Protein AF-V5BML7-F1 (afdb_monomer)

Organism: NCBI:txid1416333

Foldseek 3Di:
DQDPVNFDLVCVVVLLVVLVVCQLQVPLVPQQPPVLLVLLVCQLPCPPPDDPPDDPDDDCVVVVVLVVVLVVCVPDLALLVLLSQCLHLDPVSVLSSLVSLLVQLVCLLVVDPDLLNSLRSLVSSLSSLSVSLSSNLSHADAPPDPSNLLSLLSSLLSSLLSLLSSLVSNVVSVVVVVVVVVVVVDDDDCPSVVDDSCSSNLSSLSSSVVSLLPHDYDPPPDDDDDDDDDPLDPPVVSLVSLLVSQVSLQCCLDDVHPDPPNVSSLSSLVSNLVNLLVLLLSLQLALVVDDPVSVVVSLVSLLSSQSNLLNHADRDDPDPPDDDDDDDPPDQPDSNQSLNSLVVNVVCLCPSLVLVLLLVQLVDPDDDPVSLSSLVSSLRSLLSSLLSSCSNRVVSLLDPSVLVSLVVCVVSLVSSLVSNLVPDPCNVSSCSSCCSVVVSVVSPVDDPDPPDPDDDDDDDDDDDPVVCVSCVVNPDDPDDDD

Secondary structure (DSSP, 8-state):
---TTT--GGGHHHHHHHHHHHHHT--TTS---HHHHHHHHHHHH--------------HHHHHHHHHHHHHHHH-S--HHHHHHTT-SSHHHHHHHHHHHHHHHHHHHTS-SSHHHHHHHHHHHHHHHHHHHHHHTT---EE-SHHHHHHHHHHHHHHHHHHHHHHHHHHHHHHHHHHHHHHTT-----GGGG--TTHHHHHHHHHHHHHHHTPEEP------------TT---HHHHHHHHHHHHHHHHHTTTT--SSSHHHHHHHHHHHHHHHHHHHHHHHHHTTTS-HHHHHHHHHHHHHHHHHHHHSPPPPPS--SS---SS---PPPPGGGTHHHHHHHHHHHHHHTTHHHHHHHHH-SS--HHHHHHHHHHHHHHHHHHHHHHHH-HHHHHSHHHHHHHHHHHHHHHHHHHHHHTTSS-HHHHHHHHHHHHHHHHHHHS-------SS---------HHHHHHHHHHH-------

Mean predicted aligned error: 13.34 Å

Radius of gyration: 25.53 Å; Cα contacts (8 Å, |Δi|>4): 462; chains: 1; bounding box: 66×63×85 Å

Structure (mmCIF, N/CA/C/O backbone):
data_AF-V5BML7-F1
#
_entry.id   AF-V5BML7-F1
#
loop_
_atom_site.group_PDB
_atom_site.id
_atom_site.type_symbol
_atom_site.label_atom_id
_atom_site.label_alt_id
_atom_site.label_comp_id
_atom_site.label_asym_id
_atom_site.label_entity_id
_atom_site.label_seq_id
_atom_site.pdbx_PDB_ins_code
_atom_site.Cartn_x
_atom_site.Cartn_y
_atom_site.Cartn_z
_atom_site.occupancy
_atom_site.B_iso_or_equiv
_atom_site.auth_seq_id
_atom_site.auth_comp_id
_atom_site.auth_asym_id
_atom_site.auth_atom_id
_atom_site.pdbx_PDB_model_num
ATOM 1 N N . MET A 1 1 ? 10.055 -6.968 23.353 1.00 54.53 1 MET A N 1
ATOM 2 C CA . MET A 1 1 ? 8.935 -6.036 23.084 1.00 54.53 1 MET A CA 1
ATOM 3 C C . MET A 1 1 ? 9.506 -4.640 22.907 1.00 54.53 1 MET A C 1
ATOM 5 O O . MET A 1 1 ? 10.453 -4.321 23.611 1.00 54.53 1 MET A O 1
ATOM 9 N N . LEU A 1 2 ? 8.996 -3.845 21.961 1.00 60.62 2 LEU A N 1
ATOM 10 C CA . LEU A 1 2 ? 9.418 -2.448 21.792 1.00 60.62 2 LEU A CA 1
ATOM 11 C C . LEU A 1 2 ? 8.754 -1.593 22.875 1.00 60.62 2 LEU A C 1
ATOM 13 O O . LEU A 1 2 ? 7.525 -1.538 22.932 1.00 60.62 2 LEU A O 1
ATOM 17 N N . SER A 1 3 ? 9.559 -0.949 23.717 1.00 69.62 3 SER A N 1
ATOM 18 C CA . SER A 1 3 ? 9.106 -0.077 24.805 1.00 69.62 3 SER A CA 1
ATOM 19 C C . SER A 1 3 ? 9.696 1.330 24.656 1.00 69.62 3 SER A C 1
ATOM 21 O O . SER A 1 3 ? 10.729 1.480 23.998 1.00 69.62 3 SER A O 1
ATOM 23 N N . PRO A 1 4 ? 9.112 2.358 25.302 1.00 64.75 4 PRO A N 1
ATOM 24 C CA . PRO A 1 4 ? 9.673 3.712 25.294 1.00 64.75 4 PRO A CA 1
ATOM 25 C C . PRO A 1 4 ? 11.129 3.772 25.778 1.00 64.75 4 PRO A C 1
ATOM 27 O O . PRO A 1 4 ? 11.915 4.554 25.269 1.00 64.75 4 PRO A O 1
ATOM 30 N N . GLN A 1 5 ? 11.508 2.892 26.709 1.00 61.25 5 GLN A N 1
ATOM 31 C CA . GLN A 1 5 ? 12.860 2.821 27.278 1.00 61.25 5 GLN A CA 1
ATOM 32 C C . GLN A 1 5 ? 13.885 2.146 26.350 1.00 61.25 5 GLN A C 1
ATOM 34 O O . GLN A 1 5 ? 15.084 2.233 26.587 1.00 61.25 5 GLN A O 1
ATOM 39 N N . THR A 1 6 ? 13.433 1.427 25.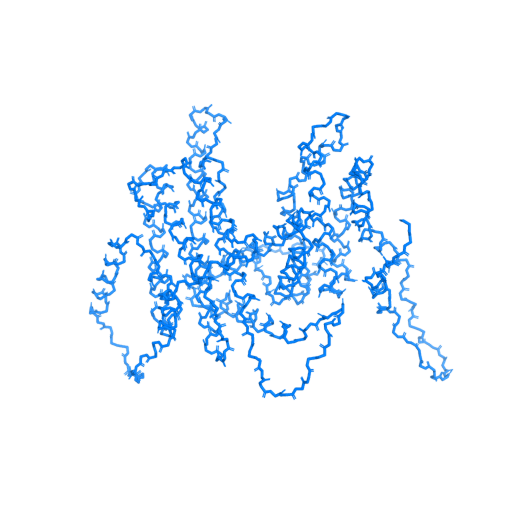318 1.00 68.12 6 THR A N 1
ATOM 40 C CA . THR A 1 6 ? 14.300 0.619 24.438 1.00 68.12 6 THR A CA 1
ATOM 41 C C . THR A 1 6 ? 14.298 1.091 22.986 1.00 68.12 6 THR A C 1
ATOM 43 O O . THR A 1 6 ? 15.045 0.553 22.160 1.00 68.12 6 THR A O 1
ATOM 46 N N . PHE A 1 7 ? 13.460 2.071 22.656 1.0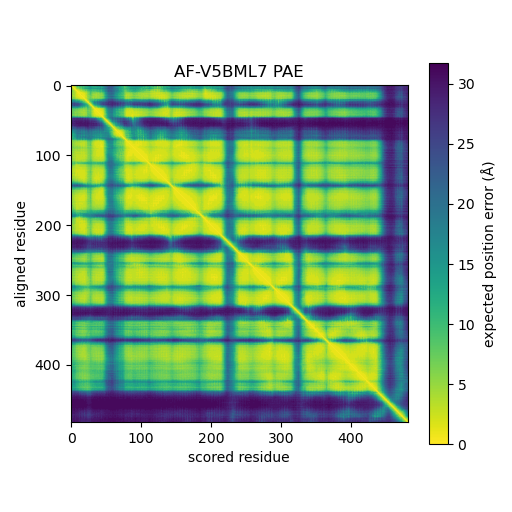0 78.19 7 PHE A N 1
ATOM 47 C CA . PHE A 1 7 ? 13.319 2.601 21.311 1.00 78.19 7 PHE A CA 1
ATOM 48 C C . PHE A 1 7 ? 14.261 3.788 21.084 1.00 78.19 7 PHE A C 1
ATOM 50 O O . PHE A 1 7 ? 14.316 4.710 21.886 1.00 78.19 7 PHE A O 1
ATOM 57 N N . SER A 1 8 ? 14.995 3.749 19.972 1.00 80.81 8 SER A N 1
ATOM 58 C CA . SER A 1 8 ? 15.866 4.824 19.485 1.00 80.81 8 SER A CA 1
ATOM 59 C C . SER A 1 8 ? 15.827 4.821 17.957 1.00 80.81 8 SER A C 1
ATOM 61 O O . SER A 1 8 ? 15.692 3.751 17.349 1.00 80.81 8 SER A O 1
ATOM 63 N N . TYR A 1 9 ? 15.963 5.998 17.339 1.00 82.06 9 TYR A N 1
ATOM 64 C CA . TYR A 1 9 ? 15.979 6.149 15.882 1.00 82.06 9 TYR A CA 1
ATOM 65 C C . TYR A 1 9 ? 17.074 5.334 15.201 1.00 82.06 9 TYR A C 1
ATOM 67 O O . TYR A 1 9 ? 16.830 4.763 14.143 1.00 82.06 9 TYR A O 1
ATOM 75 N N . GLU A 1 10 ? 18.227 5.164 15.844 1.00 84.50 10 GLU A N 1
ATOM 76 C CA . GLU A 1 10 ? 19.343 4.365 15.319 1.00 84.50 10 GLU A CA 1
ATOM 77 C C . GLU A 1 10 ? 18.947 2.905 15.049 1.00 84.50 10 GLU A C 1
ATOM 79 O O . GLU A 1 10 ? 19.514 2.230 14.192 1.00 84.50 10 GLU A O 1
ATOM 84 N N . ARG A 1 11 ? 17.928 2.404 15.759 1.00 85.69 11 ARG A N 1
ATOM 85 C CA . ARG A 1 11 ? 17.417 1.039 15.597 1.00 85.69 11 ARG A CA 1
ATOM 86 C C . ARG A 1 11 ? 16.377 0.921 14.483 1.00 85.69 11 ARG A C 1
ATOM 88 O O . ARG A 1 11 ? 16.040 -0.210 14.121 1.00 85.69 11 ARG A O 1
ATOM 95 N N . LEU A 1 12 ? 15.858 2.031 13.945 1.00 87.25 12 LEU A N 1
ATOM 96 C CA . LEU A 1 12 ? 14.792 2.020 12.938 1.00 87.25 12 LEU A CA 1
ATOM 97 C C . LEU A 1 12 ? 15.169 1.220 11.685 1.00 87.25 12 LEU A C 1
ATOM 99 O O . LEU A 1 12 ? 14.406 0.305 11.366 1.00 87.25 12 LEU A O 1
ATOM 103 N N . PRO A 1 13 ? 16.322 1.446 11.018 1.00 89.94 13 PRO A N 1
ATOM 104 C CA . PRO A 1 13 ? 16.667 0.691 9.812 1.00 89.94 13 PRO A CA 1
ATOM 105 C C . PRO A 1 13 ? 16.685 -0.825 10.050 1.00 89.94 13 PRO A C 1
ATOM 107 O O . PRO A 1 13 ? 16.102 -1.593 9.285 1.00 89.94 13 PRO A O 1
ATOM 110 N N . GLY A 1 14 ? 17.281 -1.271 11.162 1.00 88.12 14 GLY A N 1
ATOM 111 C CA . GLY A 1 14 ? 17.351 -2.691 11.518 1.00 88.12 14 GLY A CA 1
ATOM 112 C C . GLY A 1 14 ? 16.005 -3.296 11.937 1.00 88.12 14 GLY A C 1
ATOM 113 O O . GLY A 1 14 ? 15.772 -4.491 11.749 1.00 88.12 14 GLY A O 1
ATOM 114 N N . LEU A 1 15 ? 15.096 -2.507 12.517 1.00 86.69 15 LEU A N 1
ATOM 115 C CA . LEU A 1 15 ? 13.733 -2.956 12.808 1.00 86.69 15 LEU A CA 1
ATOM 116 C C . LEU A 1 15 ? 12.895 -3.066 11.530 1.00 86.69 15 LEU A C 1
ATOM 118 O O . LEU A 1 15 ? 12.221 -4.077 11.348 1.00 86.69 15 LEU A O 1
ATOM 122 N N . VAL A 1 16 ? 12.968 -2.066 10.647 1.00 88.06 16 VAL A N 1
ATOM 123 C CA . VAL A 1 16 ? 12.285 -2.073 9.345 1.00 88.06 16 VAL A CA 1
ATOM 124 C C . VAL A 1 16 ? 12.731 -3.280 8.532 1.00 88.06 16 VAL A C 1
ATOM 126 O O . VAL A 1 16 ? 11.874 -4.051 8.111 1.00 88.06 16 VAL A O 1
ATOM 129 N N . ARG A 1 17 ? 14.047 -3.512 8.424 1.00 86.94 17 ARG A N 1
ATOM 130 C CA . ARG A 1 17 ? 14.617 -4.667 7.717 1.00 86.94 17 ARG A CA 1
ATOM 131 C C . ARG A 1 17 ? 14.061 -5.996 8.234 1.00 86.94 17 ARG A C 1
ATOM 133 O O . ARG A 1 17 ? 13.523 -6.794 7.479 1.00 86.94 17 ARG A O 1
ATOM 140 N N . ARG A 1 18 ? 14.063 -6.196 9.556 1.00 84.06 18 ARG A N 1
ATOM 141 C CA . ARG A 1 18 ? 13.525 -7.424 10.171 1.00 84.06 18 ARG A CA 1
ATOM 142 C C . ARG A 1 18 ? 12.039 -7.651 9.905 1.00 84.06 18 ARG A C 1
ATOM 144 O O . ARG A 1 18 ? 11.596 -8.801 9.930 1.00 84.06 18 ARG A O 1
ATOM 151 N N . ILE A 1 19 ? 11.247 -6.589 9.742 1.00 82.62 19 ILE A N 1
ATOM 152 C CA . ILE A 1 19 ? 9.823 -6.701 9.402 1.00 82.62 19 ILE A CA 1
ATOM 153 C C . ILE A 1 19 ? 9.661 -6.942 7.895 1.00 82.62 19 ILE A C 1
ATOM 155 O O . ILE A 1 19 ? 8.878 -7.815 7.525 1.00 82.62 19 ILE A O 1
ATOM 159 N N . SER A 1 20 ? 10.422 -6.243 7.045 1.00 80.12 20 SER A N 1
ATOM 160 C CA . SER A 1 20 ? 10.369 -6.393 5.584 1.00 80.12 20 SER A CA 1
ATOM 161 C C . SER A 1 20 ? 10.805 -7.768 5.103 1.00 80.12 20 SER A C 1
ATOM 163 O O . SER A 1 20 ? 10.154 -8.320 4.219 1.00 80.12 20 SER A O 1
ATOM 165 N N . ASP A 1 21 ? 11.823 -8.363 5.728 1.00 70.81 21 ASP A N 1
ATOM 166 C CA . ASP A 1 21 ? 12.327 -9.690 5.354 1.00 70.81 21 ASP A CA 1
ATOM 167 C C . ASP A 1 21 ? 11.234 -10.774 5.467 1.00 70.81 21 ASP A C 1
ATOM 169 O O . ASP A 1 21 ? 11.277 -11.773 4.765 1.00 70.81 21 ASP A O 1
ATOM 173 N N . GLY A 1 22 ? 10.194 -10.582 6.289 1.00 61.03 22 GLY A N 1
ATOM 174 C CA . GLY A 1 22 ? 9.057 -11.514 6.359 1.00 61.03 22 GLY A CA 1
ATOM 175 C C . GLY A 1 22 ? 7.993 -11.331 5.266 1.00 61.03 22 GLY A C 1
ATOM 176 O O . GLY A 1 22 ? 7.145 -12.200 5.090 1.00 61.03 22 GLY A O 1
ATOM 177 N N . ILE A 1 23 ? 8.004 -10.197 4.560 1.00 63.56 23 ILE A N 1
ATOM 178 C CA . ILE A 1 23 ? 6.963 -9.778 3.604 1.00 63.56 23 ILE A CA 1
ATOM 179 C C . ILE A 1 23 ? 7.400 -10.052 2.168 1.00 63.56 23 ILE A C 1
ATOM 181 O O . ILE A 1 23 ? 6.586 -10.488 1.353 1.00 63.56 23 ILE A O 1
ATOM 185 N N . VAL A 1 24 ? 8.679 -9.791 1.883 1.00 52.50 24 VAL A N 1
ATOM 186 C CA . VAL A 1 24 ? 9.287 -9.894 0.549 1.00 52.50 24 VAL A CA 1
ATOM 187 C C . VAL A 1 24 ? 9.194 -11.325 0.012 1.00 52.50 24 VAL A C 1
ATOM 189 O O . VAL A 1 24 ? 8.797 -11.521 -1.125 1.00 52.50 24 VAL A O 1
ATOM 192 N N . TRP A 1 25 ? 9.411 -12.339 0.848 1.00 50.97 25 TRP A N 1
ATOM 193 C CA . TRP A 1 25 ? 9.525 -13.729 0.384 1.00 50.97 25 TRP A CA 1
ATOM 194 C C . TRP A 1 25 ? 8.218 -14.523 0.329 1.00 50.97 25 TRP A C 1
ATOM 196 O O . TRP A 1 25 ? 8.252 -15.740 0.166 1.00 50.97 25 TRP A O 1
ATOM 206 N N . GLY A 1 26 ? 7.065 -13.919 0.639 1.00 48.44 26 GLY A N 1
ATOM 207 C CA . GLY A 1 26 ? 5.839 -14.696 0.890 1.00 48.44 26 GLY A CA 1
ATOM 208 C C . GLY A 1 26 ? 5.973 -15.720 2.033 1.00 48.44 26 GLY A C 1
ATOM 209 O O . GLY A 1 26 ? 5.012 -16.422 2.354 1.00 48.44 26 GLY A O 1
ATOM 210 N N . GLN A 1 27 ? 7.135 -15.769 2.700 1.00 44.38 27 GLN A N 1
ATOM 211 C CA . GLN A 1 27 ? 7.444 -16.562 3.877 1.00 44.38 27 GLN A CA 1
ATOM 212 C C . GLN A 1 27 ? 6.825 -15.913 5.119 1.00 44.38 27 GLN A C 1
ATOM 214 O O . GLN A 1 27 ? 7.457 -15.695 6.147 1.00 44.38 27 GLN A O 1
ATOM 219 N N . SER A 1 28 ? 5.501 -15.833 5.096 1.00 44.00 28 SER A N 1
ATOM 220 C CA . SER A 1 28 ? 4.672 -16.126 6.264 1.00 44.00 28 SER A CA 1
ATOM 221 C C . SER A 1 28 ? 4.776 -17.629 6.643 1.00 44.00 28 SER A C 1
ATOM 223 O O . SER A 1 28 ? 3.796 -18.268 7.020 1.00 44.00 28 SER A O 1
ATOM 225 N N . ARG A 1 29 ? 5.965 -18.237 6.522 1.00 44.91 29 ARG A N 1
ATOM 226 C CA . ARG A 1 29 ? 6.282 -19.583 7.023 1.00 44.91 29 ARG A CA 1
ATOM 227 C C . ARG A 1 29 ? 6.894 -19.538 8.423 1.00 44.91 29 ARG A C 1
ATOM 229 O O . ARG A 1 29 ? 7.268 -20.582 8.946 1.00 44.91 29 ARG A O 1
ATOM 236 N N . SER A 1 30 ? 6.950 -18.377 9.086 1.00 49.34 30 SER A N 1
ATOM 237 C CA . SER A 1 30 ? 6.987 -18.420 10.548 1.00 49.34 30 SER A CA 1
ATOM 238 C C . SER A 1 30 ? 5.659 -19.032 10.978 1.00 49.34 30 SER A C 1
ATOM 240 O O . SER A 1 30 ? 4.617 -18.421 10.727 1.00 49.34 30 SER A O 1
ATOM 242 N N . ALA A 1 31 ? 5.684 -20.236 11.554 1.00 55.47 31 ALA A N 1
ATOM 243 C CA . ALA A 1 31 ? 4.490 -20.879 12.080 1.00 55.47 31 ALA A CA 1
ATOM 244 C C . ALA A 1 31 ? 3.683 -19.836 12.863 1.00 55.47 31 ALA A C 1
ATOM 246 O O . ALA A 1 31 ? 4.189 -19.238 13.817 1.00 55.47 31 ALA A O 1
ATOM 247 N N . CYS A 1 32 ? 2.463 -19.544 12.398 1.00 64.31 32 CYS A N 1
ATOM 248 C CA . CYS A 1 32 ? 1.569 -18.657 13.123 1.00 64.31 32 CYS A CA 1
ATOM 249 C C . CYS A 1 32 ? 1.473 -19.201 14.545 1.00 64.31 32 CYS A C 1
ATOM 251 O O . CYS A 1 32 ? 1.124 -20.372 14.722 1.00 64.31 32 CYS A O 1
ATOM 253 N N . SER A 1 33 ? 1.830 -18.382 15.539 1.00 74.69 33 SER A N 1
ATOM 254 C CA . SER A 1 33 ? 1.722 -18.808 16.929 1.00 74.69 33 SER A CA 1
ATOM 255 C C . SER A 1 33 ? 0.302 -19.305 17.156 1.00 74.69 33 SER A C 1
ATOM 257 O O . SER A 1 33 ? -0.660 -18.586 16.866 1.00 74.69 33 SER A O 1
ATOM 259 N N . LEU A 1 34 ? 0.175 -20.529 17.670 1.00 78.56 34 LEU A N 1
ATOM 260 C CA . LEU A 1 34 ? -1.118 -21.139 17.969 1.00 78.56 34 LEU A CA 1
ATOM 261 C C . LEU A 1 34 ? -1.981 -20.196 18.823 1.00 78.56 34 LEU A C 1
ATOM 263 O O . LEU A 1 34 ? -3.186 -20.106 18.621 1.00 78.56 34 LEU A O 1
ATOM 267 N N . VAL A 1 35 ? -1.341 -19.412 19.696 1.00 82.00 35 VAL A N 1
ATOM 268 C CA . VAL A 1 35 ? -1.979 -18.385 20.526 1.00 82.00 35 VAL A CA 1
ATOM 269 C C . VAL A 1 35 ? -2.646 -17.296 19.682 1.00 82.00 35 VAL A C 1
ATOM 271 O O . VAL A 1 35 ? -3.803 -16.970 19.921 1.00 82.00 35 VAL A O 1
ATOM 274 N N . ILE A 1 36 ? -1.953 -16.749 18.678 1.00 81.12 36 ILE A N 1
ATOM 275 C CA . ILE A 1 36 ? -2.487 -15.672 17.825 1.00 81.12 36 ILE A CA 1
ATOM 276 C C . ILE A 1 36 ? -3.615 -16.205 16.941 1.00 81.12 36 ILE A C 1
ATOM 278 O O . ILE A 1 36 ? -4.660 -15.569 16.830 1.00 81.12 36 ILE A O 1
ATOM 282 N N . ARG A 1 37 ? -3.438 -17.401 16.366 1.00 82.75 37 ARG A N 1
ATOM 283 C CA . ARG A 1 37 ? -4.483 -18.071 15.582 1.00 82.75 37 ARG A CA 1
ATOM 284 C C . ARG A 1 37 ? -5.743 -18.305 16.416 1.00 82.75 37 ARG A C 1
ATOM 286 O O . ARG A 1 37 ? -6.836 -17.983 15.959 1.00 82.75 37 ARG A O 1
ATOM 293 N N . ASN A 1 38 ? -5.593 -18.841 17.625 1.00 84.12 38 ASN A N 1
ATOM 294 C CA . ASN A 1 38 ? -6.717 -19.114 18.517 1.00 84.12 38 ASN A CA 1
ATOM 295 C C . ASN A 1 38 ? -7.387 -17.820 18.983 1.00 84.12 38 ASN A C 1
ATOM 297 O O . ASN A 1 38 ? -8.609 -17.758 19.004 1.00 84.12 38 ASN A O 1
ATOM 301 N N . ALA A 1 39 ? -6.611 -16.775 19.284 1.00 85.81 39 ALA A N 1
ATOM 302 C CA . ALA A 1 39 ? -7.151 -15.468 19.639 1.00 85.81 39 ALA A CA 1
ATOM 303 C C . ALA A 1 39 ? -7.959 -14.853 18.488 1.00 85.81 39 ALA A C 1
ATOM 305 O O . ALA A 1 39 ? -9.063 -14.374 18.718 1.00 85.81 39 ALA A O 1
ATOM 306 N N . MET A 1 40 ? -7.456 -14.915 17.250 1.00 86.94 40 MET A N 1
ATOM 307 C CA . MET A 1 40 ? -8.180 -14.421 16.076 1.00 86.94 40 MET A CA 1
ATOM 308 C C . MET A 1 40 ? -9.489 -15.187 15.866 1.00 86.94 40 MET A C 1
ATOM 310 O O . MET A 1 40 ? -10.548 -14.574 15.771 1.00 86.94 40 MET A O 1
ATOM 314 N N . LYS A 1 41 ? -9.439 -16.527 15.874 1.00 84.38 41 LYS A N 1
ATOM 315 C CA . LYS A 1 41 ? 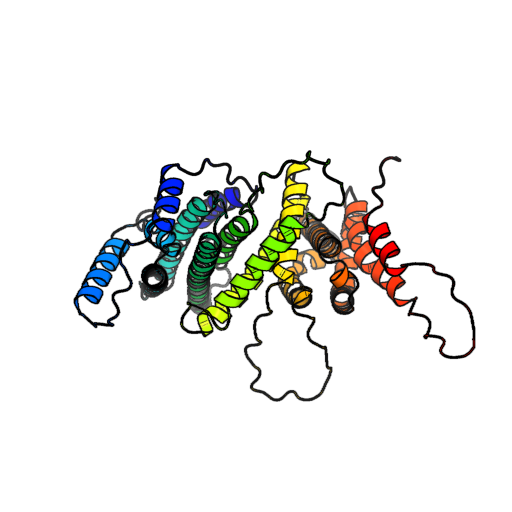-10.643 -17.364 15.757 1.00 84.38 41 LYS A CA 1
ATOM 316 C C . LYS A 1 41 ? -11.645 -17.071 16.869 1.00 84.38 41 LYS A C 1
ATOM 318 O O . LYS A 1 41 ? -12.833 -16.954 16.596 1.00 84.38 41 LYS A O 1
ATOM 323 N N . HIS A 1 42 ? -11.175 -16.921 18.105 1.00 86.00 42 HIS A N 1
ATOM 324 C CA . HIS A 1 42 ? -12.024 -16.595 19.244 1.00 86.00 42 HIS A CA 1
ATOM 325 C C . HIS A 1 42 ? -12.704 -15.232 19.075 1.00 86.00 42 HIS A C 1
ATOM 327 O O . HIS A 1 42 ? -13.922 -15.157 19.145 1.00 86.00 42 HIS A O 1
ATOM 333 N N . VAL A 1 43 ? -11.945 -14.178 18.759 1.00 88.44 43 VAL A N 1
ATOM 334 C CA . VAL A 1 43 ? -12.491 -12.824 18.565 1.00 88.44 43 VAL A CA 1
ATOM 335 C C . VAL A 1 43 ? -13.505 -12.775 17.423 1.00 88.44 43 VAL A C 1
ATOM 337 O O . VAL A 1 43 ? -14.532 -12.119 17.553 1.00 88.44 43 VAL A O 1
ATOM 340 N N . MET A 1 44 ? -13.246 -13.472 16.314 1.00 87.19 44 MET A N 1
ATOM 341 C CA . MET A 1 44 ? -14.168 -13.505 15.173 1.00 87.19 44 MET A CA 1
ATOM 342 C C . MET A 1 44 ? -15.423 -14.351 15.438 1.00 87.19 44 MET A C 1
ATOM 344 O O . MET A 1 44 ? -16.469 -14.086 14.852 1.00 87.19 44 MET A O 1
ATOM 348 N N . SER A 1 45 ? -15.337 -15.351 16.322 1.00 84.88 45 SER A N 1
ATOM 349 C CA . SER A 1 45 ? -16.457 -16.236 16.684 1.00 84.88 45 SER A CA 1
ATOM 350 C C . SER A 1 45 ? -17.235 -15.785 17.920 1.00 84.88 45 SER A C 1
ATOM 352 O O . SER A 1 45 ? -18.201 -16.455 18.287 1.00 84.88 45 SER A O 1
ATOM 354 N N . ASP A 1 46 ? -16.873 -14.651 18.532 1.00 83.25 46 ASP A N 1
ATOM 355 C CA . ASP A 1 46 ? -17.552 -14.071 19.697 1.00 83.25 46 ASP A CA 1
ATOM 356 C C . ASP A 1 46 ? -18.917 -13.468 19.314 1.00 83.25 46 ASP A C 1
ATOM 358 O O . ASP A 1 46 ? -19.171 -12.259 19.345 1.00 83.25 46 ASP A O 1
ATOM 362 N N . ARG A 1 47 ? -19.827 -14.340 18.876 1.00 70.12 47 ARG A N 1
ATOM 363 C CA . ARG A 1 47 ? -21.231 -14.018 18.659 1.00 70.12 47 ARG A CA 1
ATOM 364 C C . ARG A 1 47 ? -21.853 -13.862 20.040 1.00 70.12 47 ARG A C 1
ATOM 366 O O . ARG A 1 47 ? -22.279 -14.838 20.651 1.00 70.12 47 ARG A O 1
ATOM 373 N N . CYS A 1 48 ? -21.894 -12.629 20.543 1.00 54.31 48 CYS A N 1
ATOM 374 C CA . CYS A 1 48 ? -22.640 -12.299 21.755 1.00 54.31 48 CYS A CA 1
ATOM 375 C C . CYS A 1 48 ? -24.023 -12.977 21.717 1.00 54.31 48 CYS A C 1
ATOM 377 O O . CYS A 1 48 ? -24.839 -12.677 20.847 1.00 54.31 48 CYS A O 1
ATOM 379 N N . ALA A 1 49 ? -24.312 -13.840 22.695 1.00 39.03 49 ALA A N 1
ATOM 380 C CA . ALA A 1 49 ? -25.600 -14.513 22.896 1.00 39.03 49 ALA A CA 1
ATOM 381 C C . ALA A 1 49 ? -26.750 -13.554 23.299 1.00 39.03 49 ALA A C 1
ATOM 383 O O . ALA A 1 49 ? -27.698 -13.936 23.985 1.00 39.03 49 ALA A O 1
ATOM 384 N N . GLY A 1 50 ? -26.674 -12.281 22.915 1.00 40.78 50 GLY A N 1
ATOM 385 C CA . GLY A 1 50 ? -27.660 -11.264 23.237 1.00 40.78 50 GLY A CA 1
ATOM 386 C C . GLY A 1 50 ? -28.537 -10.978 22.032 1.00 40.78 50 GLY A C 1
ATOM 387 O O . GLY A 1 50 ? -28.096 -10.320 21.094 1.00 40.78 50 GLY A O 1
ATOM 388 N N . LYS A 1 51 ? -29.804 -11.410 22.083 1.00 31.17 51 LYS A N 1
ATOM 389 C CA . LYS A 1 51 ? -30.871 -10.853 21.235 1.00 31.17 51 LYS A CA 1
ATOM 390 C C . LYS A 1 51 ? -30.739 -9.321 21.192 1.00 31.17 51 LYS A C 1
ATOM 392 O O . LYS A 1 51 ? -30.437 -8.739 22.240 1.00 31.17 51 LYS A O 1
ATOM 397 N N . PRO A 1 52 ? -31.020 -8.659 20.056 1.00 37.16 52 PRO A N 1
ATOM 398 C CA . PRO A 1 52 ? -31.040 -7.207 19.997 1.00 37.16 52 PRO A CA 1
ATOM 399 C C . PRO A 1 52 ? -32.182 -6.731 20.896 1.00 37.16 52 PRO A C 1
ATOM 401 O O . PRO A 1 52 ? -33.343 -6.691 20.495 1.00 37.16 52 PRO A O 1
ATOM 404 N N . ARG A 1 53 ? -31.885 -6.422 22.162 1.00 37.28 53 ARG A N 1
ATOM 405 C CA . ARG A 1 53 ? -32.815 -5.660 22.986 1.00 37.28 53 ARG A CA 1
ATOM 406 C C . ARG A 1 53 ? -32.781 -4.255 22.426 1.00 37.28 53 ARG A C 1
ATOM 408 O O . ARG A 1 53 ? -31.864 -3.485 22.696 1.00 37.28 53 ARG A O 1
ATOM 415 N N . GLY A 1 54 ? -33.777 -3.967 21.595 1.00 38.44 54 GLY A N 1
ATOM 416 C CA . GLY A 1 54 ? -34.159 -2.609 21.281 1.00 38.44 54 GLY A CA 1
ATOM 417 C C . GLY A 1 54 ? -34.286 -1.841 22.588 1.00 38.44 54 GLY A C 1
ATOM 418 O O . GLY A 1 54 ? -35.110 -2.177 23.425 1.00 38.44 54 GLY A O 1
ATOM 419 N N . HIS A 1 55 ? -33.377 -0.897 22.783 1.00 34.31 55 HIS A N 1
ATOM 420 C CA . HIS A 1 55 ? -33.609 0.441 23.302 1.00 34.31 55 HIS A CA 1
ATOM 421 C C . HIS A 1 55 ? -32.248 1.103 23.474 1.00 34.31 55 HIS A C 1
ATOM 423 O O . HIS A 1 55 ? -31.390 0.668 24.239 1.00 34.31 55 HIS A O 1
ATOM 429 N N . CYS A 1 56 ? -32.072 2.173 22.707 1.00 43.16 56 CYS A N 1
ATOM 430 C CA . CYS A 1 56 ? -31.041 3.167 22.900 1.00 43.16 56 CYS A CA 1
ATOM 431 C C . CYS A 1 56 ? -31.269 3.805 24.280 1.00 43.16 56 CYS A C 1
ATOM 433 O O . CYS A 1 56 ? -32.017 4.768 24.409 1.00 43.16 56 CYS A O 1
ATOM 435 N N . THR A 1 57 ? -30.694 3.231 25.335 1.00 33.50 57 THR A N 1
ATOM 436 C CA . THR A 1 57 ? -30.607 3.889 26.640 1.00 33.50 57 THR A CA 1
ATOM 437 C C . THR A 1 57 ? -29.191 4.404 26.809 1.00 33.50 57 THR A C 1
ATOM 439 O O . THR A 1 57 ? -28.278 3.654 27.160 1.00 33.50 57 THR A O 1
ATOM 442 N N . SER A 1 58 ? -29.023 5.699 26.549 1.00 50.38 58 SER A N 1
ATOM 443 C CA . SER A 1 58 ? -27.880 6.485 27.000 1.00 50.38 58 SER A CA 1
ATOM 444 C C . SER A 1 58 ? -27.614 6.200 28.480 1.00 50.38 58 SER A C 1
ATOM 446 O O . SER A 1 58 ? -28.498 6.391 29.317 1.00 50.38 58 SER A O 1
ATOM 448 N N . SER A 1 59 ? -26.413 5.751 28.835 1.00 41.62 59 SER A N 1
ATOM 449 C CA . SER A 1 59 ? -26.039 5.606 30.241 1.00 41.62 59 SER A CA 1
ATOM 450 C C . SER A 1 59 ? -24.548 5.842 30.427 1.00 41.62 59 SER A C 1
ATOM 452 O O . SER A 1 59 ? -23.720 5.206 29.774 1.00 41.62 59 SER A O 1
ATOM 454 N N . MET A 1 60 ? -24.205 6.708 31.385 1.00 39.38 60 MET A N 1
ATOM 455 C CA . MET A 1 60 ? -22.841 6.990 31.865 1.00 39.38 60 MET A CA 1
ATOM 456 C C . MET A 1 60 ? -22.010 5.719 32.176 1.00 39.38 60 MET A C 1
ATOM 458 O O . MET A 1 60 ? -20.780 5.773 32.230 1.00 39.38 60 MET A O 1
ATOM 462 N N . ARG A 1 61 ? -22.649 4.547 32.334 1.00 39.81 61 ARG A N 1
ATOM 463 C CA . ARG A 1 61 ? -21.987 3.236 32.477 1.00 39.81 61 ARG A CA 1
ATOM 464 C C . ARG A 1 61 ? -21.226 2.757 31.231 1.00 39.81 61 ARG A C 1
ATOM 466 O O . ARG A 1 61 ? -20.220 2.066 31.380 1.00 39.81 61 ARG A O 1
ATOM 473 N N . GLN A 1 62 ? -21.650 3.117 30.018 1.00 47.25 62 GLN A N 1
ATOM 474 C CA . GLN A 1 62 ? -20.890 2.791 28.800 1.00 47.25 62 GLN A CA 1
ATOM 475 C C . GLN A 1 62 ? -19.636 3.662 28.683 1.00 47.25 62 GLN A C 1
ATOM 477 O O . GLN A 1 62 ? -18.563 3.133 28.405 1.00 47.25 62 GLN A O 1
ATOM 482 N N . GLY A 1 63 ? -19.744 4.959 28.998 1.00 47.88 63 GLY A N 1
ATOM 483 C CA . GLY A 1 63 ? -18.602 5.881 29.035 1.00 47.88 63 GLY A CA 1
ATOM 484 C C . GLY A 1 63 ? -17.523 5.434 30.024 1.00 47.88 63 GLY A C 1
ATOM 485 O O . GLY A 1 63 ? -16.362 5.307 29.656 1.00 47.88 63 GLY A O 1
ATOM 486 N N . THR A 1 64 ? -17.917 5.055 31.242 1.00 48.41 64 THR A N 1
ATOM 487 C CA . THR A 1 64 ? -16.980 4.561 32.271 1.00 48.41 64 THR A CA 1
ATOM 488 C C . THR A 1 64 ? -16.347 3.206 31.931 1.00 48.41 64 THR A C 1
ATOM 490 O O . THR A 1 64 ? -15.208 2.946 32.315 1.00 48.41 64 THR A O 1
ATOM 493 N N . THR A 1 65 ? -17.039 2.332 31.194 1.00 50.75 65 THR A N 1
ATOM 494 C CA . THR A 1 65 ? -16.472 1.050 30.731 1.00 50.75 65 THR A CA 1
ATOM 495 C C . THR A 1 65 ? -15.482 1.265 29.585 1.00 50.75 65 THR A C 1
ATOM 497 O O . THR A 1 65 ? -14.399 0.685 29.589 1.00 50.75 65 THR A O 1
ATOM 500 N N . VAL A 1 66 ? -15.809 2.163 28.651 1.00 49.88 66 VAL A N 1
ATOM 501 C CA . VAL A 1 66 ? -14.914 2.615 27.577 1.00 49.88 66 VAL A CA 1
ATOM 502 C C . VAL A 1 66 ? -13.663 3.281 28.148 1.00 49.88 66 VAL A C 1
ATOM 504 O O . VAL A 1 66 ? -12.565 2.965 27.707 1.00 49.88 66 VAL A O 1
ATOM 507 N N . GLU A 1 67 ? -13.791 4.133 29.164 1.00 52.22 67 GLU A N 1
ATOM 508 C CA . GLU A 1 67 ? -12.652 4.772 29.833 1.00 52.22 67 GLU A CA 1
ATOM 509 C C . GLU A 1 67 ? -11.757 3.770 30.569 1.00 52.22 67 GLU A C 1
ATOM 511 O O . GLU A 1 67 ? -10.534 3.872 30.488 1.00 52.22 67 GLU A O 1
ATOM 516 N N . LYS A 1 68 ? -12.334 2.758 31.230 1.00 52.91 68 LYS A N 1
ATOM 517 C CA . LYS A 1 68 ? -11.564 1.671 31.858 1.00 52.91 68 LYS A CA 1
ATOM 518 C C . LYS A 1 68 ? -10.835 0.817 30.823 1.00 52.91 68 LYS A C 1
ATOM 520 O O . LYS A 1 68 ? -9.657 0.522 31.003 1.00 52.91 68 LYS A O 1
ATOM 525 N N . LEU A 1 69 ? -11.496 0.463 29.722 1.00 54.38 69 LEU A N 1
ATOM 526 C CA . LEU A 1 69 ? -10.870 -0.262 28.614 1.00 54.38 69 LEU A CA 1
ATOM 527 C C . LEU A 1 69 ? -9.786 0.575 27.924 1.00 54.38 69 LEU A C 1
ATOM 529 O O . LEU A 1 69 ? -8.733 0.045 27.587 1.00 54.38 69 LEU A O 1
ATOM 533 N N . LEU A 1 70 ? -9.996 1.885 27.781 1.00 55.25 70 LEU A N 1
ATOM 534 C CA . LEU A 1 70 ? -8.990 2.830 27.300 1.00 55.25 70 LEU A CA 1
ATOM 535 C C . LEU A 1 70 ? -7.809 2.931 28.265 1.00 55.25 70 LEU A C 1
ATOM 537 O O . LEU A 1 70 ? -6.671 2.972 27.812 1.00 55.25 70 LEU A O 1
ATOM 541 N N . ALA A 1 71 ? -8.041 2.944 29.578 1.00 58.72 71 ALA A N 1
ATOM 542 C CA . ALA A 1 71 ? -6.981 2.953 30.583 1.00 58.72 71 ALA A CA 1
ATOM 543 C C . ALA A 1 71 ? -6.151 1.658 30.551 1.00 58.72 71 ALA A C 1
ATOM 545 O O . ALA A 1 71 ? -4.924 1.723 30.587 1.00 58.72 71 ALA A O 1
ATOM 546 N N . VAL A 1 72 ? -6.797 0.497 30.394 1.00 56.94 72 VAL A N 1
ATOM 547 C CA . VAL A 1 72 ? -6.125 -0.805 30.221 1.00 56.94 72 VAL A CA 1
ATOM 548 C C . VAL A 1 72 ? -5.374 -0.873 28.888 1.00 56.94 72 VAL A C 1
ATOM 550 O O . VAL A 1 72 ? -4.224 -1.305 28.823 1.00 56.94 72 VAL A O 1
ATOM 553 N N . ALA A 1 73 ? -5.982 -0.388 27.806 1.00 56.75 73 ALA A N 1
ATOM 554 C CA . ALA A 1 73 ? -5.306 -0.279 26.525 1.00 56.75 73 ALA A CA 1
ATOM 555 C C . ALA A 1 73 ? -4.072 0.621 26.655 1.00 56.75 73 ALA A C 1
ATOM 557 O O . ALA A 1 73 ? -2.997 0.220 26.233 1.00 56.75 73 ALA A O 1
ATOM 558 N N . ARG A 1 74 ? -4.183 1.783 27.309 1.00 59.09 74 ARG A N 1
ATOM 559 C CA . ARG A 1 74 ? -3.066 2.708 27.563 1.00 59.09 74 ARG A CA 1
ATOM 560 C C . ARG A 1 74 ? -1.962 2.085 28.423 1.00 59.09 74 ARG A C 1
ATOM 562 O O . ARG A 1 74 ? -0.795 2.343 28.138 1.00 59.09 74 ARG A O 1
ATOM 569 N N . SER A 1 75 ? -2.303 1.264 29.421 1.00 55.03 75 SER A N 1
ATOM 570 C CA . SER A 1 75 ? -1.333 0.654 30.343 1.00 55.03 75 SER A CA 1
ATOM 571 C C . SER A 1 75 ? -0.568 -0.529 29.744 1.00 55.03 75 SER A C 1
ATOM 573 O O . SER A 1 75 ? 0.562 -0.804 30.148 1.00 55.03 75 SER A O 1
ATOM 575 N N . THR A 1 76 ? -1.132 -1.212 28.747 1.00 55.19 76 THR A N 1
ATOM 576 C CA . THR A 1 76 ? -0.419 -2.274 28.026 1.00 55.19 76 THR A CA 1
ATOM 577 C C . THR A 1 76 ? 0.528 -1.673 26.981 1.00 55.19 76 THR A C 1
ATOM 579 O O . THR A 1 76 ? 0.153 -0.792 26.216 1.00 55.19 76 THR A O 1
ATOM 582 N N . GLN A 1 77 ? 1.778 -2.142 26.900 1.00 59.78 77 GLN A N 1
ATOM 583 C CA . GLN A 1 77 ? 2.699 -1.755 25.812 1.00 59.78 77 GLN A CA 1
ATOM 584 C C . GLN A 1 77 ? 2.397 -2.496 24.496 1.00 59.78 77 GLN A C 1
ATOM 586 O O . GLN A 1 77 ? 2.948 -2.170 23.447 1.00 59.78 77 GLN A O 1
ATOM 591 N N . TYR A 1 78 ? 1.523 -3.504 24.538 1.00 63.28 78 TYR A N 1
ATOM 592 C CA . TYR A 1 78 ? 1.182 -4.347 23.400 1.00 63.28 78 TYR A CA 1
ATOM 593 C C . TYR A 1 78 ? -0.175 -3.955 22.814 1.00 63.28 78 TYR A C 1
ATOM 595 O O . TYR A 1 78 ? -1.210 -4.117 23.450 1.00 63.28 78 TYR A O 1
ATOM 603 N N . ARG A 1 79 ? -0.173 -3.462 21.570 1.00 75.94 79 ARG A N 1
ATOM 604 C CA . ARG A 1 79 ? -1.379 -2.997 20.859 1.00 75.94 79 ARG A CA 1
ATOM 605 C C . ARG A 1 79 ? -2.147 -4.111 20.137 1.00 75.94 79 ARG A C 1
ATOM 607 O O . ARG A 1 79 ? -3.189 -3.842 19.546 1.00 75.94 79 ARG A O 1
ATOM 614 N N . GLY A 1 80 ? -1.658 -5.352 20.200 1.00 82.56 80 GLY A N 1
ATOM 615 C CA . GLY A 1 80 ? -2.262 -6.507 19.529 1.00 82.56 80 GLY A CA 1
ATOM 616 C C . GLY A 1 80 ? -3.740 -6.755 19.861 1.00 82.56 80 GLY A C 1
ATOM 617 O O . GLY A 1 80 ? -4.489 -7.015 18.925 1.00 82.56 80 GLY A O 1
ATOM 618 N N . PRO A 1 81 ? -4.210 -6.608 21.118 1.00 86.62 81 PRO A N 1
ATOM 619 C CA . PRO A 1 81 ? -5.624 -6.790 21.440 1.00 86.62 81 PRO A CA 1
ATOM 620 C C . PRO A 1 81 ? -6.534 -5.814 20.691 1.00 86.62 81 PRO A C 1
ATOM 622 O O . PRO A 1 81 ? -7.541 -6.232 20.137 1.00 86.62 81 PRO A O 1
ATOM 625 N N . LEU A 1 82 ? -6.159 -4.532 20.594 1.00 89.38 82 LEU A N 1
ATOM 626 C CA . LEU A 1 82 ? -6.929 -3.554 19.817 1.00 89.38 82 LEU A CA 1
ATOM 627 C C . LEU A 1 82 ? -6.954 -3.927 18.330 1.00 89.38 82 LEU A C 1
ATOM 629 O O . LEU A 1 82 ? -8.012 -3.914 17.707 1.00 89.38 82 LEU A O 1
ATOM 633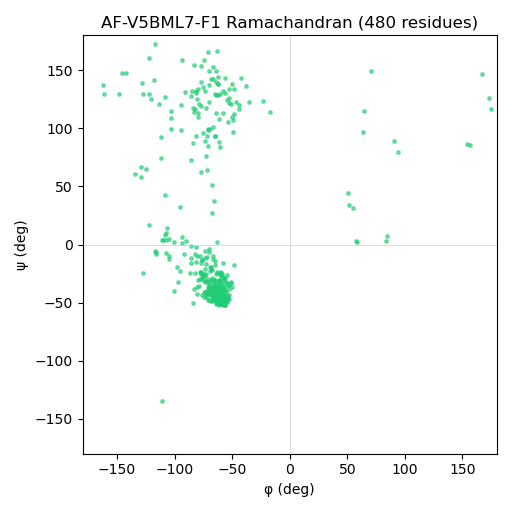 N N . VAL A 1 83 ? -5.809 -4.327 17.770 1.00 92.19 83 VAL A N 1
ATOM 634 C CA . VAL A 1 83 ? -5.734 -4.797 16.377 1.00 92.19 83 VAL A CA 1
ATOM 635 C C . VAL A 1 83 ? -6.673 -5.986 16.150 1.00 92.19 83 VAL A C 1
ATOM 637 O O . VAL A 1 83 ? -7.446 -5.960 15.199 1.00 92.19 83 VAL A O 1
ATOM 640 N N . LEU A 1 84 ? -6.690 -6.979 17.044 1.00 90.69 84 LEU A N 1
ATOM 641 C CA . LEU A 1 84 ? -7.603 -8.125 16.954 1.00 90.69 84 LEU A CA 1
ATOM 642 C C . LEU A 1 84 ? -9.077 -7.702 17.030 1.00 90.69 84 LEU A C 1
ATOM 644 O O . LEU A 1 84 ? -9.888 -8.162 16.233 1.00 90.69 84 LEU A O 1
ATOM 648 N N . LEU A 1 85 ? -9.424 -6.778 17.929 1.00 92.19 85 LEU A N 1
ATOM 649 C CA . LEU A 1 85 ? -10.802 -6.302 18.096 1.00 92.19 85 LEU A CA 1
ATOM 650 C C . LEU A 1 85 ? -11.350 -5.551 16.873 1.00 92.19 85 LEU A C 1
ATOM 652 O O . LEU A 1 85 ? -12.565 -5.394 16.762 1.00 92.19 85 LEU A O 1
ATOM 656 N N . THR A 1 86 ? -10.502 -5.135 15.924 1.00 93.25 86 THR A N 1
ATOM 657 C CA . THR A 1 86 ? -10.984 -4.604 14.634 1.00 93.25 86 THR A CA 1
ATOM 658 C C . THR A 1 86 ? -11.692 -5.657 13.771 1.00 93.25 86 THR A C 1
ATOM 660 O O . THR A 1 86 ? -12.387 -5.282 12.835 1.00 93.25 86 THR A O 1
ATOM 663 N N . PHE A 1 87 ? -11.590 -6.945 14.119 1.00 91.69 87 PHE A N 1
ATOM 664 C CA . PHE A 1 87 ? -12.225 -8.075 13.425 1.00 91.69 87 PHE A CA 1
ATOM 665 C C . PHE A 1 87 ? -13.388 -8.703 14.208 1.00 91.69 87 PHE A C 1
ATOM 667 O O . PHE A 1 87 ? -13.898 -9.755 13.832 1.00 91.69 87 PHE A O 1
ATOM 674 N N . HIS A 1 88 ? -13.804 -8.086 15.313 1.00 90.81 88 HIS A N 1
ATOM 675 C CA . HIS A 1 88 ? -14.871 -8.598 16.172 1.00 90.81 88 HIS A CA 1
ATOM 676 C C . HIS A 1 88 ? -16.248 -8.528 15.472 1.00 90.81 88 HIS A C 1
ATOM 678 O O . HIS A 1 88 ? -16.514 -7.527 14.810 1.00 90.81 88 HIS A O 1
ATOM 684 N N . PRO A 1 89 ? -17.176 -9.495 15.625 1.00 88.38 89 PRO A N 1
ATOM 685 C CA . PRO A 1 89 ? -18.471 -9.495 14.924 1.00 88.38 89 PRO A CA 1
ATOM 686 C C . PRO A 1 89 ? -19.410 -8.345 15.324 1.00 88.38 89 PRO A C 1
ATOM 688 O O . PRO A 1 89 ? -20.163 -7.832 14.496 1.00 88.38 89 PRO A O 1
ATOM 691 N N . ASN A 1 90 ? -19.328 -7.864 16.567 1.00 87.50 90 ASN A N 1
ATOM 692 C CA . ASN A 1 90 ? -20.038 -6.659 17.012 1.00 87.50 90 ASN A CA 1
ATOM 693 C C . ASN A 1 90 ? -19.410 -5.376 16.432 1.00 87.50 90 ASN A C 1
ATOM 695 O O . ASN A 1 90 ? -18.271 -5.032 16.755 1.00 87.50 90 ASN A O 1
ATOM 699 N N . GLU A 1 91 ? -20.184 -4.637 15.636 1.00 87.19 91 GLU A N 1
ATOM 700 C CA . GLU A 1 91 ? -19.766 -3.387 14.993 1.00 87.19 91 GLU A CA 1
ATOM 701 C C . GLU A 1 91 ? -19.320 -2.306 15.985 1.00 87.19 91 GLU A C 1
ATOM 703 O O . GLU A 1 91 ? -18.303 -1.651 15.757 1.00 87.19 91 GLU A O 1
ATOM 708 N N . ALA A 1 92 ? -20.009 -2.156 17.120 1.00 86.44 92 ALA A N 1
ATOM 709 C CA . ALA A 1 92 ? -19.651 -1.156 18.123 1.00 86.44 92 ALA A CA 1
ATOM 710 C C . ALA A 1 92 ? -18.247 -1.403 18.698 1.00 86.44 92 ALA A C 1
ATOM 712 O O . ALA A 1 92 ? -17.511 -0.454 18.964 1.00 86.44 92 ALA A O 1
ATOM 713 N N . VAL A 1 93 ? -17.849 -2.674 18.834 1.00 88.44 93 VAL A N 1
ATOM 714 C CA . VAL A 1 93 ? -16.507 -3.062 19.296 1.00 88.44 93 VAL A CA 1
ATOM 715 C C . VAL A 1 93 ? -15.451 -2.724 18.245 1.00 88.44 93 VAL A C 1
ATOM 717 O O . VAL A 1 93 ? -14.412 -2.160 18.593 1.00 88.44 93 VAL A O 1
ATOM 720 N N . ARG A 1 94 ? -15.724 -2.992 16.959 1.00 89.62 94 ARG A N 1
ATOM 721 C CA . ARG A 1 94 ? -14.806 -2.642 15.860 1.00 89.62 94 ARG A CA 1
ATOM 722 C C . ARG A 1 94 ? -14.596 -1.135 15.766 1.00 89.62 94 ARG A C 1
ATOM 724 O O . ARG A 1 94 ? -13.452 -0.679 15.731 1.00 89.62 94 ARG A O 1
ATOM 731 N N . ILE A 1 95 ? -15.690 -0.367 15.791 1.00 89.25 95 ILE A N 1
ATOM 732 C CA . ILE A 1 95 ? -15.658 1.100 15.783 1.00 89.25 95 ILE A CA 1
ATOM 733 C C . ILE A 1 95 ? -14.874 1.605 16.993 1.00 89.25 95 ILE A C 1
ATOM 735 O O . ILE A 1 95 ? -13.927 2.368 16.824 1.00 89.25 95 ILE A O 1
ATOM 739 N N . TRP A 1 96 ? -15.198 1.137 18.201 1.00 89.69 96 TRP A N 1
ATOM 740 C CA . TRP A 1 96 ? -14.497 1.546 19.418 1.00 89.69 96 TRP A CA 1
ATOM 741 C C . TRP A 1 96 ? -12.993 1.260 19.352 1.00 89.69 96 TRP A C 1
ATOM 743 O O . TRP A 1 96 ? -12.184 2.127 19.693 1.00 89.69 96 TRP A O 1
ATOM 753 N N . SER A 1 97 ? -12.604 0.071 18.883 1.00 91.81 97 SER A N 1
ATOM 754 C CA . SER A 1 97 ? -11.195 -0.300 18.766 1.00 91.81 97 SER A CA 1
ATOM 755 C C . SER A 1 97 ? -10.457 0.588 17.762 1.00 91.81 97 SER A C 1
ATOM 757 O O . SER A 1 97 ? -9.384 1.121 18.062 1.00 91.81 97 SER A O 1
ATOM 759 N N . ARG A 1 98 ? -11.057 0.827 16.590 1.00 93.62 98 ARG A N 1
ATOM 760 C CA . ARG A 1 98 ? -10.506 1.724 15.568 1.00 93.62 98 ARG A CA 1
ATOM 761 C C . ARG A 1 98 ? -10.357 3.153 16.088 1.00 93.62 98 ARG A C 1
ATOM 763 O O . ARG A 1 98 ? -9.277 3.726 15.958 1.00 93.62 98 ARG A O 1
ATOM 770 N N . GLU A 1 99 ? -11.400 3.727 16.685 1.00 91.56 99 GLU A N 1
ATOM 771 C CA . GLU A 1 99 ? -11.347 5.090 17.229 1.00 91.56 99 GLU A CA 1
ATOM 772 C C . GLU A 1 99 ? -10.311 5.203 18.351 1.00 91.56 99 GLU A C 1
ATOM 774 O O . GLU A 1 99 ? -9.578 6.188 18.432 1.00 91.56 99 GLU A O 1
ATOM 779 N N . THR A 1 100 ? -10.172 4.158 19.169 1.00 90.94 100 THR A N 1
ATOM 780 C CA . THR A 1 100 ? -9.120 4.073 20.186 1.00 90.94 100 THR A CA 1
ATOM 781 C C . THR A 1 100 ? -7.730 4.099 19.554 1.00 90.94 100 THR A C 1
ATOM 783 O O . THR A 1 100 ? -6.874 4.868 19.991 1.00 90.94 100 THR A O 1
ATOM 786 N N . LEU A 1 101 ? -7.493 3.307 18.505 1.00 93.50 101 LEU A N 1
ATOM 787 C CA . LEU A 1 101 ? -6.222 3.306 17.776 1.00 93.50 101 LEU A CA 1
ATOM 788 C C . LEU A 1 101 ? -5.929 4.676 17.147 1.00 93.50 101 LEU A C 1
ATOM 790 O O . LEU A 1 101 ? -4.829 5.198 17.319 1.00 93.50 101 LEU A O 1
ATOM 794 N N . LEU A 1 102 ? -6.910 5.298 16.488 1.00 93.50 102 LEU A N 1
ATOM 795 C CA . LEU A 1 102 ? -6.775 6.644 15.916 1.00 93.50 102 LEU A CA 1
ATOM 796 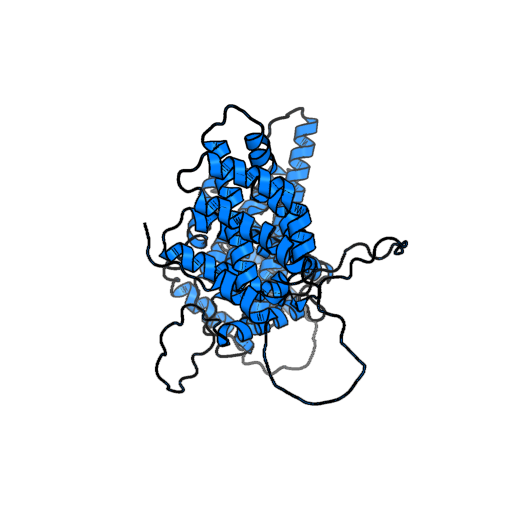C C . LEU A 1 102 ? -6.497 7.703 16.992 1.00 93.50 102 LEU A C 1
ATOM 798 O O . LEU A 1 102 ? -5.692 8.613 16.784 1.00 93.50 102 LEU A O 1
ATOM 802 N N . HIS A 1 103 ? -7.124 7.585 18.160 1.00 91.00 103 HIS A N 1
ATOM 803 C CA . HIS A 1 103 ? -6.872 8.471 19.290 1.00 91.00 103 HIS A CA 1
ATOM 804 C C . HIS A 1 103 ? -5.459 8.286 19.862 1.00 91.00 103 HIS A C 1
ATOM 806 O O . HIS A 1 103 ? -4.800 9.277 20.169 1.00 91.00 103 HIS A O 1
ATOM 812 N N . LEU A 1 104 ? -4.949 7.052 19.936 1.00 90.38 104 LEU A N 1
ATOM 813 C CA . LEU A 1 104 ? -3.560 6.787 20.329 1.00 90.38 104 LEU A CA 1
ATOM 814 C C . LEU A 1 104 ? -2.555 7.407 19.351 1.00 90.38 104 LEU A C 1
ATOM 816 O O . LEU A 1 104 ? -1.542 7.938 19.799 1.00 90.38 104 LEU A O 1
ATOM 820 N N . VAL A 1 105 ? -2.843 7.399 18.043 1.00 92.81 105 VAL A N 1
ATOM 821 C CA . VAL A 1 105 ? -2.019 8.103 17.042 1.00 92.81 105 VAL A CA 1
ATOM 822 C C . VAL A 1 105 ? -1.979 9.603 17.330 1.00 92.81 105 VAL A C 1
ATOM 824 O O . VAL A 1 105 ? -0.898 10.187 17.353 1.00 92.81 105 VAL A O 1
ATOM 827 N N . LYS A 1 106 ? -3.138 10.218 17.605 1.00 91.25 106 LYS A N 1
ATOM 828 C CA . LYS A 1 106 ? -3.218 11.645 17.959 1.00 91.25 106 LYS A CA 1
ATOM 829 C C . LYS A 1 106 ? -2.428 11.958 19.229 1.00 91.25 106 LYS A C 1
ATOM 831 O O . LYS A 1 106 ? -1.633 12.887 19.213 1.00 91.25 106 LYS A O 1
ATOM 836 N N . ILE A 1 107 ? -2.596 11.157 20.287 1.00 88.56 107 ILE A N 1
ATOM 837 C CA . ILE A 1 107 ? -1.845 11.318 21.542 1.00 88.56 107 ILE A CA 1
ATOM 838 C C . ILE A 1 107 ? -0.340 11.202 21.293 1.00 88.56 107 ILE A C 1
ATOM 840 O O . ILE A 1 107 ? 0.417 12.013 21.810 1.00 88.56 107 ILE A O 1
ATOM 844 N N . ALA A 1 108 ? 0.106 10.213 20.513 1.00 88.12 108 ALA A N 1
ATOM 845 C CA . ALA A 1 108 ? 1.524 10.031 20.212 1.00 88.12 108 ALA A CA 1
ATOM 846 C C . ALA A 1 108 ? 2.106 11.226 19.440 1.00 88.12 108 ALA A C 1
ATOM 848 O O . ALA A 1 108 ? 3.233 11.627 19.705 1.00 88.12 108 ALA A O 1
ATOM 849 N N . ALA A 1 109 ? 1.332 11.810 18.522 1.00 89.88 109 ALA A N 1
ATOM 850 C CA . ALA A 1 109 ? 1.743 12.984 17.758 1.00 89.88 109 ALA A CA 1
ATOM 851 C C . ALA A 1 109 ? 1.725 14.284 18.583 1.00 89.88 109 ALA A C 1
ATOM 853 O O . ALA A 1 109 ? 2.472 15.204 18.270 1.00 89.88 109 ALA A O 1
ATOM 854 N N . SER A 1 110 ? 0.902 14.362 19.633 1.00 88.69 110 SER A N 1
ATOM 855 C CA . SER A 1 110 ? 0.784 15.528 20.519 1.00 88.69 110 SER A CA 1
ATOM 856 C C . SER A 1 110 ? 1.424 15.320 21.897 1.00 88.69 110 SER A C 1
ATOM 858 O O . SER A 1 110 ? 1.107 16.054 22.832 1.00 88.69 110 SER A O 1
ATOM 860 N N . SER A 1 111 ? 2.254 14.288 22.069 1.00 82.56 111 SER A N 1
ATOM 861 C CA . SER A 1 111 ? 2.796 13.889 23.377 1.00 82.56 111 SER A CA 1
ATOM 862 C C . SER A 1 111 ? 3.873 14.832 23.907 1.00 82.56 111 SER A C 1
ATOM 864 O O . SER A 1 111 ? 4.135 14.846 25.107 1.00 82.56 111 SER A O 1
ATOM 866 N N . SER A 1 112 ? 4.505 15.601 23.021 1.00 84.06 112 SER A N 1
ATOM 867 C CA . SER A 1 112 ? 5.551 16.564 23.344 1.00 84.06 112 SER A CA 1
ATOM 868 C C . SER A 1 112 ? 5.405 17.801 22.468 1.00 84.06 112 SER A C 1
ATOM 870 O O . SER A 1 112 ? 4.997 17.701 21.310 1.00 84.06 112 SER A O 1
ATOM 872 N N . SER A 1 113 ? 5.767 18.962 23.014 1.00 84.50 113 SER A N 1
ATOM 873 C CA . SER A 1 113 ? 5.951 20.189 22.233 1.00 84.50 113 SER A CA 1
ATOM 874 C C . SER A 1 113 ? 7.183 20.113 21.327 1.00 84.50 113 SER A C 1
ATOM 876 O O . SER A 1 113 ? 7.270 20.856 20.354 1.00 84.50 113 SER A O 1
ATOM 878 N N . GLU A 1 114 ? 8.120 19.209 21.623 1.00 88.06 114 GLU A N 1
ATOM 879 C CA . GLU A 1 114 ? 9.303 18.969 20.808 1.00 88.06 114 GLU A CA 1
ATOM 880 C C . GLU A 1 114 ? 8.980 17.993 19.656 1.00 88.06 114 GLU A C 1
ATOM 882 O O . GLU A 1 114 ? 8.674 16.819 19.913 1.00 88.06 114 GLU A O 1
ATOM 887 N N . PRO A 1 115 ? 9.104 18.415 18.378 1.00 87.75 115 PRO A N 1
ATOM 888 C CA . PRO A 1 115 ? 8.741 17.578 17.231 1.00 87.75 115 PRO A CA 1
ATOM 889 C C . PRO A 1 115 ? 9.542 16.272 17.137 1.00 87.75 115 PRO A C 1
ATOM 891 O O . PRO A 1 115 ? 9.018 15.257 16.680 1.00 87.75 115 PRO A O 1
ATOM 894 N N . SER A 1 116 ? 10.796 16.269 17.604 1.00 86.94 116 SER A N 1
ATOM 895 C CA . SER A 1 116 ? 11.660 15.079 17.614 1.00 86.94 116 SER A CA 1
ATOM 896 C C . SER A 1 116 ? 11.157 14.015 18.594 1.00 86.94 116 SER A C 1
ATOM 898 O O . SER A 1 116 ? 11.055 12.831 18.254 1.00 86.94 116 SER A O 1
ATOM 900 N N . ALA A 1 117 ? 10.770 14.434 19.801 1.00 87.00 117 ALA A N 1
ATOM 901 C CA . ALA A 1 117 ? 10.187 13.548 20.798 1.00 87.00 117 ALA A CA 1
ATOM 902 C C . ALA A 1 117 ? 8.802 13.047 20.357 1.00 87.00 117 ALA A C 1
ATOM 904 O O . ALA A 1 117 ? 8.515 11.855 20.473 1.00 87.00 117 ALA A O 1
ATOM 905 N N . ALA A 1 118 ? 7.953 13.913 19.794 1.00 89.44 118 ALA A N 1
ATOM 906 C CA . ALA A 1 118 ? 6.659 13.510 19.236 1.00 89.44 118 ALA A CA 1
ATOM 907 C C . ALA A 1 118 ? 6.826 12.464 18.118 1.00 89.44 118 ALA A C 1
ATOM 909 O O . ALA A 1 118 ? 6.210 11.397 18.161 1.00 89.44 118 ALA A O 1
ATOM 910 N N . ALA A 1 119 ? 7.740 12.697 17.170 1.00 91.31 119 ALA A N 1
ATOM 911 C CA . ALA A 1 119 ? 8.035 11.739 16.107 1.00 91.31 119 ALA A CA 1
ATOM 912 C C . ALA A 1 119 ? 8.536 10.392 16.654 1.00 91.31 119 ALA A C 1
ATOM 914 O O . ALA A 1 119 ? 8.155 9.348 16.126 1.00 91.31 119 ALA A O 1
ATOM 915 N N . SER A 1 120 ? 9.288 10.386 17.761 1.00 89.06 120 SER A N 1
ATOM 916 C CA . SER A 1 120 ? 9.770 9.151 18.394 1.00 89.06 120 SER A CA 1
ATOM 917 C C . SER A 1 120 ? 8.607 8.304 18.909 1.00 89.06 120 SER A C 1
ATOM 919 O O . SER A 1 120 ? 8.574 7.091 18.699 1.00 89.06 120 SER A O 1
ATOM 921 N N . HIS A 1 121 ? 7.611 8.939 19.534 1.00 89.38 121 HIS A N 1
ATOM 922 C CA . HIS A 1 121 ? 6.407 8.260 20.011 1.00 89.38 121 HIS A CA 1
ATOM 923 C C . HIS A 1 121 ? 5.546 7.727 18.861 1.00 89.38 121 HIS A C 1
ATOM 925 O O . HIS A 1 121 ? 5.045 6.603 18.943 1.00 89.38 121 HIS A O 1
ATOM 931 N N . VAL A 1 122 ? 5.396 8.500 17.779 1.00 92.62 122 VAL A N 1
ATOM 932 C CA . VAL A 1 122 ? 4.639 8.073 16.591 1.00 92.62 122 VAL A CA 1
ATOM 933 C C . VAL A 1 122 ? 5.326 6.891 15.903 1.00 92.62 122 VAL A C 1
ATOM 935 O O . VAL A 1 122 ? 4.664 5.903 15.584 1.00 92.62 122 VAL A O 1
ATOM 938 N N . TRP A 1 123 ? 6.651 6.936 15.739 1.00 92.56 123 TRP A N 1
ATOM 939 C CA . TRP A 1 123 ? 7.428 5.820 15.200 1.00 92.56 123 TRP A CA 1
ATOM 940 C C . TRP A 1 123 ? 7.331 4.577 16.081 1.00 92.56 123 TRP A C 1
ATOM 942 O O . TRP A 1 123 ? 7.070 3.491 15.567 1.00 92.56 123 TRP A O 1
ATOM 952 N N . LEU A 1 124 ? 7.479 4.714 17.401 1.00 90.00 124 LEU A N 1
ATOM 953 C CA . LEU A 1 124 ? 7.324 3.597 18.330 1.00 90.00 124 LEU A CA 1
ATOM 954 C C . LEU A 1 124 ? 5.946 2.935 18.185 1.00 90.00 124 LEU A C 1
ATOM 956 O O . LEU A 1 124 ? 5.865 1.712 18.045 1.00 90.00 124 LEU A O 1
ATOM 960 N N . LEU A 1 125 ? 4.873 3.733 18.171 1.00 90.94 125 LEU A N 1
ATOM 961 C CA . LEU A 1 125 ? 3.512 3.234 17.976 1.00 90.94 125 LEU A CA 1
ATOM 962 C C . LEU A 1 125 ? 3.361 2.534 16.618 1.00 90.94 125 LEU A C 1
ATOM 964 O O . LEU A 1 125 ? 2.813 1.433 16.551 1.00 90.94 125 LEU A O 1
ATOM 968 N N . GLY A 1 126 ? 3.885 3.135 15.548 1.00 92.75 126 GLY A N 1
ATOM 969 C CA . GLY A 1 126 ? 3.871 2.549 14.212 1.00 92.75 126 GLY A CA 1
ATOM 970 C C . GLY A 1 126 ? 4.589 1.203 14.154 1.00 92.75 126 GLY A C 1
ATOM 971 O O . GLY A 1 126 ? 4.036 0.239 13.632 1.00 92.75 126 GLY A O 1
ATOM 972 N N . MET A 1 127 ? 5.764 1.083 14.773 1.00 90.56 127 MET A N 1
ATOM 973 C CA . MET A 1 127 ? 6.509 -0.178 14.820 1.00 90.56 127 MET A CA 1
ATOM 974 C C . MET A 1 127 ? 5.799 -1.246 15.659 1.00 90.56 127 MET A C 1
ATOM 976 O O . MET A 1 127 ? 5.778 -2.416 15.277 1.00 90.56 127 MET A O 1
ATOM 980 N N . GLN A 1 128 ? 5.167 -0.869 16.774 1.00 88.75 128 GLN A N 1
ATOM 981 C CA . GLN A 1 128 ? 4.337 -1.790 17.560 1.00 88.75 128 GLN A CA 1
ATOM 982 C C . GLN A 1 128 ? 3.152 -2.325 16.743 1.00 88.75 128 GLN A C 1
ATOM 984 O O . GLN A 1 128 ? 2.859 -3.522 16.798 1.00 88.75 128 GLN A O 1
ATOM 989 N N . LEU A 1 129 ? 2.495 -1.459 15.967 1.00 91.81 129 LEU A N 1
ATOM 990 C CA . LEU A 1 129 ? 1.379 -1.843 15.104 1.00 91.81 129 LEU A CA 1
ATOM 991 C C . LEU A 1 129 ? 1.831 -2.705 13.927 1.00 91.81 129 LEU A C 1
ATOM 993 O O . LEU A 1 129 ? 1.186 -3.709 13.650 1.00 91.81 129 LEU A O 1
ATOM 997 N N . LEU A 1 130 ? 2.963 -2.394 13.294 1.00 90.56 130 LEU A N 1
ATOM 998 C CA . LEU A 1 130 ? 3.543 -3.240 12.249 1.00 90.56 130 LEU A CA 1
ATOM 999 C C . LEU A 1 130 ? 3.857 -4.648 12.760 1.00 90.56 130 LEU A C 1
ATOM 1001 O O . LEU A 1 130 ? 3.567 -5.622 12.072 1.00 90.56 130 LEU A O 1
ATOM 1005 N N . CYS A 1 131 ? 4.390 -4.775 13.978 1.00 86.94 131 CYS A N 1
ATOM 1006 C CA . CYS A 1 131 ? 4.593 -6.079 14.608 1.00 86.94 131 CYS A CA 1
ATOM 1007 C C . CYS A 1 131 ? 3.265 -6.821 14.827 1.00 86.94 131 CYS A C 1
ATOM 1009 O O . CYS A 1 131 ? 3.176 -8.011 14.530 1.00 86.94 131 CYS A O 1
ATOM 1011 N N . ALA A 1 132 ? 2.227 -6.138 15.320 1.00 88.19 132 ALA A N 1
ATOM 1012 C CA . ALA A 1 132 ? 0.909 -6.743 15.515 1.00 88.19 132 ALA A CA 1
ATOM 1013 C C . ALA A 1 132 ? 0.276 -7.193 14.186 1.00 88.19 132 ALA A C 1
ATOM 1015 O O . ALA A 1 132 ? -0.203 -8.321 14.095 1.00 88.19 132 ALA A O 1
ATOM 1016 N N . ILE A 1 133 ? 0.339 -6.350 13.150 1.00 90.75 133 ILE A N 1
ATOM 1017 C CA . ILE A 1 133 ? -0.139 -6.666 11.798 1.00 90.75 133 ILE A CA 1
ATOM 1018 C C . ILE A 1 133 ? 0.625 -7.863 11.240 1.00 90.75 133 ILE A C 1
ATOM 1020 O O . ILE A 1 133 ? -0.007 -8.806 10.789 1.00 90.75 133 ILE A O 1
ATOM 1024 N N . ARG A 1 134 ? 1.959 -7.885 11.345 1.00 86.31 134 ARG A N 1
ATOM 1025 C CA . ARG A 1 134 ? 2.776 -9.020 10.894 1.00 86.31 134 ARG A CA 1
ATOM 1026 C C . ARG A 1 134 ? 2.333 -10.336 11.528 1.00 86.31 134 ARG A C 1
ATOM 1028 O O . ARG A 1 134 ? 2.255 -11.352 10.852 1.00 86.31 134 ARG A O 1
ATOM 1035 N N . HIS A 1 135 ? 2.071 -10.332 12.831 1.00 82.75 135 HIS A N 1
ATOM 1036 C CA . HIS A 1 135 ? 1.610 -11.524 13.540 1.00 82.75 135 HIS A CA 1
ATOM 1037 C C . HIS A 1 135 ? 0.218 -11.976 13.091 1.00 82.75 135 HIS A C 1
ATOM 1039 O O . HIS A 1 135 ? -0.026 -13.176 12.964 1.00 82.75 135 HIS A O 1
ATOM 1045 N N . LEU A 1 136 ? -0.673 -11.016 12.848 1.00 85.19 136 LEU A N 1
ATOM 1046 C CA . LEU A 1 136 ? -2.032 -11.253 12.380 1.00 85.19 136 LEU A CA 1
ATOM 1047 C C . LEU A 1 136 ? -2.057 -11.825 10.960 1.00 85.19 136 LEU A C 1
ATOM 1049 O O . LEU A 1 136 ? -2.752 -12.804 10.708 1.00 85.19 136 LEU A O 1
ATOM 1053 N N . THR A 1 137 ? -1.281 -11.251 10.041 1.00 83.56 137 THR A N 1
ATOM 1054 C CA . THR A 1 137 ? -1.290 -11.637 8.624 1.00 83.56 137 THR A CA 1
ATOM 1055 C C . THR A 1 137 ? -0.679 -13.015 8.365 1.00 83.56 137 THR A C 1
ATOM 1057 O O . THR A 1 137 ? -0.791 -13.530 7.257 1.00 83.56 137 THR A O 1
ATOM 1060 N N . CYS A 1 138 ? -0.092 -13.649 9.388 1.00 77.94 138 CYS A N 1
ATOM 1061 C CA . CYS A 1 138 ? 0.299 -15.059 9.357 1.00 77.94 138 CYS A CA 1
ATOM 1062 C C . CYS A 1 138 ? -0.867 -16.035 9.617 1.00 77.94 138 CYS A C 1
ATOM 1064 O O . CYS A 1 138 ? -0.690 -17.249 9.497 1.00 77.94 138 CYS A O 1
ATOM 1066 N N . VAL A 1 139 ? -2.043 -15.554 10.035 1.00 78.62 139 VAL A N 1
ATOM 1067 C CA . VAL A 1 139 ? -3.214 -16.401 10.298 1.00 78.62 139 VAL A CA 1
ATOM 1068 C C . VAL A 1 139 ? -3.898 -16.746 8.975 1.00 78.62 139 VAL A C 1
ATOM 1070 O O . VAL A 1 139 ? -4.481 -15.880 8.332 1.00 78.62 139 VAL A O 1
ATOM 1073 N N . SER A 1 140 ? -3.882 -18.018 8.580 1.00 74.12 140 SER A N 1
ATOM 1074 C CA . SER A 1 140 ? -4.739 -18.506 7.493 1.00 74.12 140 SER A CA 1
ATOM 1075 C C . SER A 1 140 ? -6.196 -18.519 7.958 1.00 74.12 140 SER A C 1
ATOM 1077 O O . SER A 1 140 ? -6.506 -19.155 8.970 1.00 74.12 140 SER A O 1
ATOM 1079 N N . LEU A 1 141 ? -7.064 -17.805 7.241 1.00 71.31 141 LEU A N 1
ATOM 1080 C CA . LEU A 1 141 ? -8.508 -17.818 7.459 1.00 71.31 141 LEU A CA 1
ATOM 1081 C C . LEU A 1 141 ? -9.174 -18.574 6.309 1.00 71.31 141 LEU A C 1
ATOM 1083 O O . LEU A 1 141 ? -8.931 -18.263 5.142 1.00 71.31 141 LEU A O 1
ATOM 1087 N N . ASP A 1 142 ? -9.990 -19.564 6.661 1.00 66.94 142 ASP A N 1
ATOM 1088 C CA . ASP A 1 142 ? -10.857 -20.259 5.716 1.00 66.94 142 ASP A CA 1
ATOM 1089 C C . ASP A 1 142 ? -12.124 -19.420 5.558 1.00 66.94 142 ASP A C 1
ATOM 1091 O O . ASP A 1 142 ? -12.879 -19.228 6.514 1.00 66.94 142 ASP A O 1
ATOM 1095 N N . VAL A 1 143 ? -12.341 -18.877 4.363 1.00 62.66 143 VAL A N 1
ATOM 1096 C CA . VAL A 1 143 ? -13.494 -18.020 4.075 1.00 62.66 143 VAL A CA 1
ATOM 1097 C C . VAL A 1 143 ? -14.666 -18.921 3.686 1.00 62.66 143 VAL A C 1
ATOM 1099 O O . VAL A 1 143 ? -14.993 -19.068 2.513 1.00 62.66 143 VAL A O 1
ATOM 1102 N N . GLN A 1 144 ? -15.231 -19.621 4.675 1.00 59.12 144 GLN A N 1
ATOM 1103 C CA . GLN A 1 144 ? -16.416 -20.473 4.484 1.00 59.12 144 GLN A CA 1
ATOM 1104 C C . GLN A 1 144 ? -17.735 -19.696 4.620 1.00 59.12 144 GLN A C 1
ATOM 1106 O O . GLN A 1 144 ? -18.744 -20.114 4.063 1.00 59.12 144 GLN A O 1
ATOM 1111 N N . GLU A 1 145 ? -17.732 -18.571 5.342 1.00 61.34 145 GLU A N 1
ATOM 1112 C CA . GLU A 1 145 ? -18.923 -17.762 5.627 1.00 61.34 145 GLU A CA 1
ATOM 1113 C C . GLU A 1 145 ? -18.722 -16.329 5.108 1.00 61.34 145 GLU A C 1
ATOM 1115 O O . GLU A 1 145 ? -17.714 -15.695 5.434 1.00 61.34 145 GLU A O 1
ATOM 1120 N N . GLU A 1 146 ? -19.690 -15.804 4.348 1.00 63.97 146 GLU A N 1
ATOM 1121 C CA . GLU A 1 146 ? -19.730 -14.417 3.834 1.00 63.97 146 GLU A CA 1
ATOM 1122 C C . GLU A 1 146 ? -19.476 -13.385 4.956 1.00 63.97 146 GLU A C 1
ATOM 1124 O O . GLU A 1 146 ? -18.724 -12.420 4.792 1.00 63.97 146 GLU A O 1
ATOM 1129 N N . ASP A 1 147 ? -19.980 -13.674 6.161 1.00 74.44 147 ASP A N 1
ATOM 1130 C CA . ASP A 1 147 ? -19.754 -12.889 7.378 1.00 74.44 147 ASP A CA 1
ATOM 1131 C C . ASP A 1 147 ? -18.262 -12.739 7.729 1.00 74.44 147 ASP A C 1
ATOM 1133 O O . ASP A 1 147 ? -17.811 -11.665 8.131 1.00 74.44 147 ASP A O 1
ATOM 1137 N N . THR A 1 148 ? -17.458 -13.792 7.549 1.00 78.81 148 THR A N 1
ATOM 1138 C CA . THR A 1 148 ? -16.013 -13.768 7.843 1.00 78.81 148 THR A CA 1
ATOM 1139 C C . THR A 1 148 ? -15.290 -12.821 6.890 1.00 78.81 148 THR A C 1
ATOM 1141 O O . THR A 1 148 ? -14.432 -12.040 7.309 1.00 78.81 148 THR A O 1
ATOM 1144 N N . PHE A 1 149 ? -15.664 -12.853 5.612 1.00 79.81 149 PHE A N 1
ATOM 1145 C CA . PHE A 1 149 ? -15.066 -12.022 4.573 1.00 79.81 149 PHE A CA 1
ATOM 1146 C C . PHE A 1 149 ? -15.363 -10.533 4.792 1.00 79.81 149 PHE A C 1
ATOM 1148 O O . PHE A 1 149 ? -14.468 -9.681 4.692 1.00 79.81 149 PHE A O 1
ATOM 1155 N N . LEU A 1 150 ? -16.594 -10.224 5.208 1.00 82.25 150 LEU A N 1
ATOM 1156 C CA . LEU A 1 150 ? -17.017 -8.876 5.571 1.00 82.25 150 LEU A CA 1
ATOM 1157 C C . LEU A 1 150 ? -16.260 -8.342 6.796 1.00 82.25 150 LEU A C 1
ATOM 1159 O O . LEU A 1 150 ? -15.812 -7.191 6.786 1.00 82.25 150 LEU A O 1
ATOM 1163 N N . LEU A 1 151 ? -16.073 -9.166 7.833 1.00 87.44 151 LEU A N 1
ATOM 1164 C CA . LEU A 1 151 ? -15.325 -8.784 9.039 1.00 87.44 151 LEU A CA 1
ATOM 1165 C C . LEU A 1 151 ? -13.853 -8.505 8.745 1.00 87.44 151 LEU A C 1
ATOM 1167 O O . LEU A 1 151 ? -13.306 -7.503 9.209 1.00 87.44 151 LEU A O 1
ATOM 1171 N N . VAL A 1 152 ? -13.219 -9.364 7.947 1.00 88.38 152 VAL A N 1
ATOM 1172 C CA . VAL A 1 152 ? -11.828 -9.184 7.520 1.00 88.38 152 VAL A CA 1
ATOM 1173 C C . VAL A 1 152 ? -11.668 -7.889 6.728 1.00 88.38 152 VAL A C 1
ATOM 1175 O O . VAL A 1 152 ? -10.721 -7.137 6.963 1.00 88.38 152 VAL A O 1
ATOM 1178 N N . THR A 1 153 ? -12.606 -7.592 5.832 1.00 88.81 153 THR A N 1
ATOM 1179 C CA . THR A 1 153 ? -12.545 -6.392 4.991 1.00 88.81 153 THR A CA 1
ATOM 1180 C C . THR A 1 153 ? -12.769 -5.108 5.795 1.00 88.81 153 THR A C 1
ATOM 1182 O O . THR A 1 153 ? -12.055 -4.124 5.599 1.00 88.81 153 THR A O 1
ATOM 1185 N N . ASP A 1 154 ? -13.692 -5.109 6.759 1.00 89.38 154 ASP A N 1
ATOM 1186 C CA . ASP A 1 154 ? -13.912 -3.966 7.660 1.00 89.38 154 ASP A CA 1
ATOM 1187 C C . ASP A 1 154 ? -12.701 -3.722 8.584 1.00 89.38 154 ASP A C 1
ATOM 1189 O O . ASP A 1 154 ? -12.258 -2.580 8.763 1.00 89.38 154 ASP A O 1
ATOM 1193 N N . GLY A 1 155 ? -12.105 -4.798 9.111 1.00 92.69 155 GLY A N 1
ATOM 1194 C CA . GLY A 1 155 ? -10.864 -4.737 9.884 1.00 92.69 155 GLY A CA 1
ATOM 1195 C C . GLY A 1 155 ? -9.684 -4.233 9.048 1.00 92.69 155 GLY A C 1
ATOM 1196 O O . GLY A 1 155 ? -8.945 -3.351 9.491 1.00 92.69 155 GLY A O 1
ATOM 1197 N N . PHE A 1 156 ? -9.557 -4.689 7.796 1.00 93.31 156 PHE A N 1
ATOM 1198 C CA . PHE A 1 156 ? -8.578 -4.176 6.835 1.00 93.31 156 PHE A CA 1
ATOM 1199 C C . PHE A 1 156 ? -8.714 -2.661 6.637 1.00 93.31 156 PHE A C 1
ATOM 1201 O O . PHE A 1 156 ? -7.733 -1.932 6.802 1.00 93.31 156 PHE A O 1
ATOM 1208 N N . CYS A 1 157 ? -9.920 -2.169 6.332 1.00 94.00 157 CYS A N 1
ATOM 1209 C CA . CYS A 1 157 ? -10.171 -0.739 6.141 1.00 94.00 157 CYS A CA 1
ATOM 1210 C C . CYS A 1 157 ? -9.853 0.068 7.409 1.00 94.00 157 CYS A C 1
ATOM 1212 O O . CYS A 1 157 ? -9.253 1.141 7.325 1.00 94.00 157 CYS A O 1
ATOM 1214 N N . SER A 1 158 ? -10.203 -0.465 8.582 1.00 94.94 158 SER A N 1
ATOM 1215 C CA . SER A 1 158 ? -9.930 0.160 9.879 1.00 94.94 158 SER A CA 1
ATOM 1216 C C . SER A 1 158 ? -8.431 0.283 10.158 1.00 94.94 158 SER A C 1
ATOM 1218 O O . SER A 1 158 ? -7.955 1.362 10.514 1.00 94.94 158 SER A O 1
ATOM 1220 N N . LEU A 1 159 ? -7.663 -0.790 9.956 1.00 96.44 159 LEU A N 1
ATOM 1221 C CA . LEU A 1 159 ? -6.212 -0.771 10.147 1.00 96.44 159 LEU A CA 1
ATOM 1222 C C . LEU A 1 159 ? -5.514 0.113 9.113 1.00 96.44 159 LEU A C 1
ATOM 1224 O O . LEU A 1 159 ? -4.590 0.846 9.462 1.00 96.44 159 LEU A O 1
ATOM 1228 N N . LEU A 1 160 ? -5.980 0.107 7.864 1.00 95.88 160 LEU A N 1
ATOM 1229 C CA . LEU A 1 160 ? -5.439 0.976 6.826 1.00 95.88 160 LEU A CA 1
ATOM 1230 C C . LEU A 1 160 ? -5.657 2.463 7.152 1.00 95.88 160 LEU A C 1
ATOM 1232 O O . LEU A 1 160 ? -4.744 3.268 6.963 1.00 95.88 160 LEU A O 1
ATOM 1236 N N . ALA A 1 161 ? -6.820 2.824 7.703 1.00 96.38 161 ALA A N 1
ATOM 1237 C CA . ALA A 1 161 ? -7.085 4.181 8.178 1.00 96.38 161 ALA A CA 1
ATOM 1238 C C . ALA A 1 161 ? -6.119 4.595 9.307 1.00 96.38 161 ALA A C 1
ATOM 1240 O O . ALA A 1 161 ? -5.603 5.713 9.301 1.00 96.38 161 ALA A O 1
ATOM 1241 N N . VAL A 1 162 ? -5.808 3.684 10.239 1.00 96.88 162 VAL A N 1
ATOM 1242 C CA . VAL A 1 162 ? -4.827 3.922 11.316 1.00 96.88 162 VAL A CA 1
ATOM 1243 C C . VAL A 1 162 ? -3.408 4.096 10.762 1.00 96.88 162 VAL A C 1
ATOM 1245 O O . VAL A 1 162 ? -2.709 5.031 11.156 1.00 96.88 162 VAL A O 1
ATOM 1248 N N . LEU A 1 163 ? -2.981 3.247 9.822 1.00 96.88 163 LEU A N 1
ATOM 1249 C CA . LEU A 1 163 ? -1.673 3.365 9.163 1.00 96.88 163 LEU A CA 1
ATOM 1250 C C . LEU A 1 163 ? -1.531 4.686 8.396 1.00 96.88 163 LEU A C 1
ATOM 1252 O O . LEU A 1 163 ? -0.481 5.322 8.445 1.00 96.88 163 LEU A O 1
ATOM 1256 N N . MET A 1 164 ? -2.596 5.125 7.727 1.00 95.88 164 MET A N 1
ATOM 1257 C CA . MET A 1 164 ? -2.632 6.409 7.028 1.00 95.88 164 MET A CA 1
ATOM 1258 C C . MET A 1 164 ? -2.595 7.603 7.990 1.00 95.88 164 MET A C 1
ATOM 1260 O O . MET A 1 164 ? -1.937 8.606 7.702 1.00 95.88 164 MET A O 1
ATOM 1264 N N . ALA A 1 165 ? -3.236 7.497 9.156 1.00 95.75 165 ALA A N 1
ATOM 1265 C CA . ALA A 1 165 ? -3.132 8.514 10.197 1.00 95.75 165 ALA A CA 1
ATOM 1266 C C . ALA A 1 165 ? -1.695 8.629 10.739 1.00 95.75 165 ALA A C 1
ATOM 1268 O O . ALA A 1 165 ? -1.213 9.744 10.937 1.00 95.75 165 ALA A O 1
ATOM 1269 N N . LEU A 1 166 ? -0.992 7.507 10.938 1.00 95.62 166 LEU A N 1
ATOM 1270 C CA . LEU A 1 166 ? 0.424 7.503 11.333 1.00 95.62 166 LEU A CA 1
ATOM 1271 C C . LEU A 1 166 ? 1.306 8.182 10.282 1.00 95.62 166 LEU A C 1
ATOM 1273 O O . LEU A 1 166 ? 2.053 9.092 10.627 1.00 95.62 166 LEU A O 1
ATOM 1277 N N . ASP A 1 167 ? 1.172 7.785 9.014 1.00 95.19 167 ASP A N 1
ATOM 1278 C CA . ASP A 1 167 ? 1.894 8.383 7.881 1.00 95.19 167 ASP A CA 1
ATOM 1279 C C . ASP A 1 167 ? 1.680 9.900 7.815 1.00 95.19 167 ASP A C 1
ATOM 1281 O O . ASP A 1 167 ? 2.634 10.672 7.783 1.00 95.19 167 ASP A O 1
ATOM 1285 N N . THR A 1 168 ? 0.425 10.346 7.909 1.00 94.88 168 THR A N 1
ATOM 1286 C CA . THR A 1 168 ? 0.083 11.775 7.857 1.00 94.88 168 THR A CA 1
ATOM 1287 C C . THR A 1 168 ? 0.742 12.568 8.989 1.00 94.88 168 THR A C 1
ATOM 1289 O O . THR A 1 168 ? 1.257 13.661 8.750 1.00 94.88 168 THR A O 1
ATOM 1292 N N . ASN A 1 169 ? 0.754 12.027 10.213 1.00 95.56 169 ASN A N 1
ATOM 1293 C CA . ASN A 1 169 ? 1.396 12.685 11.354 1.00 95.56 169 ASN A CA 1
ATOM 1294 C C . ASN A 1 169 ? 2.925 12.676 11.236 1.00 95.56 169 ASN A C 1
ATOM 1296 O O . ASN A 1 169 ? 3.553 13.695 11.512 1.00 95.56 169 ASN A O 1
ATOM 1300 N N . LEU A 1 170 ? 3.527 11.578 10.771 1.00 94.88 170 LEU A N 1
ATOM 1301 C CA . LEU A 1 170 ? 4.971 11.514 10.535 1.00 94.88 170 LEU A CA 1
ATOM 1302 C C . LEU A 1 170 ? 5.416 12.504 9.463 1.00 94.88 170 LEU A C 1
ATOM 1304 O O . LEU A 1 170 ? 6.383 13.222 9.681 1.00 94.88 170 LEU A O 1
ATOM 1308 N N . VAL A 1 171 ? 4.684 12.607 8.353 1.00 94.25 171 VAL A N 1
ATOM 1309 C CA . VAL A 1 171 ? 4.959 13.592 7.298 1.00 94.25 171 VAL A CA 1
ATOM 1310 C C . VAL A 1 171 ? 4.818 15.026 7.824 1.00 94.25 171 VAL A C 1
ATOM 1312 O O . VAL A 1 171 ? 5.595 15.904 7.448 1.00 94.25 171 VAL A O 1
ATOM 1315 N N . ALA A 1 172 ? 3.837 15.297 8.689 1.00 94.56 172 ALA A N 1
ATOM 1316 C CA . ALA A 1 172 ? 3.684 16.616 9.304 1.00 94.56 172 ALA A CA 1
ATOM 1317 C C . ALA A 1 172 ? 4.863 16.957 10.232 1.00 94.56 172 ALA A C 1
ATOM 1319 O O . ALA A 1 172 ? 5.413 18.054 10.137 1.00 94.56 172 ALA A O 1
ATOM 1320 N N . LEU A 1 173 ? 5.283 16.011 11.074 1.00 93.62 173 LEU A N 1
ATOM 1321 C CA . LEU A 1 173 ? 6.415 16.171 11.990 1.00 93.62 173 LEU A CA 1
ATOM 1322 C C . LEU A 1 173 ? 7.750 16.281 11.244 1.00 93.62 173 LEU A C 1
ATOM 1324 O O . LEU A 1 173 ? 8.570 17.129 11.579 1.00 93.62 173 LEU A O 1
ATOM 1328 N N . GLU A 1 174 ? 7.949 15.491 10.188 1.00 92.62 174 GLU A N 1
ATOM 1329 C CA . GLU A 1 174 ? 9.109 15.583 9.296 1.00 92.62 174 GLU A CA 1
ATOM 1330 C C . GLU A 1 174 ? 9.226 16.984 8.690 1.00 92.62 174 GLU A C 1
ATOM 1332 O O . GLU A 1 174 ? 10.293 17.591 8.733 1.00 92.62 174 GLU A O 1
ATOM 1337 N N . ARG A 1 175 ? 8.117 17.551 8.198 1.00 92.31 175 ARG A N 1
ATOM 1338 C CA . ARG A 1 175 ? 8.102 18.926 7.676 1.00 92.31 175 ARG A CA 1
ATOM 1339 C C . ARG A 1 175 ? 8.459 19.958 8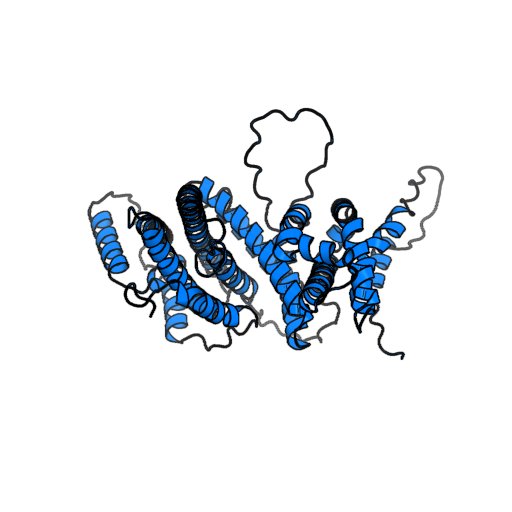.740 1.00 92.31 175 ARG A C 1
ATOM 1341 O O . ARG A 1 175 ? 9.206 20.880 8.430 1.00 92.31 175 ARG A O 1
ATOM 1348 N N . GLN A 1 176 ? 7.950 19.815 9.963 1.00 91.75 176 GLN A N 1
ATOM 1349 C CA . GLN A 1 176 ? 8.286 20.721 11.068 1.00 91.75 176 GLN A CA 1
ATOM 1350 C C . GLN A 1 176 ? 9.775 20.641 11.432 1.00 91.75 176 GLN A C 1
ATOM 1352 O O . GLN A 1 176 ? 10.424 21.673 11.590 1.00 91.75 176 GLN A O 1
ATOM 1357 N N . LEU A 1 177 ? 10.334 19.428 11.503 1.00 90.19 177 LEU A N 1
ATOM 1358 C CA . LEU A 1 177 ? 11.757 19.202 11.768 1.00 90.19 177 LEU A CA 1
ATOM 1359 C C . LEU A 1 177 ? 12.642 19.795 10.665 1.00 90.19 177 LEU A C 1
ATOM 1361 O O . LEU A 1 177 ? 13.620 20.481 10.962 1.00 90.19 177 LEU A O 1
ATOM 1365 N N . LEU A 1 178 ? 12.277 19.593 9.396 1.00 89.31 178 LEU A N 1
ATOM 1366 C CA . LEU A 1 178 ? 12.977 20.197 8.262 1.00 89.31 178 LEU A CA 1
ATOM 1367 C C . LEU A 1 178 ? 12.909 21.730 8.313 1.00 89.31 178 LEU A C 1
ATOM 1369 O O . LEU A 1 178 ? 13.923 22.394 8.148 1.00 89.31 178 LEU A O 1
ATOM 1373 N N . GLN A 1 179 ? 11.745 22.315 8.599 1.00 88.38 179 GLN A N 1
ATOM 1374 C CA . GLN A 1 179 ? 11.606 23.772 8.717 1.00 88.38 179 GLN A CA 1
ATOM 1375 C C . GLN A 1 179 ? 12.470 24.358 9.842 1.00 88.38 179 GLN A C 1
ATOM 1377 O O . GLN A 1 179 ? 13.141 25.366 9.626 1.00 88.38 179 GLN A O 1
ATOM 1382 N N . GLY A 1 180 ? 12.494 23.719 11.017 1.00 83.62 180 GLY A N 1
ATOM 1383 C CA . GLY A 1 180 ? 13.328 24.160 12.139 1.00 83.62 180 GLY A CA 1
ATOM 1384 C C . GLY A 1 180 ? 14.827 24.070 11.845 1.00 83.62 180 GLY A C 1
ATOM 1385 O O . GLY A 1 180 ? 15.596 24.932 12.256 1.00 83.62 180 GLY A O 1
ATOM 1386 N N . THR A 1 181 ? 15.245 23.063 11.081 1.00 81.75 181 THR A N 1
ATOM 1387 C CA . THR A 1 181 ? 16.662 22.830 10.751 1.00 81.75 181 THR A CA 1
ATOM 1388 C C . THR A 1 181 ? 17.150 23.720 9.613 1.00 81.75 181 THR A C 1
ATOM 1390 O O . THR A 1 181 ? 18.244 24.274 9.709 1.00 81.75 181 THR A O 1
ATOM 1393 N N . PHE A 1 182 ? 16.308 23.993 8.610 1.00 82.50 182 PHE A N 1
ATOM 1394 C CA . PHE A 1 182 ? 16.587 25.035 7.619 1.00 82.50 182 PHE A CA 1
ATOM 1395 C C . PHE A 1 182 ? 16.716 26.419 8.263 1.00 82.50 182 PHE A C 1
ATOM 1397 O O . PHE A 1 182 ? 17.594 27.187 7.874 1.00 82.50 182 PHE A O 1
ATOM 1404 N N . ALA A 1 183 ? 15.892 26.731 9.270 1.00 82.31 183 ALA A N 1
ATOM 1405 C CA . ALA A 1 183 ? 16.025 27.971 10.037 1.00 82.31 183 ALA A CA 1
ATOM 1406 C C . ALA A 1 183 ? 17.341 28.032 10.838 1.00 82.31 183 ALA A C 1
ATOM 1408 O O . ALA A 1 183 ? 17.896 29.113 11.015 1.00 82.31 183 ALA A O 1
ATOM 1409 N N . ALA A 1 184 ? 17.866 26.882 11.270 1.00 83.12 184 ALA A N 1
ATOM 1410 C CA . ALA A 1 184 ? 19.159 26.760 11.945 1.00 83.12 184 ALA A CA 1
ATOM 1411 C C . ALA A 1 184 ? 20.372 26.735 10.985 1.00 83.12 184 ALA A C 1
ATOM 1413 O O . ALA A 1 184 ? 21.511 26.702 11.445 1.00 83.12 184 ALA A O 1
ATOM 1414 N N . GLY A 1 185 ? 20.152 26.774 9.664 1.00 79.81 185 GLY A N 1
ATOM 1415 C CA . GLY A 1 185 ? 21.211 26.853 8.652 1.00 79.81 185 GLY A CA 1
ATOM 1416 C C . GLY A 1 185 ? 21.835 25.516 8.235 1.00 79.81 185 GLY A C 1
ATOM 1417 O O . GLY A 1 185 ? 22.795 25.523 7.463 1.00 79.81 185 GLY A O 1
ATOM 1418 N N . ASP A 1 186 ? 21.297 24.382 8.689 1.00 76.56 186 ASP A N 1
ATOM 1419 C CA . ASP A 1 186 ? 21.821 23.060 8.338 1.00 76.56 186 ASP A CA 1
ATOM 1420 C C . ASP A 1 186 ? 21.231 22.559 7.005 1.00 76.56 186 ASP A C 1
ATOM 1422 O O . ASP A 1 186 ? 20.015 22.572 6.797 1.00 76.56 186 ASP A O 1
ATOM 1426 N N . LYS A 1 187 ? 22.094 22.152 6.065 1.00 66.62 187 LYS A N 1
ATOM 1427 C CA . LYS A 1 187 ? 21.712 21.798 4.680 1.00 66.62 187 LYS A CA 1
ATOM 1428 C C . LYS A 1 187 ? 21.713 20.294 4.403 1.00 66.62 187 LYS A C 1
ATOM 1430 O O . LYS A 1 187 ? 21.193 19.881 3.368 1.00 66.62 187 LYS A O 1
ATOM 1435 N N . HIS A 1 188 ? 22.277 19.478 5.295 1.00 58.50 188 HIS A N 1
ATOM 1436 C CA . HIS A 1 188 ? 22.494 18.046 5.059 1.00 58.50 188 HIS A CA 1
ATOM 1437 C C . HIS A 1 188 ? 21.955 17.182 6.198 1.00 58.50 188 HIS A C 1
ATOM 1439 O O . HIS A 1 188 ? 22.674 16.387 6.799 1.00 58.50 188 HIS A O 1
ATOM 1445 N N . LEU A 1 189 ? 20.656 17.305 6.469 1.00 68.75 189 LEU A N 1
ATOM 1446 C CA . LEU A 1 189 ? 20.022 16.524 7.519 1.00 68.75 189 LEU A CA 1
ATOM 1447 C C . LEU A 1 189 ? 19.374 15.248 6.971 1.00 68.75 189 LEU A C 1
ATOM 1449 O O . LEU A 1 189 ? 18.443 15.290 6.165 1.00 68.75 189 LEU A O 1
ATOM 1453 N N . VAL A 1 190 ? 19.836 14.101 7.465 1.00 78.69 190 VAL A N 1
ATOM 1454 C CA . VAL A 1 190 ? 19.182 12.805 7.260 1.00 78.69 190 VAL A CA 1
ATOM 1455 C C . VAL A 1 190 ? 18.277 12.533 8.460 1.00 78.69 190 VAL A C 1
ATOM 1457 O O . VAL A 1 190 ? 18.731 12.089 9.514 1.00 78.69 190 VAL A O 1
ATOM 1460 N N . LEU A 1 191 ? 16.981 12.809 8.312 1.00 83.88 191 LEU A N 1
ATOM 1461 C CA . LEU A 1 191 ? 15.994 12.502 9.348 1.00 83.88 191 LEU A CA 1
ATOM 1462 C C . LEU A 1 191 ? 15.764 10.992 9.473 1.00 83.88 191 LEU A C 1
ATOM 1464 O O . LEU A 1 191 ? 15.882 10.240 8.505 1.00 83.88 191 LEU A O 1
ATOM 1468 N N . PHE A 1 192 ? 15.435 10.557 10.693 1.00 87.75 192 PHE A N 1
ATOM 1469 C CA . PHE A 1 192 ? 15.044 9.177 11.015 1.00 87.75 192 PHE A CA 1
ATOM 1470 C C . PHE A 1 192 ? 16.031 8.107 10.514 1.00 87.75 192 PHE A C 1
ATOM 1472 O O . PHE A 1 192 ? 15.626 7.018 10.106 1.00 87.75 192 PHE A O 1
ATOM 1479 N N . CYS A 1 193 ? 17.331 8.426 10.508 1.00 86.69 193 CYS A N 1
ATOM 1480 C CA . CYS A 1 193 ? 18.393 7.546 10.011 1.00 86.69 193 CYS A CA 1
ATOM 1481 C C . CYS A 1 193 ? 18.164 7.068 8.560 1.00 86.69 193 CYS A C 1
ATOM 1483 O O . CYS A 1 193 ? 18.531 5.950 8.205 1.00 86.69 193 CYS A O 1
ATOM 1485 N N . GLY A 1 194 ? 17.524 7.901 7.730 1.00 84.75 194 GLY A N 1
ATOM 1486 C CA . GLY A 1 194 ? 17.270 7.630 6.314 1.00 84.75 194 GLY A CA 1
ATOM 1487 C C . GLY A 1 194 ? 16.026 6.780 6.048 1.00 84.75 194 GLY A C 1
ATOM 1488 O O . GLY A 1 194 ? 15.742 6.455 4.896 1.00 84.75 194 GLY A O 1
ATOM 1489 N N . VAL A 1 195 ? 15.263 6.422 7.085 1.00 89.75 195 VAL A N 1
ATOM 1490 C CA . VAL A 1 195 ? 14.003 5.690 6.926 1.00 89.75 195 VAL A CA 1
ATOM 1491 C C . VAL A 1 195 ? 12.896 6.656 6.507 1.00 89.75 195 VAL A C 1
ATOM 1493 O O . VAL A 1 195 ? 12.563 7.594 7.227 1.00 89.75 195 VAL A O 1
ATOM 1496 N N . SER A 1 196 ? 12.282 6.394 5.351 1.00 90.38 196 SER A N 1
ATOM 1497 C CA . SER A 1 196 ? 11.160 7.194 4.850 1.00 90.38 196 SER A CA 1
ATOM 1498 C C . SER A 1 196 ? 9.958 7.125 5.794 1.00 90.38 196 SER A C 1
ATOM 1500 O O . SER A 1 196 ? 9.569 6.038 6.227 1.00 90.38 196 SER A O 1
ATOM 1502 N N . THR A 1 197 ? 9.299 8.260 6.034 1.00 91.56 197 THR A N 1
ATOM 1503 C CA . THR A 1 197 ? 8.047 8.354 6.806 1.00 91.56 197 THR A CA 1
ATOM 1504 C C . THR A 1 197 ? 6.924 7.471 6.253 1.00 91.56 197 THR A C 1
ATOM 1506 O O . THR A 1 197 ? 6.145 6.910 7.025 1.00 91.56 197 THR A O 1
ATOM 1509 N N . ALA A 1 198 ? 6.925 7.211 4.942 1.00 91.88 198 ALA A N 1
ATOM 1510 C CA . ALA A 1 198 ? 5.957 6.337 4.281 1.00 91.88 198 ALA A CA 1
ATOM 1511 C C . ALA A 1 198 ? 6.169 4.832 4.548 1.00 91.88 198 ALA A C 1
ATOM 1513 O O . ALA A 1 198 ? 5.348 4.000 4.151 1.00 91.88 198 ALA A O 1
ATOM 1514 N N . THR A 1 199 ? 7.249 4.451 5.239 1.00 92.19 199 THR A N 1
ATOM 1515 C CA . THR A 1 199 ? 7.579 3.043 5.510 1.00 92.19 199 THR A CA 1
ATOM 1516 C C . THR A 1 199 ? 6.456 2.328 6.258 1.00 92.19 199 THR A C 1
ATOM 1518 O O . THR A 1 199 ? 6.118 1.200 5.910 1.00 92.19 199 THR A O 1
ATOM 1521 N N . ILE A 1 200 ? 5.831 2.968 7.253 1.00 92.75 200 ILE A N 1
ATOM 1522 C CA . ILE A 1 200 ? 4.774 2.326 8.051 1.00 92.75 200 ILE A CA 1
ATOM 1523 C C . ILE A 1 200 ? 3.556 1.981 7.196 1.00 92.75 200 ILE A C 1
ATOM 1525 O O . ILE A 1 200 ? 3.066 0.852 7.248 1.00 92.75 200 ILE A O 1
ATOM 1529 N N . ILE A 1 201 ? 3.081 2.928 6.385 1.00 94.88 201 ILE A N 1
ATOM 1530 C CA . ILE A 1 201 ? 1.895 2.707 5.558 1.00 94.88 201 ILE A CA 1
ATOM 1531 C C . ILE A 1 201 ? 2.163 1.696 4.446 1.00 94.88 201 ILE A C 1
ATOM 1533 O O . ILE A 1 201 ? 1.321 0.835 4.194 1.00 94.88 201 ILE A O 1
ATOM 1537 N N . PHE A 1 202 ? 3.340 1.739 3.821 1.00 93.31 202 PHE A N 1
ATOM 1538 C CA . PHE A 1 202 ? 3.678 0.807 2.754 1.00 93.31 202 PHE A CA 1
ATOM 1539 C C . PHE A 1 202 ? 3.925 -0.605 3.269 1.00 93.31 202 PHE A C 1
ATOM 1541 O O . PHE A 1 202 ? 3.382 -1.551 2.702 1.00 93.31 202 PHE A O 1
ATOM 1548 N N . LEU A 1 203 ? 4.654 -0.766 4.372 1.00 91.81 203 LEU A N 1
ATOM 1549 C CA . LEU A 1 203 ? 4.935 -2.080 4.939 1.00 91.81 203 LEU A CA 1
ATOM 1550 C C . LEU A 1 203 ? 3.666 -2.726 5.507 1.00 91.81 203 LEU A C 1
ATOM 1552 O O . LEU A 1 203 ? 3.339 -3.866 5.177 1.00 91.81 203 LEU A O 1
ATOM 1556 N N . GLY A 1 204 ? 2.911 -1.972 6.313 1.00 92.62 204 GLY A N 1
ATOM 1557 C CA . GLY A 1 204 ? 1.649 -2.422 6.897 1.00 92.62 204 GLY A CA 1
ATOM 1558 C C . GLY A 1 204 ? 0.589 -2.705 5.838 1.00 92.62 204 GLY A C 1
ATOM 1559 O O . GLY A 1 204 ? -0.027 -3.769 5.845 1.00 92.62 204 GLY A O 1
ATOM 1560 N N . GLY A 1 205 ? 0.430 -1.792 4.879 1.00 93.12 205 GLY A N 1
ATOM 1561 C CA . GLY A 1 205 ? -0.492 -1.944 3.760 1.00 93.12 205 GLY A CA 1
ATOM 1562 C C . GLY A 1 205 ? -0.168 -3.153 2.886 1.00 93.12 205 GLY A C 1
ATOM 1563 O O . GLY A 1 205 ? -1.072 -3.904 2.533 1.00 93.12 205 GLY A O 1
ATOM 1564 N N . SER A 1 206 ? 1.113 -3.393 2.594 1.00 91.31 206 SER A N 1
ATOM 1565 C CA . SER A 1 206 ? 1.550 -4.546 1.794 1.00 91.31 206 SER A CA 1
ATOM 1566 C C . SER A 1 206 ? 1.284 -5.883 2.487 1.00 91.31 206 SER A C 1
ATOM 1568 O O . SER A 1 206 ? 0.926 -6.847 1.809 1.00 91.31 206 SER A O 1
ATOM 1570 N N . MET A 1 207 ? 1.439 -5.950 3.818 1.00 90.06 207 MET A N 1
ATOM 1571 C CA . MET A 1 207 ? 1.087 -7.131 4.620 1.00 90.06 207 MET A CA 1
ATOM 1572 C C . MET A 1 207 ? -0.408 -7.409 4.580 1.00 90.06 207 MET A C 1
ATOM 1574 O O . MET A 1 207 ? -0.824 -8.526 4.282 1.00 90.06 207 MET A O 1
ATOM 1578 N N . LEU A 1 208 ? -1.208 -6.383 4.867 1.00 91.31 208 LEU A N 1
ATOM 1579 C CA . LEU A 1 208 ? -2.660 -6.486 4.904 1.00 91.31 208 LEU A CA 1
ATOM 1580 C C . LEU A 1 208 ? -3.228 -6.873 3.533 1.00 91.31 208 LEU A C 1
ATOM 1582 O O . LEU A 1 208 ? -4.084 -7.747 3.443 1.00 91.31 208 LEU A O 1
ATOM 1586 N N . LEU A 1 209 ? -2.715 -6.264 2.462 1.00 90.25 209 LEU A N 1
ATOM 1587 C CA . LEU A 1 209 ? -3.153 -6.540 1.098 1.00 90.25 209 LEU A CA 1
ATOM 1588 C C . LEU A 1 209 ? -2.777 -7.954 0.651 1.00 90.25 209 LEU A C 1
ATOM 1590 O O . LEU A 1 209 ? -3.584 -8.643 0.037 1.00 90.25 209 LEU A O 1
ATOM 1594 N N . TYR A 1 210 ? -1.567 -8.405 0.987 1.00 86.50 210 TYR A N 1
ATOM 1595 C CA . TYR A 1 210 ? -1.159 -9.784 0.736 1.00 86.50 210 TYR A CA 1
ATOM 1596 C C . TYR A 1 210 ? -2.053 -10.780 1.479 1.00 86.50 210 TYR A C 1
ATOM 1598 O O . TYR A 1 210 ? -2.498 -11.764 0.894 1.00 86.50 210 TYR A O 1
ATOM 1606 N N . TRP A 1 211 ? -2.349 -10.505 2.749 1.00 86.56 211 TRP A N 1
ATOM 1607 C CA . TRP A 1 211 ? -3.204 -11.357 3.568 1.00 86.56 211 TRP A CA 1
ATOM 1608 C C . TRP A 1 211 ? -4.619 -11.477 2.996 1.00 86.56 211 TRP A C 1
ATOM 1610 O O . TRP A 1 211 ? -5.113 -12.590 2.851 1.00 86.56 211 TRP A O 1
ATOM 1620 N N . LEU A 1 212 ? -5.222 -10.362 2.564 1.00 86.12 212 LEU A N 1
ATOM 1621 C CA . LEU A 1 212 ? -6.507 -10.376 1.859 1.00 86.12 212 LEU A CA 1
ATOM 1622 C C . LEU A 1 212 ? -6.471 -11.222 0.579 1.00 86.12 212 LEU A C 1
ATOM 1624 O O . LEU A 1 212 ? -7.351 -12.046 0.358 1.00 86.12 212 LEU A O 1
ATOM 1628 N N . LEU A 1 213 ? -5.446 -11.038 -0.259 1.00 83.50 213 LEU A N 1
ATOM 1629 C CA . LEU A 1 213 ? -5.332 -11.713 -1.559 1.00 83.50 213 LEU A CA 1
ATOM 1630 C C . LEU A 1 213 ? -4.964 -13.201 -1.465 1.00 83.50 213 LEU A C 1
ATOM 1632 O O . LEU A 1 213 ? -4.998 -13.901 -2.476 1.00 83.50 213 LEU A O 1
ATOM 1636 N N . THR A 1 214 ? -4.562 -13.677 -0.287 1.00 79.50 214 THR A N 1
ATOM 1637 C CA . THR A 1 214 ? -4.185 -15.078 -0.045 1.00 79.50 214 THR A CA 1
ATOM 1638 C C . THR A 1 214 ? -5.218 -15.847 0.764 1.00 79.50 214 THR A C 1
ATOM 1640 O O . THR A 1 214 ? -5.003 -17.022 1.070 1.00 79.50 214 THR A O 1
ATOM 1643 N N . MET A 1 215 ? -6.349 -15.216 1.083 1.00 76.44 215 MET A N 1
ATOM 1644 C CA . MET A 1 215 ? -7.471 -15.920 1.684 1.00 76.44 215 MET A CA 1
ATOM 1645 C C . MET A 1 215 ? -7.990 -16.982 0.719 1.00 76.44 215 MET A C 1
ATOM 1647 O O . MET A 1 215 ? -8.204 -16.717 -0.465 1.00 76.44 215 MET A O 1
ATOM 1651 N N . LYS A 1 216 ? -8.128 -18.212 1.218 1.00 62.88 216 LYS A N 1
ATOM 1652 C CA . LYS A 1 216 ? -8.543 -19.344 0.394 1.00 62.88 216 LYS A CA 1
ATOM 1653 C C . LYS A 1 216 ? -10.065 -19.322 0.224 1.00 62.88 216 LYS A C 1
ATOM 1655 O O . LYS A 1 216 ? -10.762 -19.333 1.242 1.00 62.88 216 LYS A O 1
ATOM 1660 N N . PRO A 1 217 ? -10.587 -19.330 -1.016 1.00 54.09 217 PRO A N 1
ATOM 1661 C CA . PRO A 1 217 ? -11.978 -19.692 -1.239 1.00 54.09 217 PRO A CA 1
ATOM 1662 C C . PRO A 1 217 ? -12.195 -21.166 -0.904 1.00 54.09 217 PRO A C 1
ATOM 1664 O O . PRO A 1 217 ? -11.272 -21.974 -1.024 1.00 54.09 217 PRO A O 1
ATOM 1667 N N . ALA A 1 218 ? -13.416 -21.517 -0.507 1.00 48.66 218 ALA A N 1
ATOM 1668 C CA . ALA A 1 218 ? -13.789 -22.896 -0.235 1.00 48.66 218 ALA A CA 1
ATOM 1669 C C . ALA A 1 218 ? -13.480 -23.808 -1.441 1.00 48.66 218 ALA A C 1
ATOM 1671 O O . ALA A 1 218 ? -13.954 -23.586 -2.560 1.00 48.66 218 ALA A O 1
ATOM 1672 N N . GLU A 1 219 ? -12.704 -24.867 -1.212 1.00 46.22 219 GLU A N 1
ATOM 1673 C CA . GLU A 1 219 ? -12.713 -26.028 -2.095 1.00 46.22 219 GLU A CA 1
ATOM 1674 C C . GLU A 1 219 ? -14.068 -26.711 -1.894 1.00 46.22 219 GLU A C 1
ATOM 1676 O O . GLU A 1 219 ? -14.294 -27.403 -0.904 1.00 46.22 219 GLU A O 1
ATOM 1681 N N . ASN A 1 220 ? -15.021 -26.460 -2.796 1.00 39.03 220 ASN A N 1
ATOM 1682 C CA . ASN A 1 220 ? -16.237 -27.266 -2.841 1.00 39.03 220 ASN A CA 1
ATOM 1683 C C . ASN A 1 220 ? -15.808 -28.723 -3.044 1.00 39.03 220 ASN A C 1
ATOM 1685 O O . ASN A 1 220 ? -15.288 -29.061 -4.109 1.00 39.03 220 ASN A O 1
ATOM 1689 N N . ASN A 1 221 ? -16.033 -29.560 -2.029 1.00 35.75 221 ASN A N 1
ATOM 1690 C CA . ASN A 1 221 ? -15.795 -31.006 -2.012 1.00 35.75 221 ASN A CA 1
ATOM 1691 C C . ASN A 1 221 ? -16.740 -31.765 -2.963 1.00 35.75 221 ASN A C 1
ATOM 1693 O O . ASN A 1 221 ? -17.384 -32.736 -2.575 1.00 35.75 221 ASN A O 1
ATOM 1697 N N . ASN A 1 222 ? -16.815 -31.342 -4.222 1.00 33.69 222 ASN A N 1
ATOM 1698 C CA . ASN A 1 222 ? -17.484 -32.080 -5.276 1.00 33.69 222 ASN A CA 1
ATOM 1699 C C . ASN A 1 222 ? -16.393 -32.548 -6.237 1.00 33.69 222 ASN A C 1
ATOM 1701 O O . ASN A 1 222 ? -15.964 -31.824 -7.132 1.00 33.69 222 ASN A O 1
ATOM 1705 N N . THR A 1 223 ? -15.918 -33.760 -5.963 1.00 42.00 223 THR A N 1
ATOM 1706 C CA . THR A 1 223 ? -15.137 -34.647 -6.830 1.00 42.00 223 THR A CA 1
ATOM 1707 C C . THR A 1 223 ? -15.193 -34.305 -8.317 1.00 42.00 223 THR A C 1
ATOM 1709 O O . THR A 1 223 ? -16.213 -34.517 -8.972 1.00 42.00 223 THR A O 1
ATOM 1712 N N . THR A 1 224 ? -14.061 -33.897 -8.882 1.00 32.50 224 THR A N 1
ATOM 1713 C CA . THR A 1 224 ? -13.573 -34.413 -10.170 1.00 32.50 224 THR A CA 1
ATOM 1714 C C . THR A 1 224 ? -12.091 -34.079 -10.299 1.00 32.50 224 THR A C 1
ATOM 1716 O O . THR A 1 224 ? -11.660 -33.008 -9.886 1.00 32.50 224 THR A O 1
ATOM 1719 N N . MET A 1 225 ? -11.329 -35.061 -10.780 1.00 32.62 225 MET A N 1
ATOM 1720 C CA . MET A 1 225 ? -9.867 -35.112 -10.826 1.00 32.62 225 MET A CA 1
ATOM 1721 C C . MET A 1 225 ? -9.195 -33.774 -11.154 1.00 32.62 225 MET A C 1
ATOM 1723 O O . MET A 1 225 ? -9.594 -33.083 -12.090 1.00 32.62 225 MET A O 1
ATOM 1727 N N . GLU A 1 226 ? -8.132 -33.471 -10.407 1.00 32.25 226 GLU A N 1
ATOM 1728 C CA . GLU A 1 226 ? -7.161 -32.428 -10.727 1.00 32.25 226 GLU A CA 1
ATOM 1729 C C . GLU A 1 226 ? -6.701 -32.582 -12.185 1.00 32.25 226 GLU A C 1
ATOM 1731 O O . GLU A 1 226 ? -5.973 -33.510 -12.539 1.00 32.25 226 GLU A O 1
ATOM 1736 N N . ALA A 1 227 ? -7.168 -31.680 -13.047 1.00 29.88 227 ALA A N 1
ATOM 1737 C CA . ALA A 1 227 ? -6.604 -31.500 -14.373 1.00 29.88 227 ALA A CA 1
ATOM 1738 C C . ALA A 1 227 ? -5.293 -30.704 -14.236 1.00 29.88 227 ALA A C 1
ATOM 1740 O O . ALA A 1 227 ? -5.234 -29.768 -13.430 1.00 29.88 227 ALA A O 1
ATOM 1741 N N . PRO A 1 228 ? -4.248 -31.056 -15.003 1.00 33.31 228 PRO A N 1
ATOM 1742 C CA . PRO A 1 228 ? -2.921 -30.481 -14.847 1.00 33.31 228 PRO A CA 1
ATOM 1743 C C . PRO A 1 228 ? -2.947 -28.976 -15.115 1.00 33.31 228 PRO A C 1
ATOM 1745 O O . PRO A 1 228 ? -3.683 -28.490 -15.978 1.00 33.31 228 PRO A O 1
ATOM 1748 N N . GLU A 1 229 ? -2.123 -28.250 -14.359 1.00 38.38 229 GLU A N 1
ATOM 1749 C CA . GLU A 1 229 ? -1.884 -26.816 -14.488 1.00 38.38 229 GLU A CA 1
ATOM 1750 C C . GLU A 1 229 ? -1.583 -26.448 -15.950 1.00 38.38 229 GLU A C 1
ATOM 1752 O O . GLU A 1 229 ? -0.461 -26.584 -16.435 1.00 38.38 229 GLU A O 1
ATOM 1757 N N . SER A 1 230 ? -2.599 -25.988 -16.686 1.00 31.55 230 SER A N 1
ATOM 1758 C CA . SER A 1 230 ? -2.373 -25.427 -18.017 1.00 31.55 230 SER A CA 1
ATOM 1759 C C . SER A 1 230 ? -1.512 -24.167 -17.883 1.00 31.55 230 SER A C 1
ATOM 1761 O O . SER A 1 230 ? -1.818 -23.264 -17.098 1.00 31.55 230 SER A O 1
ATOM 1763 N N . ALA A 1 231 ? -0.433 -24.100 -18.663 1.00 36.16 231 ALA A N 1
ATOM 1764 C CA . ALA A 1 231 ? 0.569 -23.030 -18.649 1.00 36.16 231 ALA A CA 1
ATOM 1765 C C . ALA A 1 231 ? 0.029 -21.633 -19.043 1.00 36.16 231 ALA A C 1
ATOM 1767 O O . ALA A 1 231 ? 0.776 -20.658 -19.070 1.00 36.16 231 ALA A O 1
ATOM 1768 N N . THR A 1 232 ? -1.274 -21.514 -19.303 1.00 39.88 232 THR A N 1
ATOM 1769 C CA . THR A 1 232 ? -2.006 -20.277 -19.625 1.00 39.88 232 THR A CA 1
ATOM 1770 C C . THR A 1 232 ? -3.171 -19.997 -18.653 1.00 39.88 232 THR A C 1
ATOM 1772 O O . THR A 1 232 ? -4.039 -19.172 -18.926 1.00 39.88 232 THR A O 1
ATOM 1775 N N . GLY A 1 233 ? -3.192 -20.656 -17.487 1.00 34.12 233 GLY A N 1
ATOM 1776 C CA . GLY A 1 233 ? -4.330 -20.721 -16.563 1.00 34.12 233 GLY A CA 1
ATOM 1777 C C . GLY A 1 233 ? -4.766 -19.407 -15.896 1.00 34.12 233 GLY A C 1
ATOM 1778 O O . GLY A 1 233 ? -4.346 -19.068 -14.782 1.00 34.12 233 GLY A O 1
ATOM 1779 N N . ILE A 1 234 ? -5.737 -18.727 -16.508 1.00 39.62 234 ILE A N 1
ATOM 1780 C CA . ILE A 1 234 ? -6.686 -17.874 -15.783 1.00 39.62 234 ILE A CA 1
ATOM 1781 C C . ILE A 1 234 ? -7.543 -18.809 -14.922 1.00 39.62 234 ILE A C 1
ATOM 1783 O O . ILE A 1 234 ? -8.452 -19.477 -15.406 1.00 39.62 234 ILE A O 1
ATOM 1787 N N . ASN A 1 235 ? -7.236 -18.902 -13.629 1.00 45.75 235 ASN A N 1
ATOM 1788 C CA . ASN A 1 235 ? -8.064 -19.653 -12.693 1.00 45.75 235 ASN A CA 1
ATOM 1789 C C . ASN A 1 235 ? -9.331 -18.822 -12.407 1.00 45.75 235 ASN A C 1
ATOM 1791 O O . ASN A 1 235 ? -9.306 -17.908 -11.577 1.00 45.75 235 ASN A O 1
ATOM 1795 N N . LEU A 1 236 ? -10.419 -19.108 -13.135 1.00 40.16 236 LEU A N 1
ATOM 1796 C CA . LEU A 1 236 ? -11.701 -18.389 -13.052 1.00 40.16 236 LEU A CA 1
ATOM 1797 C C . LEU A 1 236 ? -12.218 -18.251 -11.605 1.00 40.16 236 LEU A C 1
ATOM 1799 O O . LEU A 1 236 ? -12.790 -17.218 -11.268 1.00 40.16 236 LEU A O 1
ATOM 1803 N N . LYS A 1 237 ? -11.952 -19.230 -10.723 1.00 52.31 237 LYS A N 1
ATOM 1804 C CA . LYS A 1 237 ? -12.365 -19.185 -9.305 1.00 52.31 237 LYS A CA 1
ATOM 1805 C C . LYS A 1 237 ? -11.635 -18.109 -8.490 1.00 52.31 237 LYS A C 1
ATOM 1807 O O . LYS A 1 237 ? -12.191 -17.586 -7.535 1.00 52.31 237 LYS A O 1
ATOM 1812 N N . THR A 1 238 ? -10.401 -17.749 -8.850 1.00 53.03 238 THR A N 1
ATOM 1813 C CA . THR A 1 238 ? -9.686 -16.632 -8.194 1.00 53.03 238 THR A CA 1
ATOM 1814 C C . THR A 1 238 ? -10.143 -15.252 -8.676 1.00 53.03 238 THR A C 1
ATOM 1816 O O . THR A 1 238 ? -10.002 -14.285 -7.925 1.00 53.03 238 THR A O 1
ATOM 1819 N N . SER A 1 239 ? -10.708 -15.147 -9.888 1.00 57.69 239 SER A N 1
ATOM 1820 C CA . SER A 1 239 ? -11.266 -13.882 -10.401 1.00 57.69 239 SER A CA 1
ATOM 1821 C C . SER A 1 239 ? -12.497 -13.471 -9.598 1.00 57.69 239 SER A C 1
ATOM 1823 O O . SER A 1 239 ? -12.531 -12.362 -9.071 1.00 57.69 239 SER A O 1
ATOM 1825 N N . SER A 1 240 ? -13.433 -14.402 -9.378 1.00 67.56 240 SER A N 1
ATOM 1826 C CA . SER A 1 240 ? -14.682 -14.128 -8.653 1.00 67.56 240 SER A CA 1
ATOM 1827 C C . SER A 1 240 ? -14.457 -13.669 -7.207 1.00 67.56 240 SER A C 1
ATOM 1829 O O . SER A 1 240 ? -15.116 -12.745 -6.745 1.00 67.56 240 SER A O 1
ATOM 1831 N N . VAL A 1 241 ? -13.478 -14.245 -6.501 1.00 74.00 241 VAL A N 1
ATOM 1832 C CA . VAL A 1 241 ? -13.141 -13.851 -5.115 1.00 74.00 241 VAL A CA 1
ATOM 1833 C C . VAL A 1 241 ? -12.502 -12.464 -5.063 1.00 74.00 241 VAL A C 1
ATOM 1835 O O . VAL A 1 241 ? -12.759 -11.677 -4.154 1.00 74.00 241 VAL A O 1
ATOM 1838 N N . THR A 1 242 ? -11.654 -12.147 -6.045 1.00 79.44 242 THR A N 1
ATOM 1839 C CA . THR A 1 242 ? -10.993 -10.837 -6.120 1.00 79.44 242 THR A CA 1
ATOM 1840 C C . THR A 1 242 ? -11.997 -9.734 -6.469 1.00 79.44 242 THR A C 1
ATOM 1842 O O . THR A 1 242 ? -11.897 -8.622 -5.952 1.00 79.44 242 THR A O 1
ATOM 1845 N N . GLU A 1 243 ? -12.982 -10.049 -7.310 1.00 82.19 243 GLU A N 1
ATOM 1846 C CA . GLU A 1 243 ? -14.114 -9.183 -7.645 1.00 82.19 243 GLU A CA 1
ATOM 1847 C C . GLU A 1 243 ? -15.007 -8.907 -6.431 1.00 82.19 243 GLU A C 1
ATOM 1849 O O . GLU A 1 243 ? -15.313 -7.749 -6.142 1.00 82.19 243 GLU A O 1
ATOM 1854 N N . GLU A 1 244 ? -15.370 -9.948 -5.681 1.00 82.81 244 GLU A N 1
ATOM 1855 C CA . GLU A 1 244 ? -16.156 -9.829 -4.450 1.00 82.81 244 GLU A CA 1
ATOM 1856 C C . GLU A 1 244 ? -15.421 -8.984 -3.396 1.00 82.81 244 GLU A C 1
ATOM 1858 O O . GLU A 1 244 ? -15.989 -8.041 -2.834 1.00 82.81 244 GLU A O 1
ATOM 1863 N N . LEU A 1 245 ? -14.117 -9.236 -3.208 1.00 84.69 245 LEU A N 1
ATOM 1864 C CA . LEU A 1 245 ? -13.259 -8.434 -2.335 1.00 84.69 245 LEU A CA 1
ATOM 1865 C C . LEU A 1 245 ? -13.284 -6.956 -2.730 1.00 84.69 245 LEU A C 1
ATOM 1867 O O . LEU A 1 245 ? -13.434 -6.075 -1.881 1.00 84.69 245 LEU A O 1
ATOM 1871 N N . ALA A 1 246 ? -13.119 -6.676 -4.021 1.00 87.25 246 ALA A N 1
ATOM 1872 C CA . ALA A 1 246 ? -13.117 -5.318 -4.537 1.00 87.25 246 ALA A CA 1
ATOM 1873 C C . ALA A 1 246 ? -14.473 -4.632 -4.331 1.00 87.25 246 ALA A C 1
ATOM 1875 O O . ALA A 1 246 ? -14.510 -3.475 -3.909 1.00 87.25 246 ALA A O 1
ATOM 1876 N N . GLY A 1 247 ? -15.577 -5.349 -4.561 1.00 86.19 247 GLY A N 1
ATOM 1877 C CA . GLY A 1 247 ? -16.934 -4.866 -4.313 1.00 86.19 247 GLY A CA 1
ATOM 1878 C C . GLY A 1 247 ? -17.139 -4.445 -2.859 1.00 86.19 247 GLY A C 1
ATOM 1879 O O . GLY A 1 247 ? -17.591 -3.329 -2.587 1.00 86.19 247 GLY A O 1
ATOM 1880 N N . MET A 1 248 ? -16.718 -5.281 -1.910 1.00 87.06 248 MET A N 1
ATOM 1881 C CA . MET A 1 248 ? -16.789 -4.944 -0.487 1.00 87.06 248 MET A CA 1
ATOM 1882 C C . MET A 1 248 ? -15.863 -3.789 -0.099 1.00 8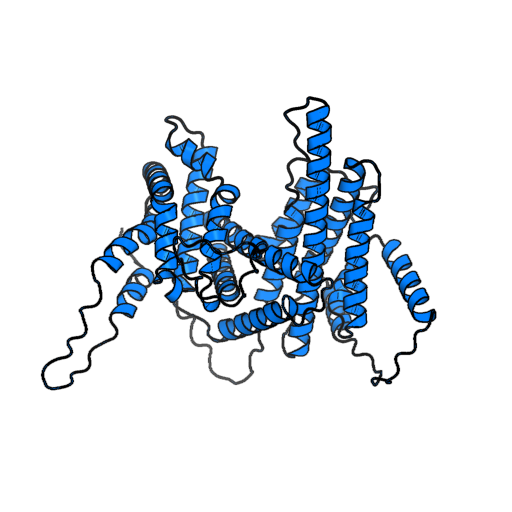7.06 248 MET A C 1
ATOM 1884 O O . MET A 1 248 ? -16.271 -2.912 0.663 1.00 87.06 248 MET A O 1
ATOM 1888 N N . LEU A 1 249 ? -14.633 -3.746 -0.622 1.00 89.75 249 LEU A N 1
ATOM 1889 C CA . LEU A 1 249 ? -13.717 -2.626 -0.387 1.00 89.75 249 LEU A CA 1
ATOM 1890 C C . LEU A 1 249 ? -14.315 -1.311 -0.902 1.00 89.75 249 LEU A C 1
ATOM 1892 O O . LEU A 1 249 ? -14.270 -0.305 -0.193 1.00 89.75 249 LEU A O 1
ATOM 1896 N N . ASN A 1 250 ? -14.925 -1.315 -2.089 1.00 89.50 250 ASN A N 1
ATOM 1897 C CA . ASN A 1 250 ? -15.619 -0.150 -2.637 1.00 89.50 250 ASN A CA 1
ATOM 1898 C C . ASN A 1 250 ? -16.802 0.265 -1.754 1.00 89.50 250 ASN A C 1
ATOM 1900 O O . ASN A 1 250 ? -16.963 1.454 -1.484 1.00 89.50 250 ASN A O 1
ATOM 1904 N N . ALA A 1 251 ? -17.587 -0.687 -1.240 1.00 87.19 251 ALA A N 1
ATOM 1905 C CA . ALA A 1 251 ? -18.687 -0.392 -0.323 1.00 87.19 251 ALA A CA 1
ATOM 1906 C C . ALA A 1 251 ? -18.187 0.233 0.994 1.00 87.19 251 ALA A C 1
ATOM 1908 O O . ALA A 1 251 ? -18.697 1.271 1.425 1.00 87.19 251 ALA A O 1
ATOM 1909 N N . LYS A 1 252 ? -17.145 -0.352 1.603 1.00 87.75 252 LYS A N 1
ATOM 1910 C CA . LYS A 1 252 ? -16.569 0.084 2.888 1.00 87.75 252 LYS A CA 1
ATOM 1911 C C . LYS A 1 252 ? -15.763 1.375 2.803 1.00 87.75 252 LYS A C 1
ATOM 1913 O O . LYS A 1 252 ? -15.651 2.081 3.802 1.00 87.75 252 LYS A O 1
ATOM 1918 N N . LEU A 1 253 ? -15.218 1.707 1.637 1.00 87.75 253 LEU A N 1
ATOM 1919 C CA . LEU A 1 253 ? -14.510 2.967 1.378 1.00 87.75 253 LEU A CA 1
ATOM 1920 C C . LEU A 1 253 ? -15.379 3.999 0.637 1.00 87.75 253 LEU A C 1
ATOM 1922 O O . LEU A 1 253 ? -14.895 5.082 0.301 1.00 87.75 253 LEU A O 1
ATOM 1926 N N . GLY A 1 254 ? -16.640 3.654 0.372 1.00 84.19 254 GLY A N 1
ATOM 1927 C CA . GLY A 1 254 ? -17.625 4.463 -0.334 1.00 84.19 254 GLY A CA 1
ATOM 1928 C C . GLY A 1 254 ? -18.748 4.944 0.583 1.00 84.19 254 GLY A C 1
ATOM 1929 O O . GLY A 1 254 ? -18.508 5.441 1.680 1.00 84.19 254 GLY A O 1
ATOM 1930 N N . ILE A 1 255 ? -19.990 4.825 0.108 1.00 75.62 255 ILE A N 1
ATOM 1931 C CA . ILE A 1 255 ? -21.181 5.405 0.754 1.00 75.62 255 ILE A CA 1
ATOM 1932 C C . ILE A 1 255 ? -21.561 4.648 2.039 1.00 75.62 255 ILE A C 1
ATOM 1934 O O . ILE A 1 255 ? -22.040 5.254 2.992 1.00 75.62 255 ILE A O 1
ATOM 1938 N N . HIS A 1 256 ? -21.293 3.342 2.102 1.00 74.44 256 HIS A N 1
ATOM 1939 C CA . HIS A 1 256 ? -21.616 2.477 3.245 1.00 74.44 256 HIS A CA 1
ATOM 1940 C C . HIS A 1 256 ? -20.435 2.317 4.213 1.00 74.44 256 HIS A C 1
ATOM 1942 O O . HIS A 1 256 ? -20.231 1.260 4.816 1.00 74.44 256 HIS A O 1
ATOM 1948 N N . THR A 1 257 ? -19.615 3.361 4.336 1.00 80.56 257 THR A N 1
ATOM 1949 C CA . THR A 1 257 ? -18.421 3.327 5.174 1.00 80.56 257 THR A CA 1
ATOM 1950 C C . THR A 1 257 ? -18.753 3.428 6.664 1.00 80.56 257 THR A C 1
ATOM 1952 O O . THR A 1 257 ? -19.523 4.283 7.101 1.00 80.56 257 THR A O 1
ATOM 1955 N N . THR A 1 258 ? -18.103 2.583 7.466 1.00 81.38 258 THR A N 1
ATOM 1956 C CA . THR A 1 258 ? -18.081 2.705 8.933 1.00 81.38 258 THR A CA 1
ATOM 1957 C C . THR A 1 258 ? -17.024 3.716 9.398 1.00 81.38 258 THR A C 1
ATOM 1959 O O . THR A 1 258 ? -16.961 4.040 10.587 1.00 81.38 258 THR A O 1
ATOM 1962 N N . LEU A 1 259 ? -16.174 4.208 8.484 1.00 85.56 259 LEU A N 1
ATOM 1963 C CA . LEU A 1 259 ? -15.114 5.174 8.759 1.00 85.56 259 LEU A CA 1
ATOM 1964 C C . LEU A 1 259 ? -15.700 6.584 8.785 1.00 85.56 259 LEU A C 1
ATOM 1966 O O . LEU A 1 259 ? -16.178 7.093 7.773 1.00 85.56 259 LEU A O 1
ATOM 1970 N N . GLN A 1 260 ? -15.618 7.233 9.943 1.00 81.94 260 GLN A N 1
ATOM 1971 C CA . GLN A 1 260 ? -16.041 8.617 10.112 1.00 81.94 260 GLN A CA 1
ATOM 1972 C C . GLN A 1 260 ? -14.847 9.491 10.510 1.00 81.94 260 GLN A C 1
ATOM 1974 O O . GLN A 1 260 ? -14.001 9.046 11.286 1.00 81.94 260 GLN A O 1
ATOM 1979 N N . PRO A 1 261 ? -14.752 10.731 9.997 1.00 87.25 261 PRO A N 1
ATOM 1980 C CA . PRO A 1 261 ? -15.630 11.360 8.997 1.00 87.25 261 PRO A CA 1
ATOM 1981 C C . PRO A 1 261 ? -15.458 10.771 7.581 1.00 87.25 261 PRO A C 1
ATOM 1983 O O . PRO A 1 261 ? -14.443 10.145 7.294 1.00 87.25 261 PRO A O 1
ATOM 1986 N N . ALA A 1 262 ? -16.386 11.040 6.654 1.00 85.00 262 ALA A N 1
ATOM 1987 C CA . ALA A 1 262 ? -16.314 10.560 5.260 1.00 85.00 262 ALA A CA 1
ATOM 1988 C C . ALA A 1 262 ? -15.001 10.925 4.524 1.00 85.00 262 ALA A C 1
ATOM 1990 O O . ALA A 1 262 ? -14.553 10.207 3.626 1.00 85.00 262 ALA A O 1
ATOM 1991 N N . SER A 1 263 ? -14.334 12.016 4.923 1.00 88.19 263 SER A N 1
ATOM 1992 C CA . SER A 1 263 ? -13.005 12.366 4.407 1.00 88.19 263 SER A CA 1
ATOM 1993 C C . SER A 1 263 ? -11.949 11.307 4.736 1.00 88.19 263 SER A C 1
ATOM 1995 O O . SER A 1 263 ? -11.073 11.060 3.910 1.00 88.19 263 SER A O 1
ATOM 1997 N N . LEU A 1 264 ? -12.062 10.637 5.890 1.00 89.38 264 LEU A N 1
ATOM 1998 C CA . LEU A 1 264 ? -11.184 9.536 6.285 1.00 89.38 264 LEU A CA 1
ATOM 1999 C C . LEU A 1 264 ? -11.327 8.354 5.324 1.00 89.38 264 LEU A C 1
ATOM 2001 O O . LEU A 1 264 ? -10.316 7.805 4.896 1.00 89.38 264 LEU A O 1
ATOM 2005 N N . ALA A 1 265 ? -12.551 7.994 4.926 1.00 89.56 265 ALA A N 1
ATOM 2006 C CA . ALA A 1 265 ? -12.793 6.933 3.946 1.00 89.56 265 ALA A CA 1
ATOM 2007 C C . ALA A 1 265 ? -12.170 7.266 2.580 1.00 89.56 265 ALA A C 1
ATOM 2009 O O . ALA A 1 265 ? -11.425 6.463 2.017 1.00 89.56 265 ALA A O 1
ATOM 2010 N N . SER A 1 266 ? -12.381 8.492 2.090 1.00 89.25 266 SER A N 1
ATOM 2011 C CA . SER A 1 266 ? -11.772 8.980 0.844 1.00 89.25 266 SER A CA 1
ATOM 2012 C C . SER A 1 266 ? -10.236 8.978 0.896 1.00 89.25 266 SER A C 1
ATOM 2014 O O . SER A 1 266 ? -9.569 8.592 -0.070 1.00 89.25 266 SER A O 1
ATOM 2016 N N . ASP A 1 267 ? -9.645 9.411 2.009 1.00 90.56 267 ASP A N 1
ATOM 2017 C CA . ASP A 1 267 ? -8.191 9.412 2.176 1.00 90.56 267 ASP A CA 1
ATOM 2018 C C . ASP A 1 267 ? -7.635 7.985 2.310 1.00 90.56 267 ASP A C 1
ATOM 2020 O O . ASP A 1 267 ? -6.580 7.681 1.749 1.00 90.56 267 ASP A O 1
ATOM 2024 N N . THR A 1 268 ? -8.393 7.076 2.930 1.00 91.94 268 THR A N 1
ATOM 2025 C CA . THR A 1 268 ? -8.066 5.643 3.042 1.00 91.94 268 THR A CA 1
ATOM 2026 C C . THR A 1 268 ? -8.098 4.977 1.671 1.00 91.94 268 THR A C 1
ATOM 2028 O O . THR A 1 268 ? -7.167 4.261 1.307 1.00 91.94 268 THR A O 1
ATOM 2031 N N . LYS A 1 269 ? -9.095 5.304 0.843 1.00 91.38 269 LYS A N 1
ATOM 2032 C CA . LYS A 1 269 ? -9.165 4.880 -0.558 1.00 91.38 269 LYS A CA 1
ATOM 2033 C C . LYS A 1 269 ? -7.944 5.341 -1.351 1.00 91.38 269 LYS A C 1
ATOM 2035 O O . LYS A 1 269 ? -7.341 4.563 -2.081 1.00 91.38 269 LYS A O 1
ATOM 2040 N N . ARG A 1 270 ? -7.512 6.592 -1.172 1.00 89.88 270 ARG A N 1
ATOM 2041 C CA . ARG A 1 270 ? -6.296 7.109 -1.820 1.00 89.88 270 ARG A CA 1
ATOM 2042 C C . ARG A 1 270 ? -5.030 6.398 -1.337 1.00 89.88 270 ARG A C 1
ATOM 2044 O O . ARG A 1 270 ? -4.134 6.154 -2.144 1.00 89.88 270 ARG A O 1
ATOM 2051 N N . ALA A 1 271 ? -4.943 6.087 -0.046 1.00 92.31 271 ALA A N 1
ATOM 2052 C CA . ALA A 1 271 ? -3.837 5.319 0.511 1.00 92.31 271 ALA A CA 1
ATOM 2053 C C . ALA A 1 271 ? -3.771 3.908 -0.085 1.00 92.31 271 ALA A C 1
ATOM 2055 O O . ALA A 1 271 ? -2.691 3.487 -0.493 1.00 92.31 271 ALA A O 1
ATOM 2056 N N . LEU A 1 272 ? -4.914 3.229 -0.233 1.00 93.25 272 LEU A N 1
ATOM 2057 C CA . LEU A 1 272 ? -4.998 1.920 -0.885 1.00 93.25 272 LEU A CA 1
ATOM 2058 C C . LEU A 1 272 ? -4.395 1.951 -2.296 1.00 93.25 272 LEU A C 1
ATOM 2060 O O . LEU A 1 272 ? -3.563 1.111 -2.621 1.00 93.25 272 LEU A O 1
ATOM 2064 N N . VAL A 1 273 ? -4.728 2.966 -3.102 1.00 90.88 273 VAL A N 1
ATOM 2065 C CA . VAL A 1 273 ? -4.138 3.143 -4.443 1.00 90.88 273 VAL A CA 1
ATOM 2066 C C . VAL A 1 273 ? -2.618 3.291 -4.384 1.00 90.88 273 VAL A C 1
ATOM 2068 O O . VAL A 1 273 ? -1.905 2.663 -5.165 1.00 90.88 273 VAL A O 1
ATOM 2071 N N . LYS A 1 274 ? -2.096 4.107 -3.459 1.00 91.38 274 LYS A N 1
ATOM 2072 C CA . LYS A 1 274 ? -0.643 4.272 -3.297 1.00 91.38 274 LYS A CA 1
ATOM 2073 C C . LYS A 1 274 ? 0.033 2.954 -2.918 1.00 91.38 274 LYS A C 1
ATOM 2075 O O . LYS A 1 274 ? 1.101 2.656 -3.444 1.00 91.38 274 LYS A O 1
ATOM 2080 N N . ILE A 1 275 ? -0.587 2.176 -2.032 1.00 93.06 275 ILE A N 1
ATOM 2081 C CA . ILE A 1 275 ? -0.084 0.867 -1.604 1.00 93.06 275 ILE A CA 1
ATOM 2082 C C . ILE A 1 275 ? -0.112 -0.131 -2.760 1.00 93.06 275 ILE A C 1
ATOM 2084 O O . ILE A 1 275 ? 0.870 -0.840 -2.940 1.00 93.06 275 ILE A O 1
ATOM 2088 N N . LEU A 1 276 ? -1.175 -0.162 -3.571 1.00 93.12 276 LEU A N 1
ATOM 2089 C CA . LEU A 1 276 ? -1.254 -1.007 -4.768 1.00 93.12 276 LEU A CA 1
ATOM 2090 C C . LEU A 1 276 ? -0.108 -0.704 -5.736 1.00 93.12 276 LEU A C 1
ATOM 2092 O O . LEU A 1 276 ? 0.621 -1.608 -6.136 1.00 93.12 276 LEU A O 1
ATOM 2096 N N . VAL A 1 277 ? 0.093 0.579 -6.053 1.00 92.44 277 VAL A N 1
ATOM 2097 C CA . VAL A 1 277 ? 1.200 1.043 -6.904 1.00 92.44 277 VAL A CA 1
ATOM 2098 C C . VAL A 1 277 ? 2.553 0.643 -6.316 1.00 92.44 277 VAL A C 1
ATOM 2100 O O . VAL A 1 277 ? 3.404 0.125 -7.034 1.00 92.44 277 VAL A O 1
ATOM 2103 N N . HIS A 1 278 ? 2.748 0.847 -5.013 1.00 92.19 278 HIS A N 1
ATOM 2104 C CA . HIS A 1 278 ? 3.971 0.438 -4.330 1.00 92.19 278 HIS A CA 1
ATOM 2105 C C . HIS A 1 278 ? 4.194 -1.078 -4.394 1.00 92.19 278 HIS A C 1
ATOM 2107 O O . HIS A 1 278 ? 5.278 -1.510 -4.762 1.00 92.19 278 HIS A O 1
ATOM 2113 N N . CYS A 1 279 ? 3.170 -1.889 -4.118 1.00 91.56 279 CYS A N 1
ATOM 2114 C CA . CYS A 1 279 ? 3.258 -3.347 -4.174 1.00 91.56 279 CYS A CA 1
ATOM 2115 C C . CYS A 1 279 ? 3.605 -3.853 -5.577 1.00 91.56 279 CYS A C 1
ATOM 2117 O O . CYS A 1 279 ? 4.362 -4.814 -5.700 1.00 91.56 279 CYS A O 1
ATOM 2119 N N . LEU A 1 280 ? 3.056 -3.226 -6.621 1.00 92.75 280 LEU A N 1
ATOM 2120 C CA . LEU A 1 280 ? 3.363 -3.550 -8.012 1.00 92.75 280 LEU A CA 1
ATOM 2121 C C . LEU A 1 280 ? 4.837 -3.269 -8.333 1.00 92.75 280 LEU A C 1
ATOM 2123 O O . LEU A 1 280 ? 5.528 -4.159 -8.824 1.00 92.75 280 LEU A O 1
ATOM 2127 N N . PHE A 1 281 ? 5.344 -2.079 -7.989 1.00 91.38 281 PHE A N 1
ATOM 2128 C CA . PHE A 1 281 ? 6.757 -1.750 -8.196 1.00 91.38 281 PHE A CA 1
ATOM 2129 C C . PHE A 1 281 ? 7.686 -2.628 -7.360 1.00 91.38 281 PHE A C 1
ATOM 2131 O O . PHE A 1 281 ? 8.670 -3.143 -7.884 1.00 91.38 281 PHE A O 1
ATOM 2138 N N . GLU A 1 282 ? 7.370 -2.842 -6.086 1.00 89.31 282 GLU A N 1
ATOM 2139 C CA . GLU A 1 282 ? 8.161 -3.691 -5.198 1.00 89.31 282 GLU A CA 1
ATOM 2140 C C . GLU A 1 282 ? 8.258 -5.120 -5.745 1.00 89.31 282 GLU A C 1
ATOM 2142 O O . GLU A 1 282 ? 9.360 -5.636 -5.908 1.00 89.31 282 GLU A O 1
ATOM 2147 N N . SER A 1 283 ? 7.128 -5.712 -6.148 1.00 88.94 283 SER A N 1
ATOM 2148 C CA . SER A 1 283 ? 7.107 -7.055 -6.747 1.00 88.94 283 SER A CA 1
ATOM 2149 C C . SER A 1 283 ? 7.906 -7.111 -8.053 1.00 88.94 283 SER A C 1
ATOM 2151 O O . SER A 1 283 ? 8.637 -8.068 -8.287 1.00 88.94 283 SER A O 1
ATOM 2153 N N . SER A 1 284 ? 7.809 -6.071 -8.888 1.00 89.69 284 SER A N 1
ATOM 2154 C CA . SER A 1 284 ? 8.524 -6.017 -10.167 1.00 89.69 284 SER A CA 1
ATOM 2155 C C . SER A 1 284 ? 10.043 -5.873 -10.020 1.00 89.69 284 SER A C 1
ATOM 2157 O O . SER A 1 284 ? 10.774 -6.400 -10.851 1.00 89.69 284 SER A O 1
ATOM 2159 N N . LYS A 1 285 ? 10.527 -5.194 -8.967 1.00 87.88 285 LYS A N 1
ATOM 2160 C CA . LYS A 1 285 ? 11.964 -5.051 -8.682 1.00 87.88 285 LYS A CA 1
ATOM 2161 C C . LYS A 1 285 ? 12.572 -6.361 -8.186 1.00 87.88 285 LYS A C 1
ATOM 2163 O O . LYS A 1 285 ? 13.672 -6.707 -8.597 1.00 87.88 285 LYS A O 1
ATOM 2168 N N . HIS A 1 286 ? 11.867 -7.085 -7.316 1.00 82.69 286 HIS A N 1
ATOM 2169 C CA . HIS A 1 286 ? 12.388 -8.333 -6.749 1.00 82.69 286 HIS A CA 1
ATOM 2170 C C . HIS A 1 286 ? 12.337 -9.506 -7.725 1.00 82.69 286 HIS A C 1
ATOM 2172 O O . HIS A 1 286 ? 13.224 -10.347 -7.678 1.00 82.69 286 HIS A O 1
ATOM 2178 N N . ALA A 1 287 ? 11.386 -9.526 -8.666 1.00 76.00 287 ALA A N 1
ATOM 2179 C CA . ALA A 1 287 ? 11.329 -10.549 -9.717 1.00 76.00 287 ALA A CA 1
ATOM 2180 C C . ALA A 1 287 ? 12.604 -10.621 -10.591 1.00 76.00 287 ALA A C 1
ATOM 2182 O O . ALA A 1 287 ? 12.800 -11.587 -11.318 1.00 76.00 287 ALA A O 1
ATOM 2183 N N . VAL A 1 288 ? 13.460 -9.594 -10.554 1.00 69.00 288 VAL A N 1
ATOM 2184 C CA . VAL A 1 288 ? 14.693 -9.492 -11.354 1.00 69.00 288 VAL A CA 1
ATOM 2185 C C . VAL A 1 288 ? 15.838 -10.317 -10.771 1.00 69.00 288 VAL A C 1
ATOM 2187 O O . VAL A 1 288 ? 16.644 -10.862 -11.515 1.00 69.00 288 VAL A O 1
ATOM 2190 N N . THR A 1 289 ? 15.926 -10.386 -9.444 1.00 67.75 289 THR A N 1
ATOM 2191 C CA . THR A 1 289 ? 17.070 -10.963 -8.718 1.00 67.75 289 THR A CA 1
ATOM 2192 C C . THR A 1 289 ? 16.726 -12.279 -8.027 1.00 67.75 289 THR A C 1
ATOM 2194 O O . THR A 1 289 ? 17.542 -12.829 -7.288 1.00 67.75 289 THR A O 1
ATOM 2197 N N . SER A 1 290 ? 15.505 -12.770 -8.231 1.00 67.19 290 SER A N 1
ATOM 2198 C CA . SER A 1 290 ? 14.936 -13.872 -7.472 1.00 67.19 290 SER A CA 1
ATOM 2199 C C . SER A 1 290 ? 15.155 -15.234 -8.132 1.00 67.19 290 SER A C 1
ATOM 2201 O O . SER A 1 290 ? 15.370 -15.327 -9.339 1.00 67.19 290 SER A O 1
ATOM 2203 N N . SER A 1 291 ? 15.065 -16.312 -7.346 1.00 73.44 291 SER A N 1
ATOM 2204 C CA . SER A 1 291 ? 15.053 -17.670 -7.898 1.00 73.44 291 SER A CA 1
ATOM 2205 C C . SER A 1 291 ? 13.818 -17.897 -8.788 1.00 73.44 291 SER A C 1
ATOM 2207 O O . SER A 1 291 ? 12.851 -17.135 -8.735 1.00 73.44 291 SER A O 1
ATOM 2209 N N . ARG A 1 292 ? 13.805 -18.978 -9.579 1.00 75.62 292 ARG A N 1
ATOM 2210 C CA . ARG A 1 292 ? 12.662 -19.317 -10.450 1.00 75.62 292 ARG A CA 1
ATOM 2211 C C . ARG A 1 292 ? 11.347 -19.493 -9.674 1.00 75.62 292 ARG A C 1
ATOM 2213 O O . ARG A 1 292 ? 10.283 -19.135 -10.174 1.00 75.62 292 ARG A O 1
ATOM 2220 N N . GLU A 1 293 ? 11.399 -20.056 -8.467 1.00 71.44 293 GLU A N 1
ATOM 2221 C CA . GLU A 1 293 ? 10.209 -20.243 -7.623 1.00 71.44 293 GLU A CA 1
ATOM 2222 C C . GLU A 1 293 ? 9.658 -18.902 -7.123 1.00 71.44 293 GLU A C 1
ATOM 2224 O O . GLU A 1 293 ? 8.448 -18.661 -7.149 1.00 71.44 293 GLU A O 1
ATOM 2229 N N . ASP A 1 294 ? 10.554 -18.000 -6.732 1.00 75.88 294 ASP A N 1
ATOM 2230 C CA . ASP A 1 294 ? 10.204 -16.659 -6.272 1.00 75.88 294 ASP A CA 1
ATOM 2231 C C . ASP A 1 294 ? 9.651 -15.794 -7.415 1.00 75.88 294 ASP A C 1
ATOM 2233 O O . ASP A 1 294 ? 8.681 -15.059 -7.230 1.00 75.88 294 ASP A O 1
ATOM 2237 N N . GLU A 1 295 ? 10.207 -15.922 -8.622 1.00 81.31 295 GLU A N 1
ATOM 2238 C CA . GLU A 1 295 ? 9.729 -15.235 -9.826 1.00 81.31 295 GLU A CA 1
ATOM 2239 C C . GLU A 1 295 ? 8.252 -15.564 -10.103 1.00 81.31 295 GLU A C 1
ATOM 2241 O O . GLU A 1 295 ? 7.428 -14.664 -10.306 1.00 81.31 295 GLU A O 1
ATOM 2246 N N . LEU A 1 296 ? 7.881 -16.849 -10.032 1.00 82.81 296 LEU A N 1
ATOM 2247 C CA . LEU A 1 296 ? 6.492 -17.296 -10.175 1.00 82.81 296 LEU A CA 1
ATOM 2248 C C . LEU A 1 296 ? 5.588 -16.708 -9.086 1.00 82.81 296 LEU A C 1
ATOM 2250 O O . LEU A 1 296 ? 4.445 -16.324 -9.364 1.00 82.81 296 LEU A O 1
ATOM 2254 N N . TRP A 1 297 ? 6.093 -16.603 -7.855 1.00 83.81 297 TRP A N 1
ATOM 2255 C CA . TRP A 1 297 ? 5.361 -15.980 -6.758 1.00 83.81 297 TRP A CA 1
ATOM 2256 C C . TRP A 1 297 ? 5.112 -14.488 -7.014 1.00 83.81 297 TRP A C 1
ATOM 2258 O O . TRP A 1 297 ? 3.964 -14.041 -6.918 1.00 83.81 297 TRP A O 1
ATOM 2268 N N . TYR A 1 298 ? 6.135 -13.722 -7.413 1.00 86.06 298 TYR A N 1
ATOM 2269 C CA . TYR A 1 298 ? 5.990 -12.299 -7.742 1.00 86.06 298 TYR A CA 1
ATOM 2270 C C . TYR A 1 298 ? 5.059 -12.086 -8.936 1.00 86.06 298 TYR A C 1
ATOM 2272 O O . TYR A 1 298 ? 4.218 -11.183 -8.902 1.00 86.06 298 TYR A O 1
ATOM 2280 N N . LYS A 1 299 ? 5.134 -12.949 -9.957 1.00 86.19 299 LYS A N 1
ATOM 2281 C CA . LYS A 1 299 ? 4.221 -12.930 -11.106 1.00 86.19 299 LYS A CA 1
ATOM 2282 C C . LYS A 1 299 ? 2.768 -13.138 -10.667 1.00 86.19 299 LYS A C 1
ATOM 2284 O O . LYS A 1 299 ? 1.900 -12.331 -11.006 1.00 86.19 299 LYS A O 1
ATOM 2289 N N . ARG A 1 300 ? 2.497 -14.162 -9.846 1.00 85.62 300 ARG A N 1
ATOM 2290 C CA . ARG A 1 300 ? 1.155 -14.421 -9.288 1.00 85.62 300 ARG A CA 1
ATOM 2291 C C . ARG A 1 300 ? 0.669 -13.255 -8.423 1.00 85.62 300 ARG A C 1
ATOM 2293 O O . ARG A 1 300 ? -0.492 -12.862 -8.533 1.00 85.62 300 ARG A O 1
ATOM 2300 N N . ARG A 1 301 ? 1.545 -12.674 -7.598 1.00 87.12 301 ARG A N 1
ATOM 2301 C CA . ARG A 1 301 ? 1.229 -11.504 -6.768 1.00 87.12 301 ARG A CA 1
ATOM 2302 C C . ARG A 1 301 ? 0.846 -10.296 -7.623 1.00 87.12 301 ARG A C 1
ATOM 2304 O O . ARG A 1 301 ? -0.200 -9.706 -7.369 1.00 87.12 301 ARG A O 1
ATOM 2311 N N . MET A 1 302 ? 1.635 -9.949 -8.643 1.00 90.62 302 MET A N 1
ATOM 2312 C CA . MET A 1 302 ? 1.324 -8.843 -9.561 1.00 90.62 302 MET A CA 1
ATOM 2313 C C . MET A 1 302 ? 0.003 -9.064 -10.295 1.00 90.62 302 MET A C 1
ATOM 2315 O O . MET A 1 302 ? -0.799 -8.137 -10.370 1.00 90.62 302 MET A O 1
ATOM 2319 N N . ARG A 1 303 ? -0.267 -10.289 -10.761 1.00 89.88 303 ARG A N 1
ATOM 2320 C CA . ARG A 1 303 ? -1.555 -10.648 -11.372 1.00 89.88 303 ARG A CA 1
ATOM 2321 C C . ARG A 1 303 ? -2.724 -10.368 -10.426 1.00 89.88 303 ARG A C 1
ATOM 2323 O O . ARG A 1 303 ? -3.648 -9.653 -10.787 1.00 89.88 303 ARG A O 1
ATOM 2330 N N . ASN A 1 304 ? -2.663 -10.865 -9.190 1.00 88.75 304 ASN A N 1
ATOM 2331 C CA . ASN A 1 304 ? -3.735 -10.652 -8.211 1.00 88.75 304 ASN A CA 1
ATOM 2332 C C . ASN A 1 304 ? -3.928 -9.156 -7.883 1.00 88.75 304 ASN A C 1
ATOM 2334 O O . ASN A 1 304 ? -5.059 -8.694 -7.747 1.00 88.75 304 ASN A O 1
ATOM 2338 N N . LEU A 1 305 ? -2.836 -8.385 -7.804 1.00 91.69 305 LEU A N 1
ATOM 2339 C CA . LEU A 1 305 ? -2.888 -6.931 -7.609 1.00 91.69 305 LEU A CA 1
ATOM 2340 C C . LEU A 1 305 ? -3.553 -6.216 -8.792 1.00 91.69 305 LEU A C 1
ATOM 2342 O O . LEU A 1 305 ? -4.348 -5.306 -8.571 1.00 91.69 305 LEU A O 1
ATOM 2346 N N . TRP A 1 306 ? -3.263 -6.632 -10.028 1.00 91.38 306 TRP A N 1
ATOM 2347 C CA . TRP A 1 306 ? -3.889 -6.093 -11.236 1.00 91.38 306 TRP A CA 1
ATOM 2348 C C . TRP A 1 306 ? -5.379 -6.433 -11.331 1.00 91.38 306 TRP A C 1
ATOM 2350 O O . TRP A 1 306 ? -6.187 -5.547 -11.612 1.00 91.38 306 TRP A O 1
ATOM 2360 N N . CYS A 1 307 ? -5.761 -7.673 -11.014 1.00 88.88 307 CYS A N 1
ATOM 2361 C CA . CYS A 1 307 ? -7.163 -8.080 -10.908 1.00 88.88 307 CYS A CA 1
ATOM 2362 C C . CYS A 1 307 ? -7.916 -7.221 -9.881 1.00 88.88 307 CYS A C 1
ATOM 2364 O O . CYS A 1 307 ? -8.974 -6.674 -10.190 1.00 88.88 307 CYS A O 1
ATOM 2366 N N . LEU A 1 308 ? -7.351 -7.032 -8.685 1.00 89.56 308 LEU A N 1
ATOM 2367 C CA . LEU A 1 308 ? -7.959 -6.195 -7.650 1.00 89.56 308 LEU A CA 1
ATOM 2368 C C . LEU A 1 308 ? -8.073 -4.730 -8.097 1.00 89.56 308 LEU A C 1
ATOM 2370 O O . LEU A 1 308 ? -9.130 -4.116 -7.972 1.00 89.56 308 LEU A O 1
ATOM 2374 N N . ALA A 1 309 ? -7.000 -4.182 -8.667 1.00 90.12 309 ALA A N 1
ATOM 2375 C CA . ALA A 1 309 ? -6.957 -2.828 -9.211 1.00 90.12 309 ALA A CA 1
ATOM 2376 C C . ALA A 1 309 ? -8.035 -2.568 -10.272 1.00 90.12 309 ALA A C 1
ATOM 2378 O O . ALA A 1 309 ? -8.589 -1.470 -10.321 1.00 90.12 309 ALA A O 1
ATOM 2379 N N . SER A 1 310 ? -8.344 -3.567 -11.105 1.00 88.38 310 SER A N 1
ATOM 2380 C CA . SER A 1 310 ? -9.367 -3.439 -12.147 1.00 88.38 310 SER A CA 1
ATOM 2381 C C . SER A 1 310 ? -10.786 -3.310 -11.605 1.00 88.38 310 SER A C 1
ATOM 2383 O O . SER A 1 310 ? -11.629 -2.745 -12.287 1.00 88.38 310 SER A O 1
ATOM 2385 N N . HIS A 1 311 ? -11.037 -3.732 -10.365 1.00 87.50 311 HIS A N 1
ATOM 2386 C CA . HIS A 1 311 ? -12.364 -3.696 -9.751 1.00 87.50 311 HIS A CA 1
ATOM 2387 C C . HIS A 1 311 ? -12.512 -2.625 -8.662 1.00 87.50 311 HIS A C 1
ATOM 2389 O O . HIS A 1 311 ? -13.619 -2.390 -8.180 1.00 87.50 311 HIS A O 1
ATOM 2395 N N . ILE A 1 312 ? -11.429 -1.946 -8.273 1.00 87.94 312 ILE A N 1
ATOM 2396 C CA . ILE A 1 312 ? -11.485 -0.821 -7.334 1.00 87.94 312 ILE A CA 1
ATOM 2397 C C . ILE A 1 312 ? -11.900 0.456 -8.067 1.00 87.94 312 ILE A C 1
ATOM 2399 O O . ILE A 1 312 ? -11.318 0.839 -9.085 1.00 87.94 312 ILE A O 1
ATOM 2403 N N . ASP A 1 313 ? -12.865 1.170 -7.493 1.00 85.19 313 ASP A N 1
ATOM 2404 C CA . ASP A 1 313 ? -13.298 2.461 -8.011 1.00 85.19 313 ASP A CA 1
ATOM 2405 C C . ASP A 1 313 ? -12.177 3.509 -7.873 1.00 85.19 313 ASP A C 1
ATOM 2407 O O . ASP A 1 313 ? -11.521 3.581 -6.829 1.00 85.19 313 ASP A O 1
ATOM 2411 N N . PRO A 1 314 ? -11.985 4.423 -8.839 1.00 81.50 314 PRO A N 1
ATOM 2412 C CA . PRO A 1 314 ? -10.999 5.489 -8.704 1.00 81.50 314 PRO A CA 1
ATOM 2413 C C . PRO A 1 314 ? -11.348 6.449 -7.543 1.00 81.50 314 PRO A C 1
ATOM 2415 O O . PRO A 1 314 ? -12.523 6.661 -7.216 1.00 81.50 314 PRO A O 1
ATOM 2418 N N . PRO A 1 315 ? -10.349 7.055 -6.876 1.00 79.56 315 PRO A N 1
ATOM 2419 C CA . PRO A 1 315 ? -10.595 8.081 -5.867 1.00 79.56 315 PRO A CA 1
ATOM 2420 C C . PRO A 1 315 ? -11.103 9.380 -6.516 1.00 79.56 315 PRO A C 1
ATOM 2422 O O . PRO A 1 315 ? -10.549 9.831 -7.521 1.00 79.56 315 PRO A O 1
ATOM 2425 N N . SER A 1 316 ? -12.112 10.020 -5.916 1.00 73.44 316 SER A N 1
ATOM 2426 C CA . SER A 1 316 ? -12.674 11.275 -6.432 1.00 73.44 316 SER A CA 1
ATOM 2427 C C . SER A 1 316 ? -11.629 12.408 -6.446 1.00 73.44 316 SER A C 1
ATOM 2429 O O . SER A 1 316 ? -10.857 12.560 -5.485 1.00 73.44 316 SER A O 1
ATOM 2431 N N . PRO A 1 317 ? -11.574 13.237 -7.505 1.00 61.19 317 PRO A N 1
ATOM 2432 C CA . PRO A 1 317 ? -10.698 14.403 -7.536 1.00 61.19 317 PRO A CA 1
ATOM 2433 C C . PRO A 1 317 ? -11.126 15.417 -6.461 1.00 61.19 317 PRO A C 1
ATOM 2435 O O . PRO A 1 317 ? -12.288 15.794 -6.383 1.00 61.19 317 PRO A O 1
ATOM 2438 N N . LYS A 1 318 ? -10.182 15.888 -5.629 1.00 52.84 318 LYS A N 1
ATOM 2439 C CA . LYS A 1 318 ? -10.465 16.783 -4.481 1.00 52.84 318 LYS A CA 1
ATOM 2440 C C . LYS A 1 318 ? -10.964 18.194 -4.873 1.00 52.84 318 LYS A C 1
ATOM 2442 O O . LYS A 1 318 ? -11.420 18.908 -3.993 1.00 52.84 318 LYS A O 1
ATOM 2447 N N . ASN A 1 319 ? -10.917 18.586 -6.155 1.00 38.91 319 ASN A N 1
ATOM 2448 C CA . ASN A 1 319 ? -11.132 19.973 -6.606 1.00 38.91 319 ASN A CA 1
ATOM 2449 C C . ASN A 1 319 ? -12.068 20.100 -7.831 1.00 38.91 319 ASN A C 1
ATOM 2451 O O . ASN A 1 319 ? -11.654 20.629 -8.860 1.00 38.91 319 ASN A O 1
ATOM 2455 N N . SER A 1 320 ? -13.326 19.661 -7.755 1.00 37.91 320 SER A N 1
ATOM 2456 C CA . SER A 1 320 ? -14.320 19.921 -8.818 1.00 37.91 320 SER A CA 1
ATOM 2457 C C . SER A 1 320 ? -15.395 20.940 -8.415 1.00 37.91 320 SER A C 1
ATOM 2459 O O . SER A 1 320 ? -16.568 20.762 -8.720 1.00 37.91 320 SER A O 1
ATOM 2461 N N . THR A 1 321 ? -14.998 22.027 -7.748 1.00 33.62 321 THR A N 1
ATOM 2462 C CA . THR A 1 321 ? -15.813 23.254 -7.595 1.00 33.62 321 THR A CA 1
ATOM 2463 C C . THR A 1 321 ? -15.300 24.431 -8.430 1.00 33.62 321 THR A C 1
ATOM 2465 O O . THR A 1 321 ? -15.812 25.541 -8.315 1.00 33.62 321 THR A O 1
ATOM 2468 N N . LYS A 1 322 ? -14.340 24.218 -9.339 1.00 34.31 322 LYS A N 1
ATOM 2469 C CA . LYS A 1 322 ? -14.025 25.195 -10.392 1.00 34.31 322 LYS A CA 1
ATOM 2470 C C . LYS A 1 322 ? -14.388 24.620 -11.756 1.00 34.31 322 LYS A C 1
ATOM 2472 O O . LYS A 1 322 ? -13.898 23.561 -12.134 1.00 34.31 322 LYS A O 1
ATOM 2477 N N . LYS A 1 323 ? -15.289 25.344 -12.430 1.00 34.62 323 LYS A N 1
ATOM 2478 C CA . LYS A 1 323 ? -15.731 25.205 -13.823 1.00 34.62 323 LYS A CA 1
ATOM 2479 C C . LYS A 1 323 ? -14.690 24.503 -14.702 1.00 34.62 323 LYS A C 1
ATOM 2481 O O . LYS A 1 323 ? -13.576 25.000 -14.843 1.00 34.62 323 LYS A O 1
ATOM 2486 N N . GLN A 1 324 ? -15.101 23.407 -15.339 1.00 32.47 324 GLN A N 1
ATOM 2487 C CA . GLN A 1 324 ? -14.492 22.943 -16.582 1.00 32.47 324 GLN A CA 1
ATOM 2488 C C . GLN A 1 324 ? -14.508 24.114 -17.576 1.00 32.47 324 GLN A C 1
ATOM 2490 O O . GLN A 1 324 ? -15.564 24.480 -18.087 1.00 32.47 324 GLN A O 1
ATOM 2495 N N . SER A 1 325 ? -13.355 24.740 -17.814 1.00 29.03 325 SER A N 1
ATOM 2496 C CA . SER A 1 325 ? -13.139 25.504 -19.038 1.00 29.03 325 SER A CA 1
ATOM 2497 C C . SER A 1 325 ? -12.760 24.517 -20.136 1.00 29.03 325 SER A C 1
ATOM 2499 O O . SER A 1 325 ? -11.902 23.659 -19.932 1.00 29.03 325 SER A O 1
ATOM 2501 N N . ALA A 1 326 ? -13.435 24.638 -21.273 1.00 41.59 326 ALA A N 1
ATOM 2502 C CA . ALA A 1 326 ? -13.241 23.843 -22.473 1.00 41.59 326 ALA A CA 1
ATOM 2503 C C . ALA A 1 326 ? -11.761 23.742 -22.890 1.00 41.59 326 ALA A C 1
ATOM 2505 O O . ALA A 1 326 ? -11.054 24.747 -22.934 1.00 41.59 326 ALA A O 1
ATOM 2506 N N . GLY A 1 327 ? -11.323 22.523 -23.222 1.00 29.80 327 GLY A N 1
ATOM 2507 C CA . GLY A 1 327 ? -10.012 22.250 -23.813 1.00 29.80 327 GLY A CA 1
ATOM 2508 C C . GLY A 1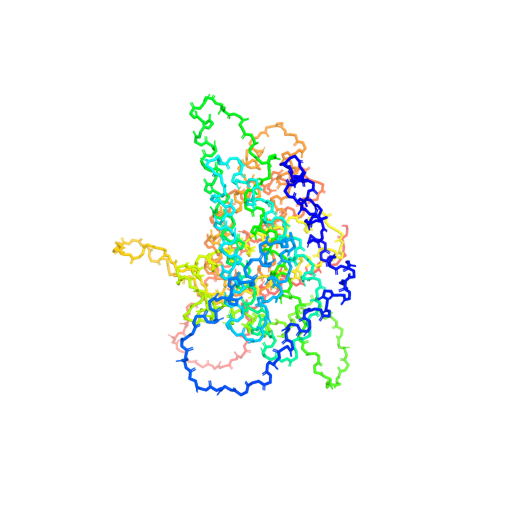 327 ? -9.504 20.837 -23.514 1.00 29.80 327 GLY A C 1
ATOM 2509 O O . GLY A 1 327 ? -8.766 20.648 -22.555 1.00 29.80 327 GLY A O 1
ATOM 2510 N N . GLY A 1 328 ? -9.887 19.857 -24.342 1.00 32.19 328 GLY A N 1
ATOM 2511 C CA . GLY A 1 328 ? -9.309 18.503 -24.357 1.00 32.19 328 GLY A CA 1
ATOM 2512 C C . GLY A 1 328 ? -10.051 17.469 -23.505 1.00 32.19 328 GLY A C 1
ATOM 2513 O O . GLY A 1 328 ? -9.632 17.133 -22.399 1.00 32.19 328 GLY A O 1
ATOM 2514 N N . THR A 1 329 ? -11.154 16.934 -24.028 1.00 34.16 329 THR A N 1
ATOM 2515 C CA . THR A 1 329 ? -11.966 15.885 -23.394 1.00 34.16 329 THR A CA 1
ATOM 2516 C C . THR A 1 329 ? -11.249 14.528 -23.438 1.00 34.16 329 THR A C 1
ATOM 2518 O O . THR A 1 329 ? -11.590 13.657 -24.230 1.00 34.16 329 THR A O 1
ATOM 2521 N N . LEU A 1 330 ? -10.250 14.320 -22.578 1.00 41.66 330 LEU A N 1
ATOM 2522 C CA . LEU A 1 330 ? -9.777 12.969 -22.263 1.00 41.66 330 LEU A CA 1
ATOM 2523 C C . LEU A 1 330 ? -10.856 12.287 -21.417 1.00 41.66 330 LEU A C 1
ATOM 2525 O O . LEU A 1 330 ? -10.966 12.551 -20.216 1.00 41.66 330 LEU A O 1
ATOM 2529 N N . SER A 1 331 ? -11.681 11.452 -22.053 1.00 43.38 331 SER A N 1
ATOM 2530 C CA . SER A 1 331 ? -12.675 10.628 -21.363 1.00 43.38 331 SER A CA 1
ATOM 2531 C C . SER A 1 331 ? -11.990 9.833 -20.248 1.00 43.38 331 SER A C 1
ATOM 2533 O O . SER A 1 331 ? -10.901 9.286 -20.426 1.00 43.38 331 SER A O 1
ATOM 2535 N N . SER A 1 332 ? -12.579 9.811 -19.053 1.00 49.31 332 SER A N 1
ATOM 2536 C CA . SER A 1 332 ? -12.038 9.019 -17.948 1.00 49.31 332 SER A CA 1
ATOM 2537 C C . SER A 1 332 ? -12.026 7.538 -18.347 1.00 49.31 332 SER A C 1
ATOM 2539 O O . SER A 1 332 ? -13.074 7.057 -18.786 1.00 49.31 332 SER A O 1
ATOM 2541 N N . PRO A 1 333 ? -10.901 6.811 -18.193 1.00 53.78 333 PRO A N 1
ATOM 2542 C CA . PRO A 1 333 ? -10.871 5.384 -18.480 1.00 53.78 333 PRO A CA 1
ATOM 2543 C C . PRO A 1 333 ? -11.941 4.659 -17.662 1.00 53.78 333 PRO A C 1
ATOM 2545 O O . PRO A 1 333 ? -12.185 5.052 -16.513 1.00 53.78 333 PRO A O 1
ATOM 2548 N N . PRO A 1 334 ? -12.590 3.625 -18.224 1.00 55.69 334 PRO A N 1
ATOM 2549 C CA . PRO A 1 334 ? -13.595 2.874 -17.492 1.00 55.69 334 PRO A CA 1
ATOM 2550 C C . PRO A 1 334 ? -12.979 2.331 -16.197 1.00 55.69 334 PRO A C 1
ATOM 2552 O O . PRO A 1 334 ? -11.896 1.747 -16.211 1.00 55.69 334 PRO A O 1
ATOM 2555 N N . ALA A 1 335 ? -13.664 2.539 -15.066 1.00 53.78 335 ALA A N 1
ATOM 2556 C CA . ALA A 1 335 ? -13.183 2.119 -13.745 1.00 53.78 335 ALA A CA 1
ATOM 2557 C C . ALA A 1 335 ? -12.801 0.626 -13.719 1.00 53.78 335 ALA A C 1
ATOM 2559 O O . ALA A 1 335 ? -11.794 0.268 -13.115 1.00 53.78 335 ALA A O 1
ATOM 2560 N N . LYS A 1 336 ? -13.546 -0.189 -14.485 1.00 59.25 336 LYS A N 1
ATOM 2561 C CA . LYS A 1 336 ? -13.423 -1.648 -14.597 1.00 59.25 336 LYS A CA 1
ATOM 2562 C C . LYS A 1 336 ? -12.172 -2.168 -15.323 1.00 59.25 336 LYS A C 1
ATOM 2564 O O . LYS A 1 336 ? -11.995 -3.373 -15.417 1.00 59.25 336 LYS A O 1
ATOM 2569 N N . SER A 1 337 ? -11.319 -1.300 -15.875 1.00 63.28 337 SER A N 1
ATOM 2570 C CA . SER A 1 337 ? -10.138 -1.738 -16.637 1.00 63.28 337 SER A CA 1
ATOM 2571 C C . SER A 1 337 ? -8.803 -1.455 -15.955 1.00 63.28 337 SER A C 1
ATOM 2573 O O . SER A 1 337 ? -7.774 -1.670 -16.576 1.00 63.28 337 SER A O 1
ATOM 2575 N N . ALA A 1 338 ? -8.774 -0.920 -14.727 1.00 77.25 338 ALA A N 1
ATOM 2576 C CA . ALA A 1 338 ? -7.564 -0.386 -14.072 1.00 77.25 338 ALA A CA 1
ATOM 2577 C C . ALA A 1 338 ? -6.837 0.738 -14.849 1.00 77.25 338 ALA A C 1
ATOM 2579 O O . ALA A 1 338 ? -5.811 1.241 -14.387 1.00 77.25 338 ALA A O 1
ATOM 2580 N N . GLY A 1 339 ? -7.355 1.201 -15.995 1.00 76.81 339 GLY A N 1
ATOM 2581 C CA . GLY A 1 339 ? -6.692 2.218 -16.822 1.00 76.81 339 GLY A CA 1
ATOM 2582 C C . GLY A 1 339 ? -6.480 3.550 -16.098 1.00 76.81 339 GLY A C 1
ATOM 2583 O O . GLY A 1 339 ? -5.534 4.285 -16.378 1.00 76.81 339 GLY A O 1
ATOM 2584 N N . TRP A 1 340 ? -7.304 3.838 -15.089 1.00 81.56 340 TRP A N 1
ATOM 2585 C CA . TRP A 1 340 ? -7.145 4.998 -14.216 1.00 81.56 340 TRP A CA 1
ATOM 2586 C C . TRP A 1 340 ? -5.843 4.957 -13.390 1.00 81.56 340 TRP A C 1
ATOM 2588 O O . TRP A 1 340 ? -5.321 6.020 -13.044 1.00 81.56 340 TRP A O 1
ATOM 2598 N N . MET A 1 341 ? -5.278 3.771 -13.116 1.00 85.19 341 MET A N 1
ATOM 2599 C CA . MET A 1 341 ? -4.023 3.605 -12.368 1.00 85.19 341 MET A CA 1
ATOM 2600 C C . MET A 1 341 ? -2.772 3.914 -13.187 1.00 85.19 341 MET A C 1
ATOM 2602 O O . MET A 1 341 ? -1.762 4.297 -12.597 1.00 85.19 341 MET A O 1
ATOM 2606 N N . LEU A 1 342 ? -2.825 3.826 -14.520 1.00 84.00 342 LEU A N 1
ATOM 2607 C CA . LEU A 1 342 ? -1.665 4.038 -15.398 1.00 84.00 342 LEU A CA 1
ATOM 2608 C C . LEU A 1 342 ? -0.996 5.403 -15.164 1.00 84.00 342 LEU A C 1
ATOM 2610 O O . LEU A 1 342 ? 0.224 5.507 -15.034 1.00 84.00 342 LEU A O 1
ATOM 2614 N N . ARG A 1 343 ? -1.796 6.463 -14.987 1.00 78.38 343 ARG A N 1
ATOM 2615 C CA . ARG A 1 343 ? -1.276 7.808 -14.674 1.00 78.38 343 ARG A CA 1
ATOM 2616 C C . ARG A 1 343 ? -0.595 7.874 -13.305 1.00 78.38 343 ARG A C 1
ATOM 2618 O O . ARG A 1 343 ? 0.383 8.603 -13.134 1.00 78.38 343 ARG A O 1
ATOM 2625 N N . PHE A 1 344 ? -1.114 7.143 -12.316 1.00 81.75 344 PHE A N 1
ATOM 2626 C CA . PHE A 1 344 ? -0.515 7.082 -10.983 1.00 81.75 344 PHE A CA 1
ATOM 2627 C C . PHE A 1 344 ? 0.780 6.281 -10.998 1.00 81.75 344 PHE A C 1
ATOM 2629 O O . PHE A 1 344 ? 1.754 6.736 -10.401 1.00 81.75 344 PHE A O 1
ATOM 2636 N N . LEU A 1 345 ? 0.818 5.152 -11.711 1.00 83.44 345 LEU A N 1
ATOM 2637 C CA . LEU A 1 345 ? 2.046 4.396 -11.927 1.00 83.44 345 LEU A CA 1
ATOM 2638 C C . LEU A 1 345 ? 3.136 5.295 -12.491 1.00 83.44 345 LEU A C 1
ATOM 2640 O O . LEU A 1 345 ? 4.218 5.332 -11.920 1.00 83.44 345 LEU A O 1
ATOM 2644 N N . MET A 1 346 ? 2.833 6.110 -13.505 1.00 76.69 346 MET A N 1
ATOM 2645 C CA . MET A 1 346 ? 3.852 6.985 -14.083 1.00 76.69 346 MET A CA 1
ATOM 2646 C C . MET A 1 346 ? 4.422 8.012 -13.137 1.00 76.69 346 MET A C 1
ATOM 2648 O O . MET A 1 346 ? 5.639 8.148 -13.018 1.00 76.69 346 MET A O 1
ATOM 2652 N N . ARG A 1 347 ? 3.546 8.723 -12.431 1.00 79.94 347 ARG A N 1
ATOM 2653 C CA . ARG A 1 347 ? 3.990 9.732 -11.469 1.00 79.94 347 ARG A CA 1
ATOM 2654 C C . ARG A 1 347 ? 4.858 9.133 -10.366 1.00 79.94 347 ARG A C 1
ATOM 2656 O O . ARG A 1 347 ? 5.676 9.849 -9.805 1.00 79.94 347 ARG A O 1
ATOM 2663 N N . ASN A 1 348 ? 4.669 7.852 -10.053 1.00 83.56 348 ASN A N 1
ATOM 2664 C CA . ASN A 1 348 ? 5.420 7.160 -9.012 1.00 83.56 348 ASN A CA 1
ATOM 2665 C C . ASN A 1 348 ? 6.633 6.384 -9.546 1.00 83.56 348 ASN A C 1
ATOM 2667 O O . ASN A 1 348 ? 7.569 6.182 -8.779 1.00 83.56 348 ASN A O 1
ATOM 2671 N N . ALA A 1 349 ? 6.663 6.000 -10.826 1.00 80.75 349 ALA A N 1
ATOM 2672 C CA . ALA A 1 349 ? 7.786 5.299 -11.452 1.00 80.75 349 ALA A CA 1
ATOM 2673 C C . ALA A 1 349 ? 9.077 6.113 -11.338 1.00 80.75 349 ALA A C 1
ATOM 2675 O O . ALA A 1 349 ? 10.131 5.572 -11.015 1.00 80.75 349 ALA A O 1
ATOM 2676 N N . SER A 1 350 ? 8.982 7.432 -11.537 1.00 80.12 350 SER A N 1
ATOM 2677 C CA . SER A 1 350 ? 10.135 8.329 -11.456 1.00 80.12 350 SER A CA 1
ATOM 2678 C C . SER A 1 350 ? 10.836 8.278 -10.098 1.00 80.12 350 SER A C 1
ATOM 2680 O O . SER A 1 350 ? 12.065 8.290 -10.048 1.00 80.12 350 SER A O 1
ATOM 2682 N N . VAL A 1 351 ? 10.058 8.168 -9.019 1.00 83.94 351 VAL A N 1
ATOM 2683 C CA . VAL A 1 351 ? 10.547 8.106 -7.639 1.00 83.94 351 VAL A CA 1
ATOM 2684 C C . VAL A 1 351 ? 10.943 6.679 -7.261 1.00 83.94 351 VAL A C 1
ATOM 2686 O O . VAL A 1 351 ? 12.049 6.462 -6.780 1.00 83.94 351 VAL A O 1
ATOM 2689 N N . GLN A 1 352 ? 10.073 5.693 -7.496 1.00 85.00 352 GLN A N 1
ATOM 2690 C CA . GLN A 1 352 ? 10.277 4.319 -7.016 1.00 85.00 352 GLN A CA 1
ATOM 2691 C C . GLN A 1 352 ? 11.337 3.535 -7.798 1.00 85.00 352 GLN A C 1
ATOM 2693 O O . GLN A 1 352 ? 11.929 2.612 -7.241 1.00 85.00 352 GLN A O 1
ATOM 2698 N N . LEU A 1 353 ? 11.584 3.901 -9.059 1.00 83.94 353 LEU A N 1
ATOM 2699 C CA . LEU A 1 353 ? 12.644 3.326 -9.895 1.00 83.94 353 LEU A CA 1
ATOM 2700 C C . LEU A 1 353 ? 13.843 4.269 -10.053 1.00 83.94 353 LEU A C 1
ATOM 2702 O O . LEU A 1 353 ? 14.758 3.972 -10.813 1.00 83.94 353 LEU A O 1
ATOM 2706 N N . ASN A 1 354 ? 13.835 5.417 -9.366 1.00 85.38 354 ASN A N 1
ATOM 2707 C CA . ASN A 1 354 ? 14.889 6.428 -9.441 1.00 85.38 354 ASN A CA 1
ATOM 2708 C C . ASN A 1 354 ? 15.242 6.828 -10.894 1.00 85.38 354 ASN A C 1
ATOM 2710 O O . ASN A 1 354 ? 16.414 6.952 -11.264 1.00 85.38 354 ASN A O 1
ATOM 2714 N N . MET A 1 355 ? 14.219 7.037 -11.738 1.00 83.69 355 MET A N 1
ATOM 2715 C CA . MET A 1 355 ? 14.414 7.209 -13.186 1.00 83.69 355 MET A CA 1
ATOM 2716 C C . MET A 1 355 ? 15.290 8.398 -13.547 1.00 83.69 355 MET A C 1
ATOM 2718 O O . MET A 1 355 ? 16.023 8.340 -14.525 1.00 83.69 355 MET A O 1
ATOM 2722 N N . GLN A 1 356 ? 15.269 9.474 -12.761 1.00 85.62 356 GLN A N 1
ATOM 2723 C CA . GLN A 1 356 ? 16.145 10.615 -13.024 1.00 85.62 356 GLN A CA 1
ATOM 2724 C C . GLN A 1 356 ? 17.628 10.269 -12.864 1.00 85.62 356 GLN A C 1
ATOM 2726 O O . GLN A 1 356 ? 18.463 10.833 -13.570 1.00 85.62 356 GLN A O 1
ATOM 2731 N N . THR A 1 357 ? 17.962 9.375 -11.934 1.00 85.50 357 THR A N 1
ATOM 2732 C CA . THR A 1 357 ? 19.334 8.888 -11.746 1.00 85.50 357 THR A CA 1
ATOM 2733 C C . THR A 1 357 ? 19.696 7.921 -12.866 1.00 85.50 357 THR A C 1
ATOM 2735 O O . THR A 1 357 ? 20.732 8.096 -13.503 1.00 85.50 357 THR A O 1
ATOM 2738 N N . ALA A 1 358 ? 18.794 6.993 -13.199 1.00 85.25 358 ALA A N 1
ATOM 2739 C CA . ALA A 1 358 ? 18.972 6.066 -14.315 1.00 85.25 358 ALA A CA 1
ATOM 2740 C C . ALA A 1 358 ? 19.203 6.801 -15.656 1.00 85.25 358 ALA A C 1
ATOM 2742 O O . ALA A 1 358 ? 20.155 6.513 -16.377 1.00 85.25 358 ALA A O 1
ATOM 2743 N N . LEU A 1 359 ? 18.389 7.818 -15.963 1.00 85.06 359 LEU A N 1
ATOM 2744 C CA . LEU A 1 359 ? 18.488 8.620 -17.190 1.00 85.06 359 LEU A CA 1
ATOM 2745 C C . LEU A 1 359 ? 19.705 9.552 -17.212 1.00 85.06 359 LEU A C 1
ATOM 2747 O O . LEU A 1 359 ? 20.251 9.812 -18.285 1.00 85.06 359 LEU A O 1
ATOM 2751 N N . ARG A 1 360 ? 20.149 10.065 -16.056 1.00 84.38 360 ARG A N 1
ATOM 2752 C CA . ARG A 1 360 ? 21.438 10.773 -15.964 1.00 84.38 360 ARG A CA 1
ATOM 2753 C C . ARG A 1 360 ? 22.591 9.836 -16.288 1.00 84.38 360 ARG A C 1
ATOM 2755 O O . ARG A 1 360 ? 23.493 10.233 -17.018 1.00 84.38 360 ARG A O 1
ATOM 2762 N N . GLY A 1 361 ? 22.496 8.596 -15.821 1.00 79.50 361 GLY A N 1
ATOM 2763 C CA . GLY A 1 361 ? 23.431 7.537 -16.148 1.00 79.50 361 GLY A CA 1
ATOM 2764 C C . GLY A 1 361 ? 23.615 7.329 -17.652 1.00 79.50 361 GLY A C 1
ATOM 2765 O O . GLY A 1 361 ? 24.739 7.332 -18.140 1.00 79.50 361 GLY A O 1
ATOM 2766 N N . VAL A 1 362 ? 22.519 7.286 -18.414 1.00 79.94 362 VAL A N 1
ATOM 2767 C CA . VAL A 1 362 ? 22.559 7.172 -19.887 1.00 79.94 362 VAL A CA 1
ATOM 2768 C C . VAL A 1 362 ? 23.415 8.265 -20.549 1.00 79.94 362 VAL A C 1
ATOM 2770 O O . VAL A 1 362 ? 24.035 8.017 -21.579 1.00 79.94 362 VAL A O 1
ATOM 2773 N N . ARG A 1 363 ? 23.452 9.476 -19.977 1.00 76.75 363 ARG A N 1
ATOM 2774 C CA . ARG A 1 363 ? 24.189 10.627 -20.529 1.00 76.75 363 ARG A CA 1
ATOM 2775 C C . ARG A 1 363 ? 25.663 10.668 -20.104 1.00 76.75 363 ARG A C 1
ATOM 2777 O O . ARG A 1 363 ? 26.431 11.413 -20.706 1.00 76.75 363 ARG A O 1
ATOM 2784 N N . GLY A 1 364 ? 26.050 9.920 -19.070 1.00 65.12 364 GLY A N 1
ATOM 2785 C CA . GLY A 1 364 ? 27.419 9.867 -18.558 1.00 65.12 364 GLY A CA 1
ATOM 2786 C C . GLY A 1 364 ? 28.281 8.859 -19.323 1.00 65.12 364 GLY A C 1
ATOM 2787 O O . GLY A 1 364 ? 27.869 7.722 -19.536 1.00 65.12 364 GLY A O 1
ATOM 2788 N N . GLY A 1 365 ? 29.485 9.269 -19.736 1.00 57.81 365 GLY A N 1
ATOM 2789 C CA . GLY A 1 365 ? 30.440 8.406 -20.450 1.00 57.81 365 GLY A CA 1
ATOM 2790 C C . GLY A 1 365 ? 31.198 7.414 -19.555 1.00 57.81 365 GLY A C 1
ATOM 2791 O O . GLY A 1 365 ? 31.607 6.363 -20.035 1.00 57.81 365 GLY A O 1
ATOM 2792 N N . ALA A 1 366 ? 31.338 7.716 -18.260 1.00 54.94 366 ALA A N 1
ATOM 2793 C CA . ALA A 1 366 ? 31.864 6.814 -17.235 1.00 54.94 366 ALA A CA 1
ATOM 2794 C C . ALA A 1 366 ? 30.782 6.627 -16.166 1.00 54.94 366 ALA A C 1
ATOM 2796 O O . ALA A 1 366 ? 30.263 7.614 -15.642 1.00 54.94 366 ALA A O 1
ATOM 2797 N N . GLN A 1 367 ? 30.406 5.384 -15.879 1.00 63.50 367 GLN A N 1
ATOM 2798 C CA . GLN A 1 367 ? 29.373 5.072 -14.895 1.00 63.50 367 GLN A CA 1
ATOM 2799 C C . GLN A 1 367 ? 29.896 4.053 -13.896 1.00 63.50 367 GLN A C 1
ATOM 2801 O O . GLN A 1 367 ? 30.571 3.105 -14.284 1.00 63.50 367 GLN A O 1
ATOM 2806 N N . ASP A 1 368 ? 29.569 4.267 -12.625 1.00 75.38 368 ASP A N 1
ATOM 2807 C CA . ASP A 1 368 ? 29.801 3.287 -11.574 1.00 75.38 368 ASP A CA 1
ATOM 2808 C C . ASP A 1 368 ? 28.791 2.126 -11.665 1.00 75.38 368 ASP A C 1
ATOM 2810 O O . ASP A 1 368 ? 27.698 2.253 -12.236 1.00 75.38 368 ASP A O 1
ATOM 2814 N N . ASP A 1 369 ? 29.153 0.986 -11.074 1.00 79.06 369 ASP A N 1
ATOM 2815 C CA . ASP A 1 369 ? 28.318 -0.223 -11.046 1.00 79.06 369 ASP A CA 1
ATOM 2816 C C . ASP A 1 369 ? 26.940 0.041 -10.413 1.00 79.06 369 ASP A C 1
ATOM 2818 O O . ASP A 1 369 ? 25.935 -0.560 -10.792 1.00 79.06 369 ASP A O 1
ATOM 2822 N N . VAL A 1 370 ? 26.865 0.999 -9.483 1.00 82.12 370 VAL A N 1
ATOM 2823 C CA . VAL A 1 370 ? 25.629 1.403 -8.796 1.00 82.12 370 VAL A CA 1
ATOM 2824 C C . VAL A 1 370 ? 24.639 2.060 -9.760 1.00 82.12 370 VAL A C 1
ATOM 2826 O O . VAL A 1 370 ? 23.434 1.777 -9.716 1.00 82.12 370 VAL A O 1
ATOM 2829 N N . THR A 1 371 ? 25.116 2.928 -10.654 1.00 84.44 371 THR A N 1
ATOM 2830 C CA . THR A 1 371 ? 24.258 3.578 -11.646 1.00 84.44 371 THR A CA 1
ATOM 2831 C C . THR A 1 371 ? 23.790 2.572 -12.693 1.00 84.44 371 THR A C 1
ATOM 2833 O O . THR A 1 371 ? 22.613 2.600 -13.057 1.00 84.44 371 THR A O 1
ATOM 2836 N N . LEU A 1 372 ? 24.656 1.651 -13.134 1.00 84.56 372 LEU A N 1
ATOM 2837 C CA . LEU A 1 372 ? 24.258 0.582 -14.055 1.00 84.56 372 LEU A CA 1
ATOM 2838 C C . LEU A 1 372 ? 23.193 -0.330 -13.428 1.00 84.56 372 LEU A C 1
ATOM 2840 O O . LEU A 1 372 ? 22.143 -0.533 -14.034 1.00 84.56 372 LEU A O 1
ATOM 2844 N N . TYR A 1 373 ? 23.393 -0.768 -12.183 1.00 86.50 373 TYR A N 1
ATOM 2845 C CA . TYR A 1 373 ? 22.408 -1.559 -11.439 1.00 86.50 373 TYR A CA 1
ATOM 2846 C C . TYR A 1 373 ? 21.057 -0.837 -11.308 1.00 86.50 373 TYR A C 1
ATOM 2848 O O . TYR A 1 373 ? 19.988 -1.438 -11.448 1.00 86.50 373 TYR A O 1
ATOM 2856 N N . THR A 1 374 ? 21.083 0.481 -11.083 1.00 88.19 374 THR A N 1
ATOM 2857 C CA . THR A 1 374 ? 19.867 1.310 -11.031 1.00 88.19 374 THR A CA 1
ATOM 2858 C C . THR A 1 374 ? 19.147 1.333 -12.384 1.00 88.19 374 THR A C 1
ATOM 2860 O O . THR A 1 374 ? 17.920 1.230 -12.433 1.00 88.19 374 THR A O 1
ATOM 2863 N N . MET A 1 375 ? 19.893 1.439 -13.488 1.00 88.88 375 MET A N 1
ATOM 2864 C CA . MET A 1 375 ? 19.338 1.393 -14.843 1.00 88.88 375 MET A CA 1
ATOM 2865 C C . MET A 1 375 ? 18.720 0.027 -15.158 1.00 88.88 375 MET A C 1
ATOM 2867 O O . MET A 1 375 ? 17.582 -0.028 -15.626 1.00 88.88 375 MET A O 1
ATOM 2871 N N . GLU A 1 376 ? 19.433 -1.062 -14.867 1.00 88.56 376 GLU A N 1
ATOM 2872 C CA . GLU A 1 376 ? 18.951 -2.435 -15.056 1.00 88.56 376 GLU A CA 1
ATOM 2873 C C . GLU A 1 376 ? 17.673 -2.679 -14.253 1.00 88.56 376 GLU A C 1
ATOM 2875 O O . GLU A 1 376 ? 16.651 -3.073 -14.819 1.00 88.56 376 GLU A O 1
ATOM 2880 N N . THR A 1 377 ? 17.680 -2.342 -12.959 1.00 89.00 377 THR A N 1
ATOM 2881 C CA . THR A 1 377 ? 16.507 -2.473 -12.082 1.00 89.00 377 THR A CA 1
ATOM 2882 C C . THR A 1 377 ? 15.294 -1.751 -12.666 1.00 89.00 377 THR A C 1
ATOM 2884 O O . THR A 1 377 ? 14.198 -2.307 -12.693 1.00 89.00 377 THR A O 1
ATOM 2887 N N . ALA A 1 378 ? 15.472 -0.527 -13.170 1.00 89.88 378 ALA A N 1
ATOM 2888 C CA . ALA A 1 378 ? 14.384 0.251 -13.748 1.00 89.88 378 ALA A CA 1
ATOM 2889 C C . ALA A 1 378 ? 13.824 -0.370 -15.043 1.00 89.88 378 ALA A C 1
ATOM 2891 O O . ALA A 1 378 ? 12.603 -0.474 -15.185 1.00 89.88 378 ALA A O 1
ATOM 2892 N N . VAL A 1 379 ? 14.686 -0.821 -15.966 1.00 89.81 379 VAL A N 1
ATOM 2893 C CA . VAL A 1 379 ? 14.263 -1.492 -17.213 1.00 89.81 379 VAL A CA 1
ATOM 2894 C C . VAL A 1 379 ? 13.525 -2.791 -16.905 1.00 89.81 379 VAL A C 1
ATOM 2896 O O . VAL A 1 379 ? 12.434 -3.028 -17.431 1.00 89.81 379 VAL A O 1
ATOM 2899 N N . HIS A 1 380 ? 14.087 -3.624 -16.031 1.00 88.12 380 HIS A N 1
ATOM 2900 C CA . HIS A 1 380 ? 13.499 -4.915 -15.699 1.00 88.12 380 HIS A CA 1
ATOM 2901 C C . HIS A 1 380 ? 12.188 -4.775 -14.920 1.00 88.12 380 HIS A C 1
ATOM 2903 O O . HIS A 1 380 ? 11.216 -5.449 -15.261 1.00 88.12 380 HIS A O 1
ATOM 2909 N N . ALA A 1 381 ? 12.116 -3.866 -13.944 1.00 90.00 381 ALA A N 1
ATOM 2910 C CA . ALA A 1 381 ? 10.887 -3.598 -13.202 1.00 90.00 381 ALA A CA 1
ATOM 2911 C C . ALA A 1 381 ? 9.760 -3.120 -14.131 1.00 90.00 381 ALA A C 1
ATOM 2913 O O . ALA A 1 381 ? 8.643 -3.636 -14.067 1.00 90.00 381 ALA A O 1
ATOM 2914 N N . LEU A 1 382 ? 10.048 -2.191 -15.053 1.00 90.31 382 LEU A N 1
ATOM 2915 C CA . LEU A 1 382 ? 9.062 -1.754 -16.046 1.00 90.31 382 LEU A CA 1
ATOM 2916 C C . LEU A 1 382 ? 8.616 -2.898 -16.956 1.00 90.31 382 LEU A C 1
ATOM 2918 O O . LEU A 1 382 ? 7.418 -3.064 -17.179 1.00 90.31 382 LEU A O 1
ATOM 2922 N N . ARG A 1 383 ? 9.548 -3.717 -17.454 1.00 89.75 383 ARG A N 1
ATOM 2923 C CA . ARG A 1 383 ? 9.203 -4.884 -18.274 1.00 89.75 383 ARG A CA 1
ATOM 2924 C C . ARG A 1 383 ? 8.259 -5.821 -17.526 1.00 89.75 383 ARG A C 1
ATOM 2926 O O . ARG A 1 383 ? 7.242 -6.220 -18.092 1.00 89.75 383 ARG A O 1
ATOM 2933 N N . TRP A 1 384 ? 8.596 -6.185 -16.292 1.00 90.06 384 TRP A N 1
ATOM 2934 C CA . TRP A 1 384 ? 7.791 -7.084 -15.467 1.00 90.06 384 TRP A CA 1
ATOM 2935 C C . TRP A 1 384 ? 6.401 -6.519 -15.206 1.00 90.06 384 TRP A C 1
ATOM 2937 O O . TRP A 1 384 ? 5.407 -7.217 -15.401 1.00 90.06 384 TRP A O 1
ATOM 2947 N N . LEU A 1 385 ? 6.329 -5.238 -14.850 1.00 91.00 385 LEU A N 1
ATOM 2948 C CA . LEU A 1 385 ? 5.079 -4.539 -14.588 1.00 91.00 385 LEU A CA 1
ATOM 2949 C C . LEU A 1 385 ? 4.149 -4.536 -15.810 1.00 91.00 385 LEU A C 1
ATOM 2951 O O . LEU A 1 385 ? 2.976 -4.887 -15.681 1.00 91.00 385 LEU A O 1
ATOM 2955 N N . LEU A 1 386 ? 4.667 -4.159 -16.984 1.00 89.75 386 LEU A N 1
ATOM 2956 C CA . LEU A 1 386 ? 3.887 -4.074 -18.226 1.00 89.75 386 LEU A CA 1
ATOM 2957 C C . LEU A 1 386 ? 3.505 -5.449 -18.770 1.00 89.75 386 LEU A C 1
ATOM 2959 O O . LEU A 1 386 ? 2.403 -5.627 -19.277 1.00 89.75 386 LEU A O 1
ATOM 2963 N N . THR A 1 387 ? 4.388 -6.438 -18.630 1.00 89.25 387 THR A N 1
ATOM 2964 C CA . THR A 1 387 ? 4.092 -7.818 -19.036 1.00 89.25 387 THR A CA 1
ATOM 2965 C C . THR A 1 387 ? 2.992 -8.406 -18.160 1.00 89.25 387 THR A C 1
ATOM 2967 O O . THR A 1 387 ? 1.999 -8.890 -18.690 1.00 89.25 387 THR A O 1
ATOM 2970 N N . ALA A 1 388 ? 3.099 -8.270 -16.834 1.00 90.69 388 ALA A N 1
ATOM 2971 C CA . ALA A 1 388 ? 2.057 -8.723 -15.917 1.00 90.69 388 ALA A CA 1
ATOM 2972 C C . ALA A 1 388 ? 0.721 -8.000 -16.162 1.00 90.69 388 ALA A C 1
ATOM 2974 O O . ALA A 1 388 ? -0.330 -8.632 -16.089 1.00 90.69 388 ALA A O 1
ATOM 2975 N N . LEU A 1 389 ? 0.745 -6.700 -16.481 1.00 90.62 389 LEU A N 1
ATOM 2976 C CA . LEU A 1 389 ? -0.456 -5.955 -16.865 1.00 90.62 389 LEU A CA 1
ATOM 2977 C C . LEU A 1 389 ? -1.087 -6.542 -18.126 1.00 90.62 389 LEU A C 1
ATOM 2979 O O . LEU A 1 389 ? -2.277 -6.835 -18.112 1.00 90.62 389 LEU A O 1
ATOM 2983 N N . ALA A 1 390 ? -0.309 -6.716 -19.195 1.00 88.44 390 ALA A N 1
ATOM 2984 C CA . ALA A 1 390 ? -0.826 -7.178 -20.478 1.00 88.44 390 ALA A CA 1
ATOM 2985 C C . ALA A 1 390 ? -1.374 -8.609 -20.420 1.00 88.44 390 ALA A C 1
ATOM 2987 O O . ALA A 1 390 ? -2.414 -8.887 -21.010 1.00 88.44 390 ALA A O 1
ATOM 2988 N N . GLU A 1 391 ? -0.721 -9.485 -19.656 1.00 87.88 391 GLU A N 1
ATOM 2989 C CA . GLU A 1 391 ? -1.202 -10.845 -19.406 1.00 87.88 391 GLU A CA 1
ATOM 2990 C C . GLU A 1 391 ? -2.483 -10.861 -18.555 1.00 87.88 391 GLU A C 1
ATOM 2992 O O . GLU A 1 391 ? -3.372 -11.675 -18.792 1.00 87.88 391 GLU A O 1
ATOM 2997 N N . THR A 1 392 ? -2.591 -9.977 -17.556 1.00 87.38 392 THR A N 1
ATOM 2998 C CA . THR A 1 392 ? -3.732 -9.978 -16.622 1.00 87.38 392 THR A CA 1
ATOM 2999 C C . THR A 1 392 ? -4.949 -9.244 -17.183 1.00 87.38 392 THR A C 1
ATOM 3001 O O . THR A 1 392 ? -6.081 -9.656 -16.951 1.00 87.38 392 THR A O 1
ATOM 3004 N N . LEU A 1 393 ? -4.725 -8.139 -17.895 1.00 87.50 393 LEU A N 1
ATOM 3005 C CA . LEU A 1 393 ? -5.744 -7.213 -18.388 1.00 87.50 393 LEU A CA 1
ATOM 3006 C C . LEU A 1 393 ? -5.537 -6.953 -19.895 1.00 87.50 393 LEU A C 1
ATOM 3008 O O . LEU A 1 393 ? -5.219 -5.826 -20.293 1.00 87.50 393 LEU A O 1
ATOM 3012 N N . PRO A 1 394 ? -5.727 -7.966 -20.763 1.00 85.06 394 PRO A N 1
ATOM 3013 C CA . PRO A 1 394 ? -5.476 -7.838 -22.203 1.00 85.06 394 PRO A CA 1
ATOM 3014 C C . PRO A 1 394 ? -6.367 -6.778 -22.874 1.00 85.06 394 PRO A C 1
ATOM 3016 O O . PRO A 1 394 ? -5.943 -6.082 -23.799 1.00 85.06 394 PRO A O 1
ATOM 3019 N N . GLU A 1 395 ? -7.590 -6.584 -22.374 1.00 83.00 395 GLU A N 1
ATOM 3020 C CA . GLU A 1 395 ? -8.489 -5.522 -22.842 1.00 83.00 395 GLU A CA 1
ATOM 3021 C C . GLU A 1 395 ? -7.942 -4.122 -22.533 1.00 83.00 395 GLU A C 1
ATOM 3023 O O . GLU A 1 395 ? -8.052 -3.213 -23.355 1.00 83.00 395 GLU A O 1
ATOM 3028 N N . LEU A 1 396 ? -7.292 -3.936 -21.376 1.00 84.44 396 LEU A N 1
ATOM 3029 C CA . LEU A 1 396 ? -6.610 -2.679 -21.074 1.00 84.44 396 LEU A CA 1
ATOM 3030 C C . LEU A 1 396 ? -5.405 -2.497 -22.000 1.00 84.44 396 LEU A C 1
ATOM 3032 O O . LEU A 1 396 ? -5.241 -1.412 -22.553 1.00 84.44 396 LEU A O 1
ATOM 3036 N N . ALA A 1 397 ? -4.595 -3.539 -22.195 1.00 84.75 397 ALA A N 1
ATOM 3037 C CA . ALA A 1 397 ? -3.385 -3.478 -23.017 1.00 84.75 397 ALA A CA 1
ATOM 3038 C C . ALA A 1 397 ? -3.661 -3.171 -24.499 1.00 84.75 397 ALA A C 1
ATOM 3040 O O . ALA A 1 397 ? -2.809 -2.624 -25.195 1.00 84.75 397 ALA A O 1
ATOM 3041 N N . THR A 1 398 ? -4.866 -3.471 -24.982 1.00 81.38 398 THR A N 1
ATOM 3042 C CA . THR A 1 398 ? -5.310 -3.119 -26.340 1.00 81.38 398 THR A CA 1
ATOM 3043 C C . THR A 1 398 ? -6.040 -1.772 -26.410 1.00 81.38 398 THR A C 1
ATOM 3045 O O . THR A 1 398 ? -6.291 -1.261 -27.503 1.00 81.38 398 THR A O 1
ATOM 3048 N N . SER A 1 399 ? -6.344 -1.150 -25.266 1.00 81.81 399 SER A N 1
ATOM 3049 C CA . SER A 1 399 ? -7.103 0.101 -25.190 1.00 81.81 399 SER A CA 1
ATOM 3050 C C . SER A 1 399 ? -6.280 1.345 -25.542 1.00 81.81 399 SER A C 1
ATOM 3052 O O . SER A 1 399 ? -5.078 1.425 -25.286 1.00 81.81 399 SER A O 1
ATOM 3054 N N . HIS A 1 400 ? -6.964 2.386 -26.028 1.00 80.19 400 HIS A N 1
ATOM 3055 C CA . HIS A 1 400 ? -6.367 3.702 -26.286 1.00 80.19 400 HIS A CA 1
ATOM 3056 C C . HIS A 1 400 ? -5.637 4.292 -25.065 1.00 80.19 400 HIS A C 1
ATOM 3058 O O . HIS A 1 400 ? -4.587 4.905 -25.220 1.00 80.19 400 HIS A O 1
ATOM 3064 N N . TYR A 1 401 ? -6.130 4.046 -23.848 1.00 79.31 401 TYR A N 1
ATOM 3065 C CA . TYR A 1 401 ? -5.519 4.556 -22.616 1.00 79.31 401 TYR A CA 1
ATOM 3066 C C . TYR A 1 401 ? -4.139 3.968 -22.334 1.00 79.31 401 TYR A C 1
ATOM 3068 O O . TYR A 1 401 ? -3.253 4.673 -21.850 1.00 79.31 401 TYR A O 1
ATOM 3076 N N . TYR A 1 402 ? -3.953 2.679 -22.622 1.00 83.44 402 TYR A N 1
ATOM 3077 C CA . TYR A 1 402 ? -2.646 2.046 -22.501 1.00 83.44 402 TYR A CA 1
ATOM 3078 C C . TYR A 1 402 ? -1.686 2.571 -23.569 1.00 83.44 402 TYR A C 1
ATOM 3080 O O . TYR A 1 402 ? -0.532 2.860 -23.261 1.00 83.44 402 TYR A O 1
ATOM 3088 N N . HIS A 1 403 ? -2.180 2.814 -24.786 1.00 79.44 403 HIS A N 1
ATOM 3089 C CA . HIS A 1 403 ? -1.384 3.414 -25.862 1.00 79.44 403 HIS A CA 1
ATOM 3090 C C . HIS A 1 403 ? -0.909 4.831 -25.524 1.00 79.44 403 HIS A C 1
ATOM 3092 O O . HIS A 1 403 ? 0.277 5.122 -25.658 1.00 79.44 403 HIS A O 1
ATOM 3098 N N . GLU A 1 404 ? -1.792 5.701 -25.025 1.00 81.44 404 GLU A N 1
ATOM 3099 C CA . GLU A 1 404 ? -1.402 7.041 -24.558 1.00 81.44 404 GLU A CA 1
ATOM 3100 C C . GLU A 1 404 ? -0.370 6.977 -23.427 1.00 81.44 404 GLU A C 1
ATOM 3102 O O . GLU A 1 404 ? 0.581 7.762 -23.384 1.00 81.44 404 GLU A O 1
ATOM 3107 N N . PHE A 1 405 ? -0.535 6.020 -22.514 1.00 84.56 405 PHE A N 1
ATOM 3108 C CA . PHE A 1 405 ? 0.422 5.783 -21.444 1.00 84.56 405 PHE A CA 1
ATOM 3109 C C . PHE A 1 405 ? 1.796 5.372 -21.996 1.00 84.56 405 PHE A C 1
ATOM 3111 O O . PHE A 1 405 ? 2.796 5.977 -21.610 1.00 84.56 405 PHE A O 1
ATOM 3118 N N . LEU A 1 406 ? 1.863 4.412 -22.923 1.00 86.12 406 LEU A N 1
ATOM 3119 C CA . LEU A 1 406 ? 3.124 3.970 -23.526 1.00 86.12 406 LEU A CA 1
ATOM 3120 C C . LEU A 1 406 ? 3.819 5.099 -24.296 1.00 86.12 406 LEU A C 1
ATOM 3122 O O . LEU A 1 406 ? 5.032 5.271 -24.177 1.00 86.12 406 LEU A O 1
ATOM 3126 N N . LEU A 1 407 ? 3.052 5.913 -25.023 1.00 83.88 407 LEU A N 1
ATOM 3127 C CA . LEU A 1 407 ? 3.563 7.106 -25.698 1.00 83.88 407 LEU A CA 1
ATOM 3128 C C . LEU A 1 407 ? 4.204 8.092 -24.721 1.00 83.88 407 LEU A C 1
ATOM 3130 O O . LEU A 1 407 ? 5.277 8.621 -25.001 1.00 83.88 407 LEU A O 1
ATOM 3134 N N . SER A 1 408 ? 3.589 8.295 -23.552 1.00 83.50 408 SER A N 1
ATOM 3135 C CA . SER A 1 408 ? 4.106 9.225 -22.542 1.00 83.50 408 SER A CA 1
ATOM 3136 C C . SER A 1 408 ? 5.462 8.821 -21.950 1.00 83.50 408 SER A C 1
ATO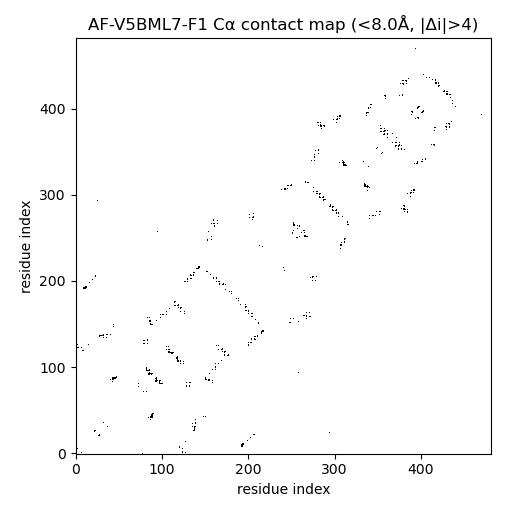M 3138 O O . SER A 1 408 ? 6.138 9.662 -21.363 1.00 83.50 408 SER A O 1
ATOM 3140 N N . ILE A 1 409 ? 5.869 7.556 -22.108 1.00 83.25 409 ILE A N 1
ATOM 3141 C CA . ILE A 1 409 ? 7.117 7.011 -21.547 1.00 83.25 409 ILE A CA 1
ATOM 3142 C C . ILE A 1 409 ? 8.131 6.558 -22.580 1.00 83.25 409 ILE A C 1
ATOM 3144 O O . ILE A 1 409 ? 9.238 6.156 -22.215 1.00 83.25 409 ILE A O 1
ATOM 3148 N N . GLN A 1 410 ? 7.752 6.576 -23.854 1.00 86.81 410 GLN A N 1
ATOM 3149 C CA . GLN A 1 410 ? 8.498 5.917 -24.912 1.00 86.81 410 GLN A CA 1
ATOM 3150 C C . GLN A 1 410 ? 9.933 6.437 -25.010 1.00 86.81 410 GLN A C 1
ATOM 3152 O O . GLN A 1 410 ? 10.862 5.637 -25.075 1.00 86.81 410 GLN A O 1
ATOM 3157 N N . GLU A 1 411 ? 10.123 7.756 -25.011 1.00 87.50 411 GLU A N 1
ATOM 3158 C CA . GLU A 1 411 ? 11.442 8.365 -25.202 1.00 87.50 411 GLU A CA 1
ATOM 3159 C C . GLU A 1 411 ? 12.437 7.933 -24.115 1.00 87.50 411 GLU A C 1
ATOM 3161 O O . GLU A 1 411 ? 13.526 7.441 -24.423 1.00 87.50 411 GLU A O 1
ATOM 3166 N N . ASP A 1 412 ? 12.041 8.067 -22.848 1.00 87.12 412 ASP A N 1
ATOM 3167 C CA . ASP A 1 412 ? 12.874 7.708 -21.701 1.00 87.12 412 ASP A CA 1
ATOM 3168 C C . ASP A 1 412 ? 13.128 6.197 -21.645 1.00 87.12 412 ASP A C 1
ATOM 3170 O O . ASP A 1 412 ? 14.264 5.765 -21.433 1.00 87.12 412 ASP A O 1
ATOM 3174 N N . CYS A 1 413 ? 12.101 5.381 -21.906 1.00 87.12 413 CYS A N 1
ATOM 3175 C CA . CYS A 1 413 ? 12.231 3.926 -21.902 1.00 87.12 413 CYS A CA 1
ATOM 3176 C C . CYS A 1 413 ? 13.144 3.425 -23.024 1.00 87.12 413 CYS A C 1
ATOM 3178 O O . CYS A 1 413 ? 13.965 2.545 -22.775 1.00 87.12 413 CYS A O 1
ATOM 3180 N N . VAL A 1 414 ? 13.048 3.974 -24.241 1.00 88.94 414 VAL A N 1
ATOM 3181 C CA . VAL A 1 414 ? 13.914 3.581 -25.366 1.00 88.94 414 VAL A CA 1
ATOM 3182 C C . VAL A 1 414 ? 15.369 3.922 -25.061 1.00 88.94 414 VAL A C 1
ATOM 3184 O O . VAL A 1 414 ? 16.228 3.052 -25.192 1.00 88.94 414 VAL A O 1
ATOM 3187 N N . LYS A 1 415 ? 15.651 5.149 -24.599 1.00 88.69 415 LYS A N 1
ATOM 3188 C CA . LYS A 1 415 ? 17.014 5.570 -24.234 1.00 88.69 415 LYS A CA 1
ATOM 3189 C C . LYS A 1 415 ? 17.615 4.659 -23.169 1.00 88.69 415 LYS A C 1
ATOM 3191 O O . LYS A 1 415 ? 18.735 4.181 -23.329 1.00 88.69 415 LYS A O 1
ATOM 3196 N N . LEU A 1 416 ? 16.856 4.400 -22.105 1.00 88.62 416 LEU A N 1
ATOM 3197 C CA . LEU A 1 416 ? 17.303 3.563 -21.001 1.00 88.62 416 LEU A CA 1
ATOM 3198 C C . LEU A 1 416 ? 17.523 2.110 -21.442 1.00 88.62 416 LEU A C 1
ATOM 3200 O O . LEU A 1 416 ? 18.556 1.523 -21.134 1.00 88.62 416 LEU A O 1
ATOM 3204 N N . THR A 1 417 ? 16.588 1.554 -22.215 1.00 90.00 417 THR A N 1
ATOM 3205 C CA . THR A 1 417 ? 16.667 0.170 -22.696 1.00 90.00 417 THR A CA 1
ATOM 3206 C C . THR A 1 417 ? 17.867 -0.046 -23.607 1.00 90.00 417 THR A C 1
ATOM 3208 O O . THR A 1 417 ? 18.582 -1.025 -23.429 1.00 90.00 417 THR A O 1
ATOM 3211 N N . MET A 1 418 ? 18.122 0.870 -24.548 1.00 89.38 418 MET A N 1
ATOM 3212 C CA . MET A 1 418 ? 19.286 0.774 -25.433 1.00 89.38 418 MET A CA 1
ATOM 3213 C C . MET A 1 418 ? 20.592 0.867 -24.643 1.00 89.38 418 MET A C 1
ATOM 3215 O O . MET A 1 418 ? 21.501 0.073 -24.862 1.00 89.38 418 MET A O 1
ATOM 3219 N N . ALA A 1 419 ? 20.673 1.788 -23.680 1.00 88.19 419 ALA A N 1
ATOM 3220 C CA . ALA A 1 419 ? 21.864 1.941 -22.852 1.00 88.19 419 ALA A CA 1
ATOM 3221 C C . ALA A 1 419 ? 22.156 0.701 -21.990 1.00 88.19 419 ALA A C 1
ATOM 3223 O O . ALA A 1 419 ? 23.319 0.334 -21.839 1.00 88.19 419 ALA A O 1
ATOM 3224 N N . VAL A 1 420 ? 21.121 0.049 -21.447 1.00 88.75 420 VAL A N 1
ATOM 3225 C CA . VAL A 1 420 ? 21.266 -1.215 -20.709 1.00 88.75 420 VAL A CA 1
ATOM 3226 C C . VAL A 1 420 ? 21.631 -2.361 -21.653 1.00 88.75 420 VAL A C 1
ATOM 3228 O O . VAL A 1 420 ? 22.589 -3.079 -21.387 1.00 88.75 420 VAL A O 1
ATOM 3231 N N . ALA A 1 421 ? 20.931 -2.510 -22.782 1.00 89.06 421 ALA A N 1
ATOM 3232 C CA . ALA A 1 421 ? 21.167 -3.593 -23.740 1.00 89.06 421 ALA A CA 1
ATOM 3233 C C . ALA A 1 421 ? 22.600 -3.593 -24.298 1.00 89.06 421 ALA A C 1
ATOM 3235 O O . ALA A 1 421 ? 23.181 -4.650 -24.488 1.00 89.06 421 ALA A O 1
ATOM 3236 N N . MET A 1 422 ? 23.202 -2.421 -24.506 1.00 86.69 422 MET A N 1
ATOM 3237 C CA . MET A 1 422 ? 24.583 -2.319 -24.994 1.00 86.69 422 MET A CA 1
ATOM 3238 C C . MET A 1 422 ? 25.648 -2.715 -23.958 1.00 86.69 422 MET A C 1
ATOM 3240 O O . MET A 1 422 ? 26.823 -2.791 -24.307 1.00 86.69 422 MET A O 1
ATOM 3244 N N . ARG A 1 423 ? 25.274 -2.899 -22.686 1.00 82.94 423 ARG A N 1
ATOM 3245 C CA . ARG A 1 423 ? 26.220 -3.030 -21.563 1.00 82.94 423 ARG A CA 1
ATOM 3246 C C . ARG A 1 423 ? 26.002 -4.271 -20.705 1.00 82.94 423 ARG A C 1
ATOM 3248 O O . ARG A 1 423 ? 26.934 -4.714 -20.044 1.00 82.94 423 ARG A O 1
ATOM 3255 N N . THR A 1 424 ? 24.791 -4.814 -20.696 1.00 82.56 424 THR A N 1
ATOM 3256 C CA . THR A 1 424 ? 24.448 -6.000 -19.912 1.00 82.56 424 THR A CA 1
ATOM 3257 C C . THR A 1 424 ? 24.829 -7.288 -20.646 1.00 82.56 424 THR A C 1
ATOM 3259 O O . THR A 1 424 ? 24.860 -7.335 -21.876 1.00 82.56 424 THR A O 1
ATOM 3262 N N . GLN A 1 425 ? 25.073 -8.364 -19.896 1.00 78.62 425 GLN A N 1
ATOM 3263 C CA . GLN A 1 425 ? 25.375 -9.687 -20.463 1.00 78.62 425 GLN A CA 1
ATOM 3264 C C . GLN A 1 425 ? 24.145 -10.361 -21.090 1.00 78.62 425 GLN A C 1
ATOM 3266 O O . GLN A 1 425 ? 24.285 -11.305 -21.864 1.00 78.62 425 GLN A O 1
ATOM 3271 N N . GLN A 1 426 ? 22.936 -9.891 -20.761 1.00 79.75 426 GLN A N 1
ATOM 3272 C CA . GLN A 1 426 ? 21.668 -10.465 -21.222 1.00 79.75 426 GLN A CA 1
ATOM 3273 C C . GLN A 1 426 ? 20.780 -9.410 -21.914 1.00 79.75 426 GLN A C 1
ATOM 3275 O O . GLN A 1 426 ? 19.694 -9.071 -21.422 1.00 79.75 426 GLN A O 1
ATOM 3280 N N . PRO A 1 427 ? 21.214 -8.864 -23.069 1.00 82.81 427 PRO A N 1
ATOM 3281 C CA . PRO A 1 427 ? 20.521 -7.777 -23.766 1.00 82.81 427 PRO A CA 1
ATOM 3282 C C . PRO A 1 427 ? 19.077 -8.120 -24.143 1.00 82.81 427 PRO A C 1
ATOM 3284 O O . PRO A 1 427 ? 18.210 -7.243 -24.151 1.00 82.81 427 PRO A O 1
ATOM 3287 N N . GLN A 1 428 ? 18.787 -9.399 -24.397 1.00 83.12 428 GLN A N 1
ATOM 3288 C CA . GLN A 1 428 ? 17.455 -9.901 -24.722 1.00 83.12 428 GLN A CA 1
ATOM 3289 C C . GLN A 1 428 ? 16.408 -9.480 -23.687 1.00 83.12 428 GLN A C 1
ATOM 3291 O O . GLN A 1 428 ? 15.290 -9.103 -24.042 1.00 83.12 428 GLN A O 1
ATOM 3296 N N . PHE A 1 429 ? 16.772 -9.473 -22.404 1.00 78.25 429 PHE A N 1
ATOM 3297 C CA . PHE A 1 429 ? 15.837 -9.161 -21.335 1.00 78.25 429 PHE A CA 1
ATOM 3298 C C . PHE A 1 429 ? 15.521 -7.676 -21.227 1.00 78.25 429 PHE A C 1
ATOM 3300 O O . PHE A 1 429 ? 14.396 -7.341 -20.848 1.00 78.25 429 PHE A O 1
ATOM 3307 N N . ALA A 1 430 ? 16.468 -6.811 -21.589 1.00 82.44 430 ALA A N 1
ATOM 3308 C CA . ALA A 1 430 ? 16.237 -5.381 -21.710 1.00 82.44 430 ALA A CA 1
ATOM 3309 C C . ALA A 1 430 ? 15.361 -5.086 -22.939 1.00 82.44 430 ALA A C 1
ATOM 3311 O O . ALA A 1 430 ? 14.333 -4.419 -22.829 1.00 82.44 430 ALA A O 1
ATOM 3312 N N . LEU A 1 431 ? 15.696 -5.669 -24.097 1.00 85.81 431 LEU A N 1
ATOM 3313 C CA . LEU A 1 431 ? 14.980 -5.454 -25.361 1.00 85.81 431 LEU A CA 1
ATOM 3314 C C . LEU A 1 431 ? 13.513 -5.908 -25.320 1.00 85.81 431 LEU A C 1
ATOM 3316 O O . LEU A 1 431 ? 12.682 -5.361 -26.044 1.00 85.81 431 LEU A O 1
ATOM 3320 N N . MET A 1 432 ? 13.150 -6.849 -24.445 1.00 85.50 432 MET A N 1
ATOM 3321 C CA . MET A 1 432 ? 11.752 -7.239 -24.238 1.00 85.50 432 MET A CA 1
ATOM 3322 C C . MET A 1 432 ? 10.850 -6.084 -23.776 1.00 85.50 432 MET A C 1
ATOM 3324 O O . MET A 1 432 ? 9.659 -6.110 -24.082 1.00 85.50 432 MET A O 1
ATOM 3328 N N . LEU A 1 433 ? 11.382 -5.049 -23.110 1.00 86.38 433 LEU A N 1
ATOM 3329 C CA . LEU A 1 433 ? 10.604 -3.842 -22.797 1.00 86.38 433 LEU A CA 1
ATOM 3330 C C . LEU A 1 433 ? 10.145 -3.125 -24.078 1.00 86.38 433 LEU A C 1
ATOM 3332 O O . LEU A 1 433 ? 9.021 -2.628 -24.149 1.00 86.38 433 LEU A O 1
ATOM 3336 N N . LEU A 1 434 ? 10.976 -3.138 -25.125 1.00 84.50 434 LEU A N 1
ATOM 3337 C CA . LEU A 1 434 ? 10.654 -2.509 -26.403 1.00 84.50 434 LEU A CA 1
ATOM 3338 C C . LEU A 1 434 ? 9.507 -3.209 -27.136 1.00 84.50 434 LEU A C 1
ATOM 3340 O O . LEU A 1 434 ? 8.847 -2.565 -27.945 1.00 84.50 434 LEU A O 1
ATOM 3344 N N . ARG A 1 435 ? 9.212 -4.486 -26.844 1.00 82.12 435 ARG A N 1
ATOM 3345 C CA . ARG A 1 435 ? 8.057 -5.183 -27.441 1.00 82.12 435 ARG A CA 1
ATOM 3346 C C . ARG A 1 435 ? 6.754 -4.449 -27.140 1.00 82.12 435 ARG A C 1
ATOM 3348 O O . ARG A 1 435 ? 5.958 -4.248 -28.050 1.00 82.12 435 ARG A O 1
ATOM 3355 N N . HIS A 1 436 ? 6.587 -3.962 -25.910 1.00 80.88 436 HIS A N 1
ATOM 3356 C CA . HIS A 1 436 ? 5.423 -3.159 -25.523 1.00 80.88 436 HIS A CA 1
ATOM 3357 C C . HIS A 1 436 ? 5.358 -1.836 -26.304 1.00 80.88 436 HIS A C 1
ATOM 3359 O O . HIS A 1 436 ? 4.285 -1.422 -26.726 1.00 80.88 436 HIS A O 1
ATOM 3365 N N . LEU A 1 437 ? 6.507 -1.209 -26.575 1.00 78.06 437 LEU A N 1
ATOM 3366 C CA . LEU A 1 437 ? 6.600 0.081 -27.275 1.00 78.06 437 LEU A CA 1
ATOM 3367 C C . LEU A 1 437 ? 6.525 -0.029 -28.809 1.00 78.06 437 LEU A C 1
ATOM 3369 O O . LEU A 1 437 ? 6.151 0.937 -29.473 1.00 78.06 437 LEU A O 1
ATOM 3373 N N . PHE A 1 438 ? 6.887 -1.177 -29.390 1.00 70.62 438 PHE A N 1
ATOM 3374 C CA . PHE A 1 438 ? 6.869 -1.408 -30.839 1.00 70.62 438 PHE A CA 1
ATOM 3375 C C . PHE A 1 438 ? 5.610 -2.132 -31.325 1.00 70.62 438 PHE A C 1
ATOM 3377 O O . PHE A 1 438 ? 5.128 -1.800 -32.409 1.00 70.62 438 PHE A O 1
ATOM 3384 N N . ALA A 1 439 ? 5.013 -3.030 -30.528 1.00 59.88 439 ALA A N 1
ATOM 3385 C CA . ALA A 1 439 ? 3.696 -3.614 -30.826 1.00 59.88 439 ALA A CA 1
ATOM 3386 C C . ALA A 1 439 ? 2.602 -2.530 -30.967 1.00 59.88 439 ALA A C 1
ATOM 3388 O O . ALA A 1 439 ? 1.662 -2.670 -31.756 1.00 59.88 439 ALA A O 1
ATOM 3389 N N . TYR A 1 440 ? 2.795 -1.396 -30.283 1.00 56.03 440 TYR A N 1
ATOM 3390 C CA . TYR A 1 440 ? 2.037 -0.153 -30.441 1.00 56.03 440 TYR A CA 1
ATOM 3391 C C . TYR A 1 440 ? 1.981 0.356 -31.897 1.00 56.03 440 TYR A C 1
ATOM 3393 O O . TYR A 1 440 ? 0.910 0.736 -32.368 1.00 56.03 440 TYR A O 1
ATOM 3401 N N . ARG A 1 441 ? 3.092 0.337 -32.652 1.00 50.47 441 ARG A N 1
ATOM 3402 C CA . ARG A 1 441 ? 3.113 0.905 -34.015 1.00 50.47 441 ARG A CA 1
ATOM 3403 C C . ARG A 1 441 ? 2.387 0.040 -35.043 1.00 50.47 441 ARG A C 1
ATOM 3405 O O . ARG A 1 441 ? 1.788 0.589 -35.959 1.00 50.47 441 ARG A O 1
ATOM 3412 N N . TYR A 1 442 ? 2.394 -1.281 -34.888 1.00 46.44 442 TYR A N 1
ATOM 3413 C CA . TYR A 1 442 ? 1.738 -2.183 -35.843 1.00 46.44 442 TYR A CA 1
ATOM 3414 C C . TYR A 1 442 ? 0.221 -2.279 -35.635 1.00 46.44 442 TYR A C 1
ATOM 3416 O O . TYR A 1 442 ? -0.521 -2.402 -36.605 1.00 46.44 442 TYR A O 1
ATOM 3424 N N . SER A 1 443 ? -0.254 -2.127 -34.396 1.00 46.25 443 SER A N 1
ATOM 3425 C CA . SER A 1 443 ? -1.687 -2.203 -34.068 1.00 46.25 443 SER A CA 1
ATOM 3426 C C . SER A 1 443 ? -2.505 -1.017 -34.608 1.00 46.25 443 SER A C 1
ATOM 3428 O O . SER A 1 443 ? -3.712 -1.136 -34.794 1.00 46.25 443 SER A O 1
ATOM 3430 N N . PHE A 1 444 ? -1.860 0.127 -34.874 1.00 41.47 444 PHE A N 1
ATOM 3431 C CA . PHE A 1 444 ? -2.519 1.358 -35.337 1.00 41.47 444 PHE A CA 1
ATOM 3432 C C . PHE A 1 444 ? -2.449 1.566 -36.862 1.00 41.47 444 PHE A C 1
ATOM 3434 O O . PHE A 1 444 ? -3.254 2.308 -37.418 1.00 41.47 444 PHE A O 1
ATOM 3441 N N . ILE A 1 445 ? -1.514 0.900 -37.553 1.00 39.53 445 ILE A N 1
ATOM 3442 C CA . ILE A 1 445 ? -1.366 0.978 -39.021 1.00 39.53 445 ILE A CA 1
ATOM 3443 C C . ILE A 1 445 ? -2.449 0.154 -39.745 1.00 39.53 445 ILE A C 1
ATOM 3445 O O . ILE A 1 445 ? -2.688 0.367 -40.932 1.00 39.53 445 ILE A O 1
ATOM 3449 N N . TRP A 1 446 ? -3.176 -0.717 -39.035 1.00 31.30 446 TRP A N 1
ATOM 3450 C CA . TRP A 1 446 ? -4.323 -1.446 -39.581 1.00 31.30 446 TRP A CA 1
ATOM 3451 C C . TRP A 1 446 ? -5.649 -0.997 -38.944 1.00 31.30 446 TRP A C 1
ATOM 3453 O O . TRP A 1 446 ? -6.216 -1.707 -38.108 1.00 31.30 446 TRP A O 1
ATOM 3463 N N . PRO A 1 447 ? -6.182 0.188 -39.299 1.00 33.97 447 PRO A N 1
ATOM 3464 C CA . PRO A 1 447 ? -7.527 0.543 -38.887 1.00 33.97 447 PRO A CA 1
ATOM 3465 C C . PRO A 1 447 ? -8.518 -0.429 -39.539 1.00 33.97 447 PRO A C 1
ATOM 3467 O O . PRO A 1 447 ? -8.378 -0.802 -40.707 1.00 33.97 447 PRO A O 1
ATOM 3470 N N . ARG A 1 448 ? -9.528 -0.841 -38.763 1.00 37.81 448 ARG A N 1
ATOM 3471 C CA . ARG A 1 448 ? -10.728 -1.546 -39.237 1.00 37.81 448 ARG A CA 1
ATOM 3472 C C . ARG A 1 448 ? -11.125 -1.023 -40.622 1.00 37.81 448 ARG A C 1
ATOM 3474 O O . ARG A 1 448 ? -11.378 0.174 -40.764 1.00 37.81 448 ARG A O 1
ATOM 3481 N N . ARG A 1 449 ? -11.210 -1.911 -41.623 1.00 30.25 449 ARG A N 1
ATOM 3482 C CA . ARG A 1 449 ? -11.855 -1.575 -42.901 1.00 30.25 449 ARG A CA 1
ATOM 3483 C C . ARG A 1 449 ? -13.235 -0.969 -42.599 1.00 30.25 449 ARG A C 1
ATOM 3485 O O . ARG A 1 449 ? -13.921 -1.492 -41.715 1.00 30.25 449 ARG A O 1
ATOM 3492 N N . PRO A 1 450 ? -13.649 0.102 -43.295 1.00 31.16 450 PRO A N 1
ATOM 3493 C CA . PRO A 1 450 ? -14.995 0.625 -43.140 1.00 31.16 450 PRO A CA 1
ATOM 3494 C C . PRO A 1 450 ? -15.988 -0.489 -43.475 1.00 31.16 450 PRO A C 1
ATOM 3496 O O . PRO A 1 450 ? -15.826 -1.203 -44.465 1.00 31.16 450 PRO A O 1
ATOM 3499 N N . THR A 1 451 ? -16.981 -0.667 -42.607 1.00 33.47 451 THR A N 1
ATOM 3500 C CA . THR A 1 451 ? -18.126 -1.549 -42.831 1.00 33.47 451 THR A CA 1
ATOM 3501 C C . THR A 1 451 ? -18.730 -1.229 -44.192 1.00 33.47 451 THR A C 1
ATOM 3503 O O . THR A 1 451 ? -19.309 -0.159 -44.376 1.00 33.47 451 THR A O 1
ATOM 3506 N N . ALA A 1 452 ? -18.572 -2.143 -45.148 1.00 30.09 452 ALA A N 1
ATOM 3507 C CA . ALA A 1 452 ? -19.227 -2.068 -46.441 1.00 30.09 452 ALA A CA 1
ATOM 3508 C C . ALA A 1 452 ? -20.725 -2.339 -46.249 1.00 30.09 452 ALA A C 1
ATOM 3510 O O . ALA A 1 452 ? -21.203 -3.460 -46.384 1.00 30.09 452 ALA A O 1
ATOM 3511 N N . THR A 1 453 ? -21.484 -1.301 -45.914 1.00 35.16 453 THR A N 1
ATOM 3512 C CA . THR A 1 453 ? -22.901 -1.236 -46.264 1.00 35.16 453 THR A CA 1
ATOM 3513 C C . THR A 1 453 ? -22.991 -0.763 -47.705 1.00 35.16 453 THR A C 1
ATOM 3515 O O . THR A 1 453 ? -22.951 0.440 -47.930 1.00 35.16 453 THR A O 1
ATOM 3518 N N . THR A 1 454 ? -23.057 -1.704 -48.651 1.00 33.41 454 THR A N 1
ATOM 3519 C CA . THR A 1 454 ? -23.924 -1.677 -49.847 1.00 33.41 454 THR A CA 1
ATOM 3520 C C . THR A 1 454 ? -23.568 -2.858 -50.760 1.00 33.41 454 THR A C 1
ATOM 3522 O O . THR A 1 454 ? -22.416 -2.979 -51.163 1.00 33.41 454 THR A O 1
ATOM 3525 N N . TRP A 1 455 ? -24.599 -3.646 -51.104 1.00 28.22 455 TRP A N 1
ATOM 3526 C CA . TRP A 1 455 ? -24.679 -4.722 -52.118 1.00 28.22 455 TRP A CA 1
ATOM 3527 C C . TRP A 1 455 ? -24.341 -6.175 -51.690 1.00 28.22 455 TRP A C 1
ATOM 3529 O O . TRP A 1 455 ? -23.224 -6.647 -51.826 1.00 28.22 455 TRP A O 1
ATOM 3539 N N . GLY A 1 456 ? -25.381 -6.884 -51.218 1.00 27.39 456 GLY A N 1
ATOM 3540 C CA . GLY A 1 456 ? -25.872 -8.174 -51.751 1.00 27.39 456 GLY A CA 1
ATOM 3541 C C . GLY A 1 456 ? -25.023 -9.465 -51.731 1.00 27.39 456 GLY A C 1
ATOM 3542 O O . GLY A 1 456 ? -24.409 -9.766 -52.743 1.00 27.39 456 GLY A O 1
ATOM 3543 N N . VAL A 1 457 ? -25.251 -10.304 -50.695 1.00 27.06 457 VAL A N 1
ATOM 3544 C CA . VAL A 1 457 ? -25.269 -11.807 -50.680 1.00 27.06 457 VAL A CA 1
ATOM 3545 C C . VAL A 1 457 ? -23.919 -12.568 -50.845 1.00 27.06 457 VAL A C 1
ATOM 3547 O O . VAL A 1 457 ? -23.088 -12.125 -51.626 1.00 27.06 457 VAL A O 1
ATOM 3550 N N . PRO A 1 458 ? -23.705 -13.784 -50.264 1.00 31.31 458 PRO A N 1
ATOM 3551 C CA . PRO A 1 458 ? -24.169 -14.385 -49.004 1.00 31.31 458 PRO A CA 1
ATOM 3552 C C . PRO A 1 458 ? -23.015 -14.707 -48.017 1.00 31.31 458 PRO A C 1
ATOM 3554 O O . PRO A 1 458 ? -21.830 -14.636 -48.319 1.00 31.31 458 PRO A O 1
ATOM 3557 N N . THR A 1 459 ? -23.421 -15.096 -46.813 1.00 41.12 459 THR A N 1
ATOM 3558 C CA . THR A 1 459 ? -22.648 -15.550 -45.649 1.00 41.12 459 THR A CA 1
ATOM 3559 C C . THR A 1 459 ? -21.628 -16.667 -45.914 1.00 41.12 459 THR A C 1
ATOM 3561 O O . THR A 1 459 ? -22.024 -17.794 -46.197 1.00 41.12 459 THR A O 1
ATOM 3564 N N . GLU A 1 460 ? -20.351 -16.397 -45.627 1.00 26.03 460 GLU A N 1
ATOM 3565 C CA . GLU A 1 460 ? -19.399 -17.399 -45.133 1.00 26.03 460 GLU A CA 1
ATOM 3566 C C . GLU A 1 460 ? -18.723 -16.888 -43.853 1.00 26.03 460 GLU A C 1
ATOM 3568 O O . GLU A 1 460 ? -18.263 -15.751 -43.746 1.00 26.03 460 GLU A O 1
ATOM 3573 N N . SER A 1 461 ? -18.748 -17.745 -42.840 1.00 40.34 461 SER A N 1
ATOM 3574 C CA . SER A 1 461 ? -18.261 -17.541 -41.483 1.00 40.34 461 SER A CA 1
ATOM 3575 C C . SER A 1 461 ? -16.744 -17.713 -41.384 1.00 40.34 461 SER A C 1
ATOM 3577 O O . SER A 1 461 ? -16.285 -18.848 -41.418 1.00 40.34 461 SER A O 1
ATOM 3579 N N . VAL A 1 462 ? -15.970 -16.646 -41.173 1.00 29.69 462 VAL A N 1
ATOM 3580 C CA . VAL A 1 462 ? -14.568 -16.702 -40.694 1.00 29.69 462 VAL A CA 1
ATOM 3581 C C . VAL A 1 462 ? -14.225 -15.304 -40.148 1.00 29.69 462 VAL A C 1
ATOM 3583 O O . VAL A 1 462 ? -14.464 -14.327 -40.844 1.00 29.69 462 VAL A O 1
ATOM 3586 N N . GLY A 1 463 ? -13.693 -15.016 -38.961 1.00 28.58 463 GLY A N 1
ATOM 3587 C CA . GLY A 1 463 ? -13.123 -15.725 -37.816 1.00 28.58 463 GLY A CA 1
ATOM 3588 C C . GLY A 1 463 ? -12.429 -14.636 -36.960 1.00 28.58 463 GLY A C 1
ATOM 3589 O O . GLY A 1 463 ? -11.968 -13.632 -37.504 1.00 28.58 463 GLY A O 1
ATOM 3590 N N . ASP A 1 464 ? -12.416 -14.768 -35.632 1.00 28.89 464 ASP A N 1
ATOM 3591 C CA . ASP A 1 464 ? -11.921 -13.778 -34.652 1.00 28.89 464 ASP A CA 1
ATOM 3592 C C . ASP A 1 464 ? -10.420 -13.419 -34.803 1.00 28.89 464 ASP A C 1
ATOM 3594 O O . ASP A 1 464 ? -9.562 -13.922 -34.080 1.00 28.89 464 ASP A O 1
ATOM 3598 N N . TYR A 1 465 ? -10.070 -12.489 -35.694 1.00 29.16 465 TYR A N 1
ATOM 3599 C CA . TYR A 1 465 ? -8.674 -12.061 -35.889 1.00 29.16 465 TYR A CA 1
ATOM 3600 C C . TYR A 1 465 ? -8.052 -11.131 -34.817 1.00 29.16 465 TYR A C 1
ATOM 3602 O O . TYR A 1 465 ? -6.836 -11.212 -34.629 1.00 29.16 465 TYR A O 1
ATOM 3610 N N . PRO A 1 466 ? -8.774 -10.279 -34.050 1.00 31.09 466 PRO A N 1
ATOM 3611 C CA . PRO A 1 466 ? -8.113 -9.429 -33.051 1.00 31.09 466 PRO A CA 1
ATOM 3612 C C . PRO A 1 466 ? -7.699 -10.183 -31.774 1.00 31.09 466 PRO A C 1
ATOM 3614 O O . PRO A 1 466 ? -6.893 -9.667 -31.003 1.00 31.09 466 PRO A O 1
ATOM 3617 N N . ARG A 1 467 ? -8.194 -11.412 -31.554 1.00 31.67 467 ARG A N 1
ATOM 3618 C CA . ARG A 1 467 ? -7.733 -12.285 -30.459 1.00 31.67 467 ARG A CA 1
ATOM 3619 C C . ARG A 1 467 ? -6.398 -12.963 -30.767 1.00 31.67 467 ARG A C 1
ATOM 3621 O O . ARG A 1 467 ? -5.624 -13.199 -29.844 1.00 31.67 467 ARG A O 1
ATOM 3628 N N . VAL A 1 468 ? -6.090 -13.235 -32.034 1.00 31.20 468 VAL A N 1
ATOM 3629 C CA . VAL A 1 468 ? -4.912 -14.036 -32.408 1.00 31.20 468 VAL A CA 1
ATOM 3630 C C . VAL A 1 468 ? -3.607 -13.260 -32.208 1.00 31.20 468 VAL A C 1
ATOM 3632 O O . VAL A 1 468 ? -2.685 -13.803 -31.620 1.00 31.20 468 VAL A O 1
ATOM 3635 N N . ILE A 1 469 ? -3.547 -11.963 -32.532 1.00 34.81 469 ILE A N 1
ATOM 3636 C CA . ILE A 1 469 ? -2.301 -11.176 -32.396 1.00 34.81 469 ILE A CA 1
ATOM 3637 C C . ILE A 1 469 ? -1.926 -10.934 -30.924 1.00 34.81 469 ILE A C 1
ATOM 3639 O O . ILE A 1 469 ? -0.752 -11.000 -30.560 1.00 34.81 469 ILE A O 1
ATOM 3643 N N . ALA A 1 470 ? -2.917 -10.697 -30.057 1.00 35.19 470 ALA A N 1
ATOM 3644 C CA . ALA A 1 470 ? -2.673 -10.576 -28.621 1.00 35.19 470 ALA A CA 1
ATOM 3645 C C . ALA A 1 470 ? -2.253 -11.923 -28.016 1.00 35.19 470 ALA A C 1
ATOM 3647 O O . ALA A 1 470 ? -1.371 -11.956 -27.169 1.00 35.19 470 ALA A O 1
ATOM 3648 N N . THR A 1 471 ? -2.826 -13.039 -28.473 1.00 32.00 471 THR A N 1
ATOM 3649 C CA . THR A 1 471 ? -2.478 -14.356 -27.924 1.00 32.00 471 THR A CA 1
ATOM 3650 C C . THR A 1 471 ? -1.119 -14.835 -28.446 1.00 32.00 471 THR A C 1
ATOM 3652 O O . THR A 1 471 ? -0.291 -15.230 -27.640 1.00 32.00 471 THR A O 1
ATOM 3655 N N . GLU A 1 472 ? -0.811 -14.687 -29.739 1.00 31.48 472 GLU A N 1
ATOM 3656 C CA . GLU A 1 472 ? 0.463 -15.122 -30.342 1.00 31.48 472 GLU A CA 1
ATOM 3657 C C . GLU A 1 472 ? 1.680 -14.328 -29.849 1.00 31.48 472 GLU A C 1
ATOM 3659 O O . GLU A 1 472 ? 2.749 -14.906 -29.661 1.00 31.48 472 GLU A O 1
ATOM 3664 N N . CYS A 1 473 ? 1.537 -13.032 -29.547 1.00 36.41 473 CYS A N 1
ATOM 3665 C CA . CYS A 1 473 ? 2.628 -12.247 -28.953 1.00 36.41 473 CYS A CA 1
ATOM 3666 C C . CYS A 1 473 ? 2.976 -12.657 -27.508 1.00 36.41 473 CYS A C 1
ATOM 3668 O O . CYS A 1 473 ? 4.080 -12.351 -27.047 1.00 36.41 473 CYS A O 1
ATOM 3670 N N . TYR A 1 474 ? 2.073 -13.353 -26.805 1.00 36.84 474 TYR A N 1
ATOM 3671 C CA . TYR A 1 474 ? 2.273 -13.809 -25.424 1.00 36.84 474 TYR A CA 1
ATOM 3672 C C . TYR A 1 474 ? 2.293 -15.345 -25.265 1.00 36.84 474 TYR A C 1
ATOM 3674 O O . TYR A 1 474 ? 2.656 -15.818 -24.190 1.00 36.84 474 TYR A O 1
ATOM 3682 N N . SER A 1 475 ? 1.968 -16.134 -26.302 1.00 28.12 475 SER A N 1
ATOM 3683 C CA . SER A 1 475 ? 1.892 -17.606 -26.238 1.00 28.12 475 SER A CA 1
ATOM 3684 C C . SER A 1 475 ? 3.056 -18.356 -26.890 1.00 28.12 475 SER A C 1
ATOM 3686 O O . SER A 1 475 ? 3.164 -19.565 -26.689 1.00 28.12 475 SER A O 1
ATOM 3688 N N . THR A 1 476 ? 3.958 -17.708 -27.635 1.00 29.42 476 THR A N 1
ATOM 3689 C CA . THR A 1 476 ? 5.158 -18.398 -28.138 1.00 29.42 476 THR A CA 1
ATOM 3690 C C . THR A 1 476 ? 6.253 -18.413 -27.074 1.00 29.42 476 THR A C 1
ATOM 3692 O O . THR A 1 476 ? 7.127 -17.542 -27.032 1.00 29.42 476 THR A O 1
ATOM 3695 N N . GLY A 1 477 ? 6.213 -19.433 -26.217 1.00 29.23 477 GLY A N 1
ATOM 3696 C CA . GLY A 1 477 ? 7.423 -19.957 -25.602 1.00 29.23 477 GLY A CA 1
ATOM 3697 C C . GLY A 1 477 ? 8.330 -20.480 -26.711 1.00 29.23 477 GLY A C 1
ATOM 3698 O O . GLY A 1 477 ? 8.031 -21.498 -27.324 1.00 29.23 477 GLY A O 1
ATOM 3699 N N . TRP A 1 478 ? 9.419 -19.768 -26.990 1.00 27.08 478 TRP A N 1
ATOM 3700 C CA . TRP A 1 478 ? 10.550 -20.359 -27.695 1.00 27.08 478 TRP A CA 1
ATOM 3701 C C . TRP A 1 478 ? 11.254 -21.286 -26.702 1.00 27.08 478 TRP A C 1
ATOM 3703 O O . TRP A 1 478 ? 12.100 -20.855 -25.922 1.00 27.08 478 TRP A O 1
ATOM 3713 N N . GLN A 1 479 ? 10.801 -22.539 -26.670 1.00 26.52 479 GLN A N 1
ATOM 3714 C CA . GLN A 1 479 ? 11.640 -23.659 -26.270 1.00 26.52 479 GLN A CA 1
ATOM 3715 C C . GLN A 1 479 ? 12.619 -23.940 -27.417 1.00 26.52 479 GLN A C 1
ATOM 3717 O O . GLN A 1 479 ? 12.206 -24.015 -28.571 1.00 26.52 479 GLN A O 1
ATOM 3722 N N . ASP A 1 480 ? 13.886 -24.079 -27.036 1.00 29.33 480 ASP A N 1
ATOM 3723 C CA . ASP A 1 480 ? 15.003 -24.701 -27.750 1.00 29.33 480 ASP A CA 1
ATOM 3724 C C . ASP A 1 480 ? 15.494 -24.070 -29.068 1.00 29.33 480 ASP A C 1
ATOM 3726 O O . ASP A 1 480 ? 14.841 -24.110 -30.108 1.00 29.33 480 ASP A O 1
ATOM 3730 N N . GLY A 1 481 ? 16.738 -23.568 -29.033 1.00 25.55 481 GLY A N 1
ATOM 3731 C CA . GLY A 1 481 ? 17.534 -23.303 -30.233 1.00 25.55 481 GLY A CA 1
ATOM 3732 C C . GLY A 1 481 ? 18.637 -22.252 -30.073 1.00 25.55 481 GLY A C 1
ATOM 3733 O O . GLY A 1 481 ? 18.427 -21.116 -30.490 1.00 25.55 481 GLY A O 1
ATOM 3734 N N . PHE A 1 482 ? 19.805 -22.710 -29.595 1.00 27.20 482 PHE A N 1
ATOM 3735 C CA . PHE A 1 482 ? 21.139 -22.072 -29.496 1.00 27.20 482 PHE A CA 1
ATOM 3736 C C . PHE A 1 482 ? 21.498 -21.293 -28.227 1.00 27.20 482 PHE A C 1
ATOM 3738 O O . PHE A 1 482 ? 20.903 -20.228 -27.954 1.00 27.20 482 PHE A O 1
#

Sequence (482 aa):
MLSPQTFSYERLPGLVRRISDGIVWGQSRSACSLVIRNAMKHVMSDRCAGKPRGHCTSSMRQGTTVEKLLAVARSTQYRGPLVLLTFHPNEAVRIWSRETLLHLVKIAASSSSEPSAAASHVWLLGMQLLCAIRHLTCVSLDVQEEDTFLLVTDGFCSLLAVLMALDTNLVALERQLLQGTFAAGDKHLVLFCGVSTATIIFLGGSMLLYWLLTMKPAENNNTTMEAPESATGINLKTSSVTEELAGMLNAKLGIHTTLQPASLASDTKRALVKILVHCLFESSKHAVTSSREDELWYKRRMRNLWCLASHIDPPSPKNSTKKQSAGGTLSSPPAKSAGWMLRFLMRNASVQLNMQTALRGVRGGAQDDVTLYTMETAVHALRWLLTALAETLPELATSHYYHEFLLSIQEDCVKLTMAVAMRTQQPQFALMLLRHLFAYRYSFIWPRRPTATTWGVPTESVGDYPRVIATECYSTGWQDGF

Solvent-accessible surface area (backbone atoms only — not comparable to full-atom values): 27794 Å² total; per-residue (Å²): 132,84,42,85,92,73,63,56,57,87,50,43,61,64,50,52,49,66,56,46,66,43,59,77,68,72,48,58,71,58,74,51,52,66,67,58,46,50,49,49,53,48,41,50,63,51,70,70,92,63,75,86,72,87,68,94,71,90,51,74,67,57,56,54,50,51,51,51,52,47,50,52,54,68,70,43,83,65,59,47,66,47,60,53,33,28,33,27,67,50,62,70,52,19,52,51,29,40,53,50,52,45,48,51,47,52,47,24,55,63,68,39,94,47,52,69,60,7,44,50,42,39,49,51,51,45,54,49,47,42,52,36,47,56,59,53,53,33,48,87,56,78,49,81,46,74,69,57,52,52,31,52,50,54,21,49,56,44,53,46,41,42,33,49,52,48,27,54,50,40,50,51,35,51,50,51,51,50,53,56,35,53,74,71,68,56,88,82,81,69,59,59,74,70,53,61,58,59,48,57,33,45,55,44,43,47,46,53,52,50,37,63,75,63,50,45,72,68,80,72,91,67,90,70,80,90,73,77,87,56,96,79,67,78,57,65,74,60,51,57,55,37,45,52,51,18,50,51,50,42,38,48,41,46,92,69,37,87,49,79,57,66,67,52,20,50,52,34,46,47,48,51,52,54,32,52,52,47,50,42,52,53,36,19,46,50,44,72,80,45,55,77,72,51,28,54,49,31,51,52,50,43,32,54,52,50,57,32,45,14,51,35,70,76,70,80,77,95,73,82,87,62,80,87,70,92,81,78,88,75,74,78,54,58,51,72,51,30,52,68,47,55,64,54,45,53,71,43,41,46,67,80,39,39,40,68,58,27,55,50,43,68,74,43,94,76,76,56,72,67,45,52,51,39,34,46,45,35,46,43,19,51,33,44,45,53,50,42,43,36,74,65,38,50,70,35,60,72,29,70,67,42,50,56,52,49,62,77,43,41,70,62,49,51,53,50,28,53,54,40,31,78,69,49,96,59,31,69,67,36,52,54,41,48,50,68,66,50,54,54,60,63,64,65,76,60,68,80,76,78,82,83,87,77,86,84,90,82,93,78,94,82,75,81,60,81,58,48,62,63,44,56,77,73,63,71,74,84,74,88,88,135

Nearest PDB structures (foldseek):
  7zh6-assembly1_A  TM=1.801E-01  e=2.315E+00  Homo sapiens
  7fik-assembly1_K  TM=1.262E-01  e=6.113E+00  Xenopus laevis

pLDDT: mean 73.18, std 21.08, range [25.55, 96.88]